Protein AF-A0A849WFB9-F1 (afdb_monomer)

Radius of gyration: 36.59 Å; Cα contacts (8 Å, |Δi|>4): 246; chains: 1; bounding box: 103×92×85 Å

Secondary structure (DSSP, 8-state):
--HHHHHHHHHTTSS-HHHHHHHHHHHHT-SS---HHHHHHHTTSS-HHHHHHHHHHHHHHHHHHHHHHHHHHHHHHHHHHHHHT-S-HHHHHHHHHHHHHHHHTT----HHHHHHHTTSS-HHHHHHHHHHTTPPPPPPTT---GGGGS--HHHHHHHHHHHHHHHHTTSS-HHHHHHHHHHHHHHTTTS-HHHHHHHTTSS-HHHHHHHHHHHHHHHHHH-TTHHHHHHHHHHHHHHHHTTSS-HHHHHHHHHHHHHHHHTT----HHHHHHHTTSS-HHHHHHHHHHHHHHHHHHHHHHS--TT------HHHHHHHHHT----------THHHH-------------------S------------------------------------------THHHHHHHHHHHHTTSGGG---------------TTSSTTS--S----------------------TTTTSSTTSSSTT---SHHHHHHHHHHHHHHHHHHTT-

Mean predicted aligned error: 18.17 Å

Solvent-accessible surface area (backbone atoms only — not comparable to full-atom values): 32140 Å² total; per-residue (Å²): 118,54,76,62,47,54,50,51,36,42,74,69,66,74,36,54,71,69,54,49,52,53,54,49,57,56,49,71,72,41,92,63,92,66,44,63,69,58,50,35,37,75,69,67,76,38,53,75,64,58,49,53,52,47,51,52,50,36,52,51,50,51,52,50,53,53,49,51,56,48,50,56,45,37,50,50,39,49,52,45,36,58,75,62,57,68,57,55,71,69,56,52,54,50,49,53,51,52,38,54,52,37,46,75,75,72,40,93,65,54,64,64,56,51,32,38,76,72,38,61,37,32,73,62,53,56,56,47,30,68,73,47,53,79,66,71,81,84,69,59,68,77,55,90,50,71,42,65,62,42,68,56,59,53,56,52,54,49,40,56,51,50,51,51,54,35,44,75,69,68,63,45,54,74,68,59,49,53,58,46,50,58,51,40,51,56,44,60,80,79,58,54,61,69,54,53,34,42,76,69,62,62,39,53,71,70,58,47,54,53,50,51,57,50,43,69,67,48,46,54,77,76,39,78,56,44,71,58,44,45,52,42,45,54,50,49,30,51,37,31,70,64,65,72,44,58,36,68,61,50,38,55,50,52,50,53,34,51,56,38,42,75,71,76,40,85,64,58,61,66,58,59,35,43,76,68,55,70,43,36,71,59,45,47,54,57,50,48,55,53,49,52,53,52,51,57,54,50,53,56,63,69,55,64,73,93,79,74,84,76,81,78,57,72,70,64,55,56,54,65,63,73,73,62,74,51,93,59,88,78,89,72,66,73,70,81,78,66,75,80,73,74,77,74,77,74,74,73,88,70,93,72,93,74,92,76,81,96,81,84,90,83,86,90,78,88,85,83,87,86,78,88,85,89,85,89,86,89,86,81,90,85,88,82,93,83,86,91,84,90,87,83,86,87,82,93,76,81,93,64,76,64,70,66,51,56,61,55,52,62,61,51,59,76,58,55,77,82,66,71,85,66,82,78,75,77,78,80,76,83,73,84,81,50,85,82,73,59,74,84,75,76,86,85,90,86,82,86,81,88,79,82,88,79,81,88,79,90,82,91,78,92,75,84,77,70,70,74,68,66,64,68,73,73,70,75,77,81,82,80,85,71,69,69,64,58,56,55,51,52,54,53,51,52,55,53,51,52,59,50,64,77,72,108

Structure (mmCIF, N/CA/C/O backbone):
data_AF-A0A849WFB9-F1
#
_entry.id   AF-A0A849WFB9-F1
#
loop_
_atom_site.group_PDB
_atom_site.id
_atom_site.type_symbol
_atom_site.label_atom_id
_atom_site.label_alt_id
_atom_site.label_comp_id
_atom_site.label_asym_id
_atom_site.label_entity_id
_atom_site.label_seq_id
_atom_site.pdbx_PDB_ins_code
_atom_site.Cartn_x
_atom_site.Cartn_y
_atom_site.Cartn_z
_atom_site.occupancy
_atom_site.B_iso_or_equiv
_atom_site.auth_seq_id
_atom_site.auth_comp_id
_atom_site.auth_asym_id
_atom_site.auth_atom_id
_atom_site.pdbx_PDB_model_num
ATOM 1 N N . MET A 1 1 ? -18.496 18.588 31.366 1.00 79.12 1 MET A N 1
ATOM 2 C CA . MET A 1 1 ? -19.365 17.388 31.201 1.00 79.12 1 MET A CA 1
ATOM 3 C C . MET A 1 1 ? -19.678 17.147 29.725 1.00 79.12 1 MET A C 1
ATOM 5 O O . MET A 1 1 ? -19.780 18.121 28.992 1.00 79.12 1 MET A O 1
ATOM 9 N N . GLY A 1 2 ? -19.766 15.891 29.264 1.00 89.50 2 GLY A N 1
ATOM 10 C CA . GLY A 1 2 ? -19.994 15.570 27.842 1.00 89.50 2 GLY A CA 1
ATOM 11 C C . GLY A 1 2 ? -21.466 15.334 27.474 1.00 89.50 2 GLY A C 1
ATOM 12 O O . GLY A 1 2 ? -22.291 15.097 28.351 1.00 89.50 2 GLY A O 1
ATOM 13 N N . LYS A 1 3 ? -21.783 15.291 26.167 1.00 94.38 3 LYS A N 1
ATOM 14 C CA . LYS A 1 3 ? -23.131 14.988 25.622 1.00 94.38 3 LYS A CA 1
ATOM 15 C C . LYS A 1 3 ? -23.761 13.699 26.190 1.00 94.38 3 LYS A C 1
ATOM 17 O O . LYS A 1 3 ? -24.977 13.574 26.252 1.00 94.38 3 LYS A O 1
ATOM 22 N N . ILE A 1 4 ? -22.942 12.731 26.613 1.00 92.94 4 ILE A N 1
ATOM 23 C CA . ILE A 1 4 ? -23.408 11.477 27.234 1.00 92.94 4 ILE A CA 1
ATOM 24 C C . ILE A 1 4 ? -24.044 11.750 28.602 1.00 92.94 4 ILE A C 1
ATOM 26 O O . ILE A 1 4 ? -25.107 11.214 28.890 1.00 92.94 4 ILE A O 1
ATOM 30 N N . PHE A 1 5 ? -23.432 12.609 29.423 1.00 95.88 5 PHE A N 1
ATOM 31 C CA . PHE A 1 5 ? -23.975 12.985 30.730 1.00 95.88 5 PHE A CA 1
ATOM 32 C C . PHE A 1 5 ? -25.336 13.677 30.597 1.00 95.88 5 PHE A C 1
ATOM 34 O O . PHE A 1 5 ? -26.265 13.392 31.342 1.00 95.88 5 PHE A O 1
ATOM 41 N N . GLU A 1 6 ? -25.472 14.546 29.600 1.00 96.44 6 GLU A N 1
ATOM 42 C CA . GLU A 1 6 ? -26.724 15.235 29.281 1.00 96.44 6 GLU A CA 1
ATOM 43 C C . GLU A 1 6 ? -27.834 14.261 28.884 1.00 96.44 6 GLU A C 1
ATOM 45 O O . GLU A 1 6 ? -28.937 14.331 29.423 1.00 96.44 6 GLU A O 1
ATOM 50 N N . LYS A 1 7 ? -27.522 13.299 28.007 1.00 95.88 7 LYS A N 1
ATOM 51 C CA . LYS A 1 7 ? -28.456 12.225 27.651 1.00 95.88 7 LYS A CA 1
ATOM 52 C C . LYS A 1 7 ? -28.870 11.406 28.872 1.00 95.88 7 LYS A C 1
ATOM 54 O O . LYS A 1 7 ? -30.043 11.081 28.988 1.00 95.88 7 LYS A O 1
ATOM 59 N N . LEU A 1 8 ? -27.946 11.125 29.796 1.00 94.94 8 LEU A N 1
ATOM 60 C CA . LEU A 1 8 ? -28.249 10.410 31.041 1.00 94.94 8 LEU A CA 1
ATOM 61 C C . LEU A 1 8 ? -29.160 11.210 31.985 1.00 94.94 8 LEU A C 1
ATOM 63 O O . LEU A 1 8 ? -29.962 10.611 32.698 1.00 94.94 8 LEU A O 1
ATOM 67 N N . LEU A 1 9 ? -29.062 12.542 32.010 1.00 96.50 9 LEU A N 1
ATOM 68 C CA . LEU A 1 9 ? -29.980 13.384 32.789 1.00 96.50 9 LEU A CA 1
ATOM 69 C C . LEU A 1 9 ? -31.409 13.317 32.235 1.00 96.50 9 LEU A C 1
ATOM 71 O O . LEU A 1 9 ? -32.360 13.197 33.009 1.00 96.50 9 LEU A O 1
ATOM 75 N N . VAL A 1 10 ? -31.543 13.357 30.907 1.00 96.94 10 VAL A N 1
ATOM 76 C CA . VAL A 1 10 ? -32.841 13.290 30.220 1.00 96.94 10 VAL A CA 1
ATOM 77 C C . VAL A 1 10 ? -33.440 11.884 30.304 1.00 96.94 10 VAL A C 1
ATOM 79 O O . VAL A 1 10 ? -34.604 11.736 30.670 1.00 96.94 10 VAL A O 1
ATOM 82 N N . SER A 1 11 ? -32.651 10.835 30.045 1.00 95.62 11 SER A N 1
ATOM 83 C CA . SER A 1 11 ? -33.134 9.446 30.051 1.00 95.62 11 SER A CA 1
ATOM 84 C C . SER A 1 11 ? -33.598 8.990 31.435 1.00 95.62 11 SER A C 1
ATOM 86 O O . SER A 1 11 ? -34.619 8.315 31.555 1.00 95.62 11 SER A O 1
ATOM 88 N N . ASN A 1 12 ? -32.918 9.429 32.499 1.00 96.31 12 ASN A N 1
ATOM 89 C CA . ASN A 1 12 ? -33.333 9.161 33.877 1.00 96.31 12 ASN A CA 1
ATOM 90 C C . ASN A 1 12 ? -34.469 10.079 34.363 1.00 96.31 12 ASN A C 1
ATOM 92 O O . ASN A 1 12 ? -34.829 10.022 35.539 1.00 96.31 12 ASN A O 1
ATOM 96 N N . LYS A 1 13 ? -35.037 10.924 33.484 1.00 97.19 13 LYS A N 1
ATOM 97 C CA . LYS A 1 13 ? -36.116 11.881 33.790 1.00 97.19 13 LYS A CA 1
ATOM 98 C C . LYS A 1 13 ? -35.768 12.831 34.942 1.00 97.19 13 LYS A C 1
ATOM 100 O O . LYS A 1 13 ? -36.646 13.250 35.692 1.00 97.19 13 LYS A O 1
ATOM 105 N N . ILE A 1 14 ? -34.482 13.143 35.100 1.00 96.56 14 ILE A N 1
ATOM 106 C CA . ILE A 1 14 ? -34.003 14.085 36.119 1.00 96.56 14 ILE A CA 1
ATOM 107 C C . ILE A 1 14 ? -34.265 15.517 35.652 1.00 96.56 14 ILE A C 1
ATOM 109 O O . ILE A 1 14 ? -34.630 16.368 36.456 1.00 96.56 14 ILE A O 1
ATOM 113 N N . LEU A 1 15 ? -34.081 15.764 34.354 1.00 97.00 15 LEU A N 1
ATOM 114 C CA . LEU A 1 15 ? -34.403 17.017 33.682 1.00 97.00 15 LEU A CA 1
ATOM 115 C C . LEU A 1 15 ? -35.126 16.714 32.372 1.00 97.00 15 LEU A C 1
ATOM 117 O O . LEU A 1 15 ? -34.806 15.740 31.691 1.00 97.00 15 LEU A O 1
ATOM 121 N N . SER A 1 16 ? -36.061 17.576 31.995 1.00 97.56 16 SER A N 1
ATOM 122 C CA . SER A 1 16 ? -36.555 17.640 30.618 1.00 97.56 16 SER A CA 1
ATOM 123 C C . SER A 1 16 ? -35.498 18.240 29.677 1.00 97.56 16 SER A C 1
ATOM 125 O O . SER A 1 16 ? -34.537 18.879 30.115 1.00 97.56 16 SER A O 1
ATOM 127 N N . THR A 1 17 ? -35.662 18.040 28.368 1.00 97.25 17 THR A N 1
ATOM 128 C CA . THR A 1 17 ? -34.796 18.644 27.339 1.00 97.25 17 THR A CA 1
ATOM 129 C C . THR A 1 17 ? -34.815 20.173 27.409 1.00 97.25 17 THR A C 1
ATOM 131 O O . THR A 1 17 ? -33.756 20.796 27.367 1.00 97.25 17 THR A O 1
ATOM 134 N N . GLU A 1 18 ? -35.993 20.766 27.623 1.00 97.62 18 GLU A N 1
ATOM 135 C CA . GLU A 1 18 ? -36.171 22.215 27.787 1.00 97.62 18 GLU A CA 1
ATOM 136 C C . GLU A 1 18 ? -35.450 22.744 29.034 1.00 97.62 18 GLU A C 1
ATOM 138 O O . GLU A 1 18 ? -34.721 23.734 28.969 1.00 97.62 18 GLU A O 1
ATOM 143 N N . GLU A 1 19 ? -35.597 22.068 30.179 1.00 97.38 19 GLU A N 1
ATOM 144 C CA . GLU A 1 19 ? -34.889 22.452 31.405 1.00 97.38 19 GLU A CA 1
ATOM 145 C C . GLU A 1 19 ? -33.374 22.327 31.233 1.00 97.38 19 GLU A C 1
ATOM 147 O O . GLU A 1 19 ? -32.629 23.197 31.684 1.00 97.38 19 GLU A O 1
ATOM 152 N N . LEU A 1 20 ? -32.895 21.272 30.568 1.00 97.00 20 LEU A N 1
ATOM 153 C CA . LEU A 1 20 ? -31.472 21.078 30.306 1.00 97.00 20 LEU A CA 1
ATOM 154 C C . LEU A 1 20 ? -30.883 22.250 29.506 1.00 97.00 20 LEU A C 1
ATOM 156 O O . LEU A 1 20 ? -29.810 22.747 29.858 1.00 97.00 20 LEU A O 1
ATOM 160 N N . GLU A 1 21 ? -31.567 22.705 28.458 1.00 96.75 21 GLU A N 1
ATOM 161 C CA . GLU A 1 21 ? -31.141 23.863 27.666 1.00 96.75 21 GLU A CA 1
ATOM 162 C C . GLU A 1 21 ? -31.140 25.150 28.490 1.00 96.75 21 GLU A C 1
ATOM 164 O O . GLU A 1 21 ? -30.145 25.876 28.484 1.00 96.75 21 GLU A O 1
ATOM 169 N N . GLN A 1 22 ? -32.187 25.384 29.286 1.00 97.19 22 GLN A N 1
ATOM 170 C CA . GLN A 1 22 ? -32.240 26.527 30.201 1.00 97.19 22 GLN A CA 1
ATOM 171 C C . GLN A 1 22 ? -31.057 26.522 31.182 1.00 97.19 22 GLN A C 1
ATOM 173 O O . GLN A 1 22 ? -30.396 27.547 31.373 1.00 97.19 22 GLN A O 1
ATOM 178 N N . TRP A 1 23 ? -30.733 25.368 31.776 1.00 96.25 23 TRP A N 1
ATOM 179 C CA . TRP A 1 23 ? -29.597 25.238 32.691 1.00 96.25 23 TRP A CA 1
ATOM 180 C C . TRP A 1 23 ? -28.249 25.424 31.988 1.00 96.25 23 TRP A C 1
ATOM 182 O O . TRP A 1 23 ? -27.346 26.017 32.582 1.00 96.25 23 TRP A O 1
ATOM 192 N N . LYS A 1 24 ? -28.109 24.999 30.727 1.00 96.00 24 LYS A N 1
ATOM 193 C CA . LYS A 1 24 ? -26.921 25.286 29.906 1.00 96.00 24 LYS A CA 1
ATOM 194 C C . LYS A 1 24 ? -26.774 26.779 29.624 1.00 96.00 24 LYS A C 1
ATOM 196 O O . LYS A 1 24 ? -25.683 27.314 29.805 1.00 96.00 24 LYS A O 1
ATOM 201 N N . SER A 1 25 ? -27.852 27.469 29.245 1.00 96.00 25 SER A N 1
ATOM 202 C CA . SER A 1 25 ? -27.831 28.921 29.028 1.00 96.00 25 SER A CA 1
ATOM 203 C C . SER A 1 25 ? -27.441 29.671 30.304 1.00 96.00 25 SER A C 1
ATOM 205 O O . SER A 1 25 ? -26.620 30.586 30.260 1.00 96.00 25 SER A O 1
ATOM 207 N N . LEU A 1 26 ? -27.965 29.245 31.459 1.00 95.81 26 LEU A N 1
ATOM 208 C CA . LEU A 1 26 ? -27.590 29.805 32.760 1.00 95.81 26 LEU A CA 1
ATOM 209 C C . LEU A 1 26 ? -26.131 29.512 33.136 1.00 95.81 26 LEU A C 1
ATOM 211 O O . LEU A 1 26 ? -25.493 30.354 33.767 1.00 95.81 26 LEU A O 1
ATOM 215 N N . LEU A 1 27 ? -25.594 28.349 32.754 1.00 95.00 27 LEU A N 1
ATOM 216 C CA . LEU A 1 27 ? -24.191 27.998 32.977 1.00 95.00 27 LEU A CA 1
ATOM 217 C C . LEU A 1 27 ? -23.248 28.888 32.153 1.00 95.00 27 LEU A C 1
ATOM 219 O O . LEU A 1 27 ? -22.245 29.354 32.684 1.00 95.00 27 LEU A O 1
ATOM 223 N N . ILE A 1 28 ? -23.592 29.178 30.891 1.00 95.31 28 ILE A N 1
ATOM 224 C CA . ILE A 1 28 ? -22.814 30.067 30.004 1.00 95.31 28 ILE A CA 1
ATOM 225 C C . ILE A 1 28 ? -22.745 31.497 30.562 1.00 95.31 28 ILE A C 1
ATOM 227 O O . ILE A 1 28 ? -21.735 32.178 30.403 1.00 95.31 28 ILE A O 1
ATOM 231 N N . GLN A 1 29 ? -23.798 31.950 31.249 1.00 96.06 29 GLN A N 1
ATOM 232 C CA . GLN A 1 29 ? -23.842 33.272 31.883 1.00 96.06 29 GLN A CA 1
ATOM 233 C C . GLN A 1 29 ? -22.981 33.371 33.155 1.00 96.06 29 GLN A C 1
ATOM 235 O O . GLN A 1 29 ? -22.766 34.477 33.657 1.00 96.06 29 GLN A O 1
ATOM 240 N N . GLN A 1 30 ? -22.489 32.253 33.705 1.00 94.06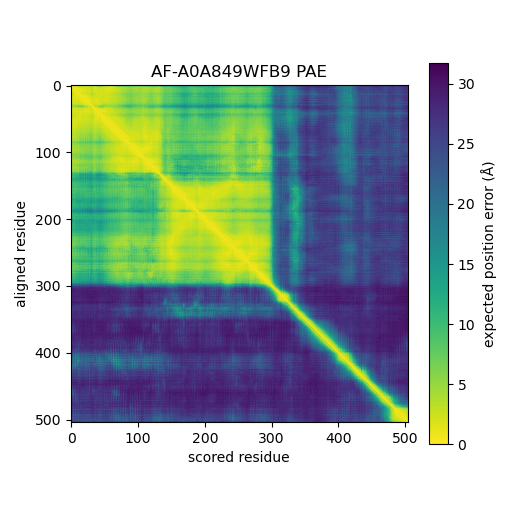 30 GLN A N 1
ATOM 241 C CA . GLN A 1 30 ? -21.617 32.287 34.877 1.00 94.06 30 GLN A CA 1
ATOM 242 C C . GLN A 1 30 ? -20.159 32.569 34.475 1.00 94.06 30 GLN A C 1
ATOM 244 O O . GLN A 1 30 ? -19.622 31.902 33.593 1.00 94.06 30 GLN A O 1
ATOM 249 N N . PRO A 1 31 ? -19.466 33.505 35.153 1.00 90.88 31 PRO A N 1
ATOM 250 C CA . PRO A 1 31 ? -18.055 33.791 34.875 1.00 90.88 31 PRO A CA 1
ATOM 251 C C . PRO A 1 31 ? -17.125 32.644 35.304 1.00 90.88 31 PRO A C 1
ATOM 253 O O . PRO A 1 31 ? -16.010 32.515 34.802 1.00 90.88 31 PRO A O 1
ATOM 256 N N . GLU A 1 32 ? -17.579 31.797 36.231 1.00 92.62 32 GLU A N 1
ATOM 257 C CA . GLU A 1 32 ? -16.871 30.594 36.654 1.00 92.62 32 GLU A CA 1
ATOM 258 C C . GLU A 1 32 ? -17.283 29.429 35.746 1.00 92.62 32 GLU A C 1
ATOM 260 O O . GLU A 1 32 ? -18.430 28.986 35.785 1.00 92.62 32 GLU A O 1
ATOM 265 N N . LYS A 1 33 ? -16.343 28.908 34.946 1.00 86.12 33 LYS A N 1
ATOM 266 C CA . LYS A 1 33 ? -16.547 27.719 34.100 1.00 86.12 33 LYS A CA 1
ATOM 267 C C . LYS A 1 33 ? -16.647 26.447 34.957 1.00 86.12 33 LYS A C 1
ATOM 269 O O . LYS A 1 33 ? -15.716 25.646 34.986 1.00 86.12 33 LYS A O 1
ATOM 274 N N . LYS A 1 34 ? -17.747 26.287 35.695 1.00 91.62 34 LYS A N 1
ATOM 275 C CA . LYS A 1 34 ? -18.053 25.068 36.459 1.00 91.62 34 LYS A CA 1
ATOM 276 C C . LYS A 1 34 ? -18.598 23.978 35.549 1.00 91.62 34 LYS A C 1
ATOM 278 O O . LYS A 1 34 ? -19.217 24.257 34.523 1.00 91.62 34 LYS A O 1
ATOM 283 N N . ASP A 1 35 ? -18.402 22.728 35.949 1.00 94.56 35 ASP A N 1
ATOM 284 C CA . ASP A 1 35 ? -19.049 21.602 35.288 1.00 94.56 35 ASP A CA 1
ATOM 285 C C . ASP A 1 35 ? -20.562 21.617 35.545 1.00 94.56 35 ASP A C 1
ATOM 287 O O . ASP A 1 35 ? -21.020 21.882 36.658 1.00 94.56 35 ASP A O 1
ATOM 291 N N . LEU A 1 36 ? -21.351 21.275 34.517 1.00 95.44 36 LEU A N 1
ATOM 292 C CA . LEU A 1 36 ? -22.818 21.246 34.593 1.00 95.44 36 LEU A CA 1
ATOM 293 C C . LEU A 1 36 ? -23.324 20.414 35.785 1.00 95.44 36 LEU A C 1
ATOM 295 O O . LEU A 1 36 ? -24.247 20.828 36.478 1.00 95.44 36 LEU A O 1
ATOM 299 N N . GLY A 1 37 ? -22.690 19.271 36.067 1.00 95.62 37 GLY A N 1
ATOM 300 C CA . GLY A 1 37 ? -23.055 18.417 37.201 1.00 95.62 37 GLY A CA 1
ATOM 301 C C . GLY A 1 37 ? -22.867 19.099 38.562 1.00 95.62 37 GLY A C 1
ATOM 302 O O . GLY A 1 37 ? -23.756 19.036 39.410 1.00 95.62 37 GLY A O 1
ATOM 303 N N . GLU A 1 38 ? -21.753 19.807 38.761 1.00 96.12 38 GLU A N 1
ATOM 304 C CA . GLU A 1 38 ? -21.486 20.553 39.999 1.00 96.12 38 GLU A CA 1
ATOM 305 C C . GLU A 1 38 ? -22.442 21.736 40.158 1.00 96.12 38 GLU A C 1
ATOM 307 O O . GLU A 1 38 ? -22.923 22.017 41.258 1.00 96.12 38 GLU A O 1
ATOM 312 N N . PHE A 1 39 ? -22.761 22.402 39.047 1.00 96.25 39 PHE A N 1
ATOM 313 C CA . PHE A 1 39 ? -23.715 23.502 39.024 1.00 96.25 39 PHE A CA 1
ATOM 314 C C . PHE A 1 39 ? -25.125 23.049 39.433 1.00 96.25 39 PHE A C 1
ATOM 316 O O . PHE A 1 39 ? -25.756 23.686 40.280 1.00 96.25 39 PHE A O 1
ATOM 323 N N . LEU A 1 40 ? -25.596 21.912 38.911 1.00 96.38 40 LEU A N 1
ATOM 324 C CA . LEU A 1 40 ? -26.892 21.330 39.281 1.00 96.38 40 LEU A CA 1
ATOM 325 C C . LEU A 1 40 ? -26.944 20.914 40.763 1.00 96.38 40 LEU A C 1
ATOM 327 O O . LEU A 1 40 ? -27.969 21.112 41.422 1.00 96.38 40 LEU A O 1
ATOM 331 N N . VAL A 1 41 ? -25.833 20.415 41.319 1.00 97.31 41 VAL A N 1
ATOM 332 C CA . VAL A 1 41 ? -25.714 20.135 42.761 1.00 97.31 41 VAL A CA 1
ATOM 333 C C . VAL A 1 41 ? -25.743 21.422 43.585 1.00 97.31 41 VAL A C 1
ATOM 335 O O . VAL A 1 41 ? -26.456 21.499 44.587 1.00 97.31 41 VAL A O 1
ATOM 338 N N . GLN A 1 42 ? -25.034 22.471 43.155 1.00 96.69 42 GLN A N 1
ATOM 339 C CA . GLN A 1 42 ? -25.044 23.773 43.832 1.00 96.69 42 GLN A CA 1
ATOM 340 C C . GLN A 1 42 ? -26.457 24.375 43.879 1.00 96.69 42 GLN A C 1
ATOM 342 O O . GLN A 1 42 ? -26.842 24.998 44.872 1.00 96.69 42 GLN A O 1
ATOM 347 N N . LYS A 1 43 ? -27.245 24.164 42.820 1.00 96.75 43 LYS A N 1
ATOM 348 C CA . LYS A 1 43 ? -28.650 24.580 42.733 1.00 96.75 43 LYS A CA 1
ATOM 349 C C . LYS A 1 43 ? -29.624 23.652 43.466 1.00 96.75 43 LYS A C 1
ATOM 351 O O . LYS A 1 43 ? -30.808 23.971 43.509 1.00 96.75 43 LYS A O 1
ATOM 356 N N . LYS A 1 44 ? -29.138 22.576 44.100 1.00 97.19 44 LYS A N 1
ATOM 357 C CA . LYS A 1 44 ? -29.934 21.557 44.813 1.00 97.19 44 LYS A CA 1
ATOM 358 C C . LYS A 1 44 ? -30.955 20.834 43.929 1.00 97.19 44 LYS A C 1
ATOM 360 O O . LYS A 1 44 ? -31.961 20.346 44.431 1.00 97.19 44 LYS A O 1
ATOM 365 N N . ILE A 1 45 ? -30.699 20.785 42.628 1.00 96.75 45 ILE A N 1
ATOM 366 C CA . ILE A 1 45 ? -31.522 20.041 41.666 1.00 96.75 45 ILE A CA 1
ATOM 367 C C . ILE A 1 45 ? -31.089 18.579 41.663 1.00 96.75 45 ILE A C 1
ATOM 369 O O . ILE A 1 45 ? -31.912 17.676 41.571 1.00 96.75 45 ILE A O 1
ATOM 373 N N . LEU A 1 46 ? -29.781 18.358 41.805 1.00 96.94 46 LEU A N 1
ATOM 374 C CA . LEU A 1 46 ? -29.166 17.044 41.830 1.00 96.94 46 LEU A CA 1
ATOM 375 C C . LEU A 1 46 ? -28.547 16.782 43.208 1.00 96.94 46 LEU A C 1
ATOM 377 O O . LEU A 1 46 ? -27.900 17.657 43.788 1.00 96.94 46 LEU A O 1
ATOM 381 N N . GLU A 1 47 ? -28.726 15.576 43.738 1.00 97.69 47 GLU A N 1
ATOM 382 C CA . GLU A 1 47 ? -28.013 15.136 44.935 1.00 97.69 47 GLU A CA 1
ATOM 383 C C . GLU A 1 47 ? -26.560 14.767 44.595 1.00 97.69 47 GLU A C 1
ATOM 385 O O . GLU A 1 47 ? -26.235 14.326 43.494 1.00 97.69 47 GLU A O 1
ATOM 390 N N . THR A 1 48 ? -25.645 14.892 45.558 1.00 97.06 48 THR A N 1
ATOM 391 C CA . THR A 1 48 ? -24.233 14.519 45.347 1.00 97.06 48 THR A CA 1
ATOM 392 C C . THR A 1 48 ? -24.052 13.029 45.048 1.00 97.06 48 THR A C 1
ATOM 394 O O . THR A 1 48 ? -23.147 12.657 44.302 1.00 97.06 48 THR A O 1
ATOM 397 N N . LYS A 1 49 ? -24.914 12.169 45.609 1.00 97.25 49 LYS A N 1
ATOM 398 C CA . LYS A 1 49 ? -24.903 10.721 45.355 1.00 97.25 49 LYS A CA 1
ATOM 399 C C . LYS A 1 49 ? -25.315 10.399 43.922 1.00 97.25 49 LYS A C 1
ATOM 401 O O . LYS A 1 49 ? -24.592 9.674 43.246 1.00 97.25 49 LYS A O 1
ATOM 406 N N . THR A 1 50 ? -26.411 10.992 43.450 1.00 95.88 50 THR A N 1
ATOM 407 C CA . THR A 1 50 ? -26.880 10.793 42.075 1.00 95.88 50 THR A CA 1
ATOM 408 C C . THR A 1 50 ? -25.892 11.368 41.066 1.00 95.88 50 THR A C 1
ATOM 410 O O . THR A 1 50 ? -25.655 10.743 40.038 1.00 95.88 50 THR A O 1
ATOM 413 N N . LEU A 1 51 ? -25.214 12.483 41.377 1.00 95.94 51 LEU A N 1
ATOM 414 C CA . LEU A 1 51 ? -24.101 12.969 40.555 1.00 95.94 51 LEU A CA 1
ATOM 415 C C . LEU A 1 51 ? -22.990 11.918 40.417 1.00 95.94 51 LEU A C 1
ATOM 417 O O . LEU A 1 51 ? -22.529 11.665 39.309 1.00 95.94 51 LEU A O 1
ATOM 421 N N . HIS A 1 52 ? -22.564 11.293 41.518 1.00 96.56 52 HIS A N 1
ATOM 422 C CA . HIS A 1 52 ? -21.510 10.277 41.472 1.00 96.56 52 HIS A CA 1
ATOM 423 C C . HIS A 1 52 ? -21.927 9.036 40.665 1.00 96.56 52 HIS A C 1
ATOM 425 O O . HIS A 1 52 ? -21.136 8.526 39.871 1.00 96.56 52 HIS A O 1
ATOM 431 N N . GLU A 1 53 ? -23.174 8.586 40.820 1.00 96.50 53 GLU A N 1
ATOM 432 C CA . GLU A 1 53 ? -23.748 7.487 40.035 1.00 96.50 53 GLU A CA 1
ATOM 433 C C . GLU A 1 53 ? -23.804 7.822 38.538 1.00 96.50 53 GLU A C 1
ATOM 435 O O . GLU A 1 53 ? -23.377 7.013 37.716 1.00 96.50 53 GLU A O 1
ATOM 440 N N . LEU A 1 54 ? -24.235 9.036 38.179 1.00 95.12 54 LEU A N 1
ATOM 441 C CA . LEU A 1 54 ? -24.264 9.501 36.790 1.00 95.12 54 LEU A CA 1
ATOM 442 C C . LEU A 1 54 ? -22.862 9.644 36.191 1.00 95.12 54 LEU A C 1
ATOM 444 O O . LEU A 1 54 ? -22.667 9.290 35.032 1.00 95.12 54 LEU A O 1
ATOM 448 N N . CYS A 1 55 ? -21.873 10.114 36.957 1.00 95.19 55 CYS A N 1
ATOM 449 C CA . CYS A 1 55 ? -20.480 10.154 36.505 1.00 95.19 55 CYS A CA 1
ATOM 450 C C . CYS A 1 55 ? -19.954 8.743 36.207 1.00 95.19 55 CYS A C 1
ATOM 452 O O . CYS A 1 55 ? -19.336 8.519 35.167 1.00 95.19 55 CYS A O 1
ATOM 454 N N . LYS A 1 56 ? -20.237 7.773 37.087 1.00 96.75 56 LYS A N 1
ATOM 455 C CA . LYS A 1 56 ? -19.859 6.371 36.872 1.00 96.75 56 LYS A CA 1
ATOM 456 C C . LYS A 1 56 ? -20.547 5.790 35.630 1.00 96.75 56 LYS A C 1
ATOM 458 O O . LYS A 1 56 ? -19.883 5.170 34.801 1.00 96.75 56 LYS A O 1
ATOM 463 N N . ALA A 1 57 ? -21.845 6.048 35.466 1.00 95.31 57 ALA A N 1
ATOM 464 C CA . ALA A 1 57 ? -22.601 5.641 34.284 1.00 95.31 57 ALA A CA 1
ATOM 465 C C . ALA A 1 57 ? -22.064 6.299 32.998 1.00 95.31 57 ALA A C 1
ATOM 467 O O . ALA A 1 57 ? -21.963 5.641 31.965 1.00 95.31 57 ALA A O 1
ATOM 468 N N . GLU A 1 58 ? -21.645 7.569 33.048 1.00 94.75 58 GLU A N 1
ATOM 469 C CA . GLU A 1 58 ? -21.024 8.258 31.911 1.00 94.75 58 GLU A CA 1
ATOM 470 C C . GLU A 1 58 ? -19.689 7.603 31.522 1.00 94.75 58 GLU A C 1
ATOM 472 O O . GLU A 1 58 ? -19.399 7.431 30.335 1.00 94.75 58 GLU A O 1
ATOM 477 N N . GLU A 1 59 ? -18.864 7.212 32.495 1.00 95.81 59 GLU A N 1
ATOM 478 C CA . GLU A 1 59 ? -17.611 6.498 32.236 1.00 95.81 59 GLU A CA 1
ATOM 479 C C . GLU A 1 59 ? -17.840 5.116 31.612 1.00 95.81 59 GLU A C 1
ATOM 481 O O . GLU A 1 59 ? -17.141 4.746 30.662 1.00 95.81 59 GLU A O 1
ATOM 486 N N . GLU A 1 60 ? -18.816 4.359 32.112 1.00 95.81 60 GLU A N 1
ATOM 487 C CA . GLU A 1 60 ? -19.210 3.058 31.560 1.00 95.81 60 GLU A CA 1
ATOM 488 C C . GLU A 1 60 ? -19.762 3.205 30.134 1.00 95.81 60 GLU A C 1
ATOM 490 O O . GLU A 1 60 ? -19.291 2.522 29.221 1.00 95.81 60 GLU A O 1
ATOM 495 N N . ALA A 1 61 ? -20.638 4.184 29.893 1.00 93.31 61 ALA A N 1
ATOM 496 C CA . ALA A 1 61 ? -21.156 4.501 28.564 1.00 93.31 61 ALA A CA 1
ATOM 497 C C . ALA A 1 61 ? -20.046 4.951 27.596 1.00 93.31 61 ALA A C 1
ATOM 499 O O . ALA A 1 61 ? -20.021 4.538 26.436 1.00 93.31 61 ALA A O 1
ATOM 500 N N . LYS A 1 62 ? -19.062 5.738 28.056 1.00 93.94 62 LYS A N 1
ATOM 501 C CA . LYS A 1 62 ? -17.875 6.101 27.256 1.00 93.94 62 LYS A CA 1
ATOM 502 C C . LYS A 1 62 ? -17.036 4.877 26.893 1.00 93.94 62 LYS A C 1
ATOM 504 O O . LYS A 1 62 ? -16.530 4.807 25.770 1.00 93.94 62 LYS A O 1
ATOM 509 N N . LYS A 1 63 ? -16.858 3.922 27.815 1.00 94.31 63 LYS A N 1
ATOM 510 C CA . LYS A 1 63 ? -16.158 2.654 27.537 1.00 94.31 63 LYS A CA 1
ATOM 511 C C . LYS A 1 63 ? -16.924 1.828 26.504 1.00 94.31 63 LYS A C 1
ATOM 513 O O . LYS A 1 63 ? -16.308 1.387 25.535 1.00 94.31 63 LYS A O 1
ATOM 518 N N . HIS A 1 64 ? -18.241 1.706 26.658 1.00 92.81 64 HIS A N 1
ATOM 519 C CA . HIS A 1 64 ? -19.110 1.002 25.716 1.00 92.81 64 HIS A CA 1
ATOM 520 C C . HIS A 1 64 ? -19.077 1.636 24.317 1.00 92.81 64 HIS A C 1
ATOM 522 O O . HIS A 1 64 ? -18.815 0.958 23.329 1.00 92.81 64 HIS A O 1
ATOM 528 N N . LEU A 1 65 ? -19.195 2.963 24.218 1.00 92.94 65 LEU A N 1
ATOM 529 C CA . LEU A 1 65 ? -19.118 3.676 22.941 1.00 92.94 65 LEU A CA 1
ATOM 530 C C . LEU A 1 65 ? -17.757 3.497 22.249 1.00 92.94 65 LEU A C 1
ATOM 532 O O . LEU A 1 65 ? -17.681 3.366 21.027 1.00 92.94 65 LEU A O 1
ATOM 536 N N . ARG A 1 66 ? -16.655 3.486 23.012 1.00 93.62 66 ARG A N 1
ATOM 537 C CA . ARG A 1 66 ? -15.319 3.190 22.464 1.00 93.62 66 ARG A CA 1
ATOM 538 C C . ARG A 1 66 ? -15.231 1.757 21.943 1.00 93.62 66 ARG A C 1
ATOM 540 O O . ARG A 1 66 ? -14.573 1.547 20.926 1.00 93.62 66 ARG A O 1
ATOM 547 N N . LEU A 1 67 ? -15.864 0.802 22.623 1.00 93.94 67 LEU A N 1
ATOM 548 C CA . LEU A 1 67 ? -15.929 -0.595 22.200 1.00 93.94 67 LEU A CA 1
ATOM 549 C C . LEU A 1 67 ? -16.720 -0.736 20.893 1.00 93.94 67 LEU A C 1
ATOM 551 O O . LEU A 1 67 ? -16.179 -1.279 19.933 1.00 93.94 67 LEU A O 1
ATOM 555 N N . LEU A 1 68 ? -17.917 -0.146 20.815 1.00 93.12 68 LEU A N 1
ATOM 556 C CA . LEU A 1 68 ? -18.745 -0.125 19.603 1.00 93.12 68 LEU A CA 1
ATOM 557 C C . LEU A 1 68 ? -17.995 0.476 18.408 1.00 93.12 68 LEU A C 1
ATOM 559 O O . LEU A 1 68 ? -17.923 -0.132 17.343 1.00 93.12 68 LEU A O 1
ATOM 563 N N . LYS A 1 69 ? -17.329 1.625 18.591 1.00 93.00 69 LYS A N 1
ATOM 564 C CA . LYS A 1 69 ? -16.507 2.237 17.530 1.00 93.00 69 LYS A CA 1
ATOM 565 C C . LYS A 1 69 ? -15.367 1.329 17.068 1.00 93.00 69 LYS A C 1
ATOM 567 O O . LYS A 1 69 ? -15.007 1.349 15.893 1.00 93.00 69 LYS A O 1
ATOM 572 N N . LYS A 1 70 ? -14.764 0.549 17.972 1.00 93.56 70 LYS A N 1
ATOM 573 C CA . LYS A 1 70 ? -13.749 -0.445 17.595 1.00 93.56 70 LYS A CA 1
ATOM 574 C C . LYS A 1 70 ? -14.368 -1.619 16.835 1.00 93.56 70 LYS A C 1
ATOM 576 O O . LYS A 1 70 ? -13.786 -2.024 15.839 1.00 93.56 70 LYS A O 1
ATOM 581 N N . GLN A 1 71 ? -15.536 -2.113 17.244 1.00 94.69 71 GLN A N 1
ATOM 582 C CA . GLN A 1 71 ? -16.256 -3.188 16.547 1.00 94.69 71 GLN A CA 1
ATOM 583 C C . GLN A 1 71 ? -16.677 -2.776 15.129 1.00 94.69 71 GLN A C 1
ATOM 585 O O . GLN A 1 71 ? -16.445 -3.529 14.189 1.00 94.69 71 GLN A O 1
ATOM 590 N N . GLN A 1 72 ? -17.206 -1.562 14.949 1.00 93.38 72 GLN A N 1
ATOM 591 C CA . GLN A 1 72 ? -17.543 -1.016 13.627 1.00 93.38 72 GLN A CA 1
ATOM 592 C C . GLN A 1 72 ? -16.314 -0.948 12.713 1.00 93.38 72 GLN A C 1
ATOM 594 O O . GLN A 1 72 ? -16.347 -1.387 11.566 1.00 93.38 72 GLN A O 1
ATOM 599 N N . ARG A 1 73 ? -15.192 -0.453 13.242 1.00 93.12 73 ARG A N 1
ATOM 600 C CA . ARG A 1 73 ? -13.915 -0.423 12.522 1.00 93.12 73 ARG A CA 1
ATOM 601 C C . ARG A 1 73 ? -13.406 -1.827 12.180 1.00 93.12 73 ARG A C 1
ATOM 603 O O . ARG A 1 73 ? -12.906 -2.039 11.081 1.00 93.12 73 ARG A O 1
ATOM 610 N N . ASP A 1 74 ? -13.530 -2.781 13.097 1.00 95.19 74 ASP A N 1
ATOM 611 C CA . ASP A 1 74 ? -13.133 -4.179 12.888 1.00 95.19 74 ASP A CA 1
ATOM 612 C C . ASP A 1 74 ? -13.972 -4.844 11.782 1.00 95.19 74 ASP A C 1
ATOM 614 O O . ASP A 1 74 ? -13.423 -5.527 10.918 1.00 95.19 74 ASP A O 1
ATOM 618 N N . LYS A 1 75 ? -15.283 -4.559 11.744 1.00 94.81 75 LYS A N 1
ATOM 619 C CA . LYS A 1 75 ? -16.189 -4.962 10.658 1.00 94.81 75 LYS A CA 1
ATOM 620 C C . LYS A 1 75 ? -15.747 -4.372 9.316 1.00 94.81 75 LYS A C 1
ATOM 622 O O . LYS A 1 75 ? -15.596 -5.113 8.352 1.00 94.81 75 LYS A O 1
ATOM 627 N N . GLN A 1 76 ? -15.432 -3.077 9.279 1.00 93.31 76 GLN A N 1
ATOM 628 C CA . GLN A 1 76 ? -14.919 -2.413 8.076 1.00 93.31 76 GLN A CA 1
ATOM 629 C C . GLN A 1 76 ? -13.615 -3.055 7.570 1.00 93.31 76 GLN A C 1
ATOM 631 O O . GLN A 1 76 ? -13.432 -3.246 6.369 1.00 93.31 76 GLN A O 1
ATOM 636 N N . VAL A 1 77 ? -12.695 -3.419 8.473 1.00 93.06 77 VAL A N 1
ATOM 637 C CA . VAL A 1 77 ? -11.467 -4.141 8.100 1.00 93.06 77 VAL A CA 1
ATOM 638 C C . VAL A 1 77 ? -11.793 -5.509 7.515 1.00 93.06 77 VAL A C 1
ATOM 640 O O . VAL A 1 77 ? -11.202 -5.872 6.501 1.00 93.06 77 VAL A O 1
ATOM 643 N N . LEU A 1 78 ? -12.719 -6.257 8.118 1.00 94.88 78 LEU A N 1
ATOM 644 C CA . LEU A 1 78 ? -13.140 -7.559 7.606 1.00 94.88 78 LEU A CA 1
ATOM 645 C C . LEU A 1 78 ? -13.724 -7.450 6.190 1.00 94.88 78 LEU A C 1
ATOM 647 O O . LEU A 1 78 ? -13.311 -8.211 5.316 1.00 94.88 78 LEU A O 1
ATOM 651 N N . GLU A 1 79 ? -14.611 -6.484 5.952 1.00 93.25 79 GLU A N 1
ATOM 652 C CA . GLU A 1 79 ? -15.206 -6.225 4.635 1.00 93.25 79 GLU A CA 1
ATOM 653 C C . GLU A 1 79 ? -14.128 -5.919 3.590 1.00 93.25 79 GLU A C 1
ATOM 655 O O . GLU A 1 79 ? -14.081 -6.549 2.534 1.00 93.25 79 GLU A O 1
ATOM 660 N N . VAL A 1 80 ? -13.192 -5.017 3.907 1.00 89.31 80 VAL A N 1
ATOM 661 C CA . VAL A 1 80 ? -12.082 -4.669 3.006 1.00 89.31 80 VAL A CA 1
ATOM 662 C C . VAL A 1 80 ? -11.193 -5.883 2.726 1.00 89.31 80 VAL A C 1
ATOM 664 O O . VAL A 1 80 ? -10.783 -6.108 1.588 1.00 89.31 80 VAL A O 1
ATOM 667 N N . VAL A 1 81 ? -10.890 -6.685 3.750 1.00 90.19 81 VAL A N 1
ATOM 668 C CA . VAL A 1 81 ? -10.065 -7.895 3.624 1.00 90.19 81 VAL A CA 1
ATOM 669 C C . VAL A 1 81 ? -10.733 -8.935 2.727 1.00 90.19 81 VAL A C 1
ATOM 671 O O . VAL A 1 81 ? -10.050 -9.526 1.887 1.00 90.19 81 VAL A O 1
ATOM 674 N N . GLN A 1 82 ? -12.046 -9.134 2.875 1.00 92.06 82 GLN A N 1
ATOM 675 C CA . GLN A 1 82 ? -12.836 -10.039 2.042 1.00 92.06 82 GLN A CA 1
ATOM 676 C C . GLN A 1 82 ? -12.908 -9.551 0.594 1.00 92.06 82 GLN A C 1
ATOM 678 O O . GLN A 1 82 ? -12.623 -10.326 -0.317 1.00 92.06 82 GLN A O 1
ATOM 683 N N . GLN A 1 83 ? -13.211 -8.268 0.379 1.00 88.31 83 GLN A N 1
ATOM 684 C CA . GLN A 1 83 ? -13.317 -7.673 -0.957 1.00 88.31 83 GLN A CA 1
ATOM 685 C C . GLN A 1 83 ? -11.988 -7.699 -1.720 1.00 88.31 83 GLN A C 1
ATOM 687 O O . GLN A 1 83 ? -11.954 -7.989 -2.913 1.00 88.31 83 GLN A O 1
ATOM 692 N N . LEU A 1 84 ? -10.874 -7.418 -1.039 1.00 83.12 84 LEU A N 1
ATOM 693 C CA . LEU A 1 84 ? -9.546 -7.440 -1.656 1.00 83.12 84 LEU A CA 1
ATOM 694 C C . LEU A 1 84 ? -8.973 -8.862 -1.795 1.00 83.12 84 LEU A C 1
ATOM 696 O O . LEU A 1 84 ? -7.991 -9.052 -2.519 1.00 83.12 84 LEU A O 1
ATOM 700 N N . GLY A 1 85 ? -9.563 -9.853 -1.117 1.00 85.81 85 GLY A N 1
ATOM 701 C CA . GLY A 1 85 ? -9.101 -11.241 -1.129 1.00 85.81 85 GLY A CA 1
ATOM 702 C C . GLY A 1 85 ? -7.689 -11.412 -0.561 1.00 85.81 85 GLY A C 1
ATOM 703 O O . GLY A 1 85 ? -6.932 -12.253 -1.037 1.00 85.81 85 GLY A O 1
ATOM 704 N N . ILE A 1 86 ? -7.311 -10.580 0.416 1.00 83.31 86 ILE A N 1
ATOM 705 C CA . ILE A 1 86 ? -5.953 -10.559 0.997 1.00 83.31 86 ILE A CA 1
ATOM 706 C C . ILE A 1 86 ? -5.688 -11.804 1.837 1.00 83.31 86 ILE A C 1
ATOM 708 O O . ILE A 1 86 ? -4.580 -12.332 1.848 1.00 83.31 86 ILE A O 1
ATOM 712 N N . VAL A 1 87 ? -6.711 -12.224 2.576 1.00 89.19 87 VAL A N 1
ATOM 713 C CA . VAL A 1 87 ? -6.679 -13.357 3.497 1.00 89.19 87 VAL A CA 1
ATOM 714 C C . VAL A 1 87 ? -7.629 -14.407 2.947 1.00 89.19 87 VAL A C 1
ATOM 716 O O . VAL A 1 87 ? -8.735 -14.077 2.510 1.00 89.19 87 VAL A O 1
ATOM 719 N N . ALA A 1 88 ? -7.213 -15.672 2.933 1.00 89.00 88 ALA A N 1
ATOM 720 C CA . ALA A 1 88 ? -8.050 -16.723 2.375 1.00 89.00 88 ALA A CA 1
ATOM 721 C C . ALA A 1 88 ? -9.306 -16.928 3.238 1.00 89.00 88 ALA A C 1
ATOM 723 O O . ALA A 1 88 ? -9.245 -16.881 4.466 1.00 89.00 88 ALA A O 1
ATOM 724 N N . GLN A 1 89 ? -10.444 -17.263 2.618 1.00 93.25 89 GLN A N 1
ATOM 725 C CA . GLN A 1 89 ? -11.714 -17.464 3.340 1.00 93.25 89 GLN A CA 1
ATOM 726 C C . GLN A 1 89 ? -11.608 -18.496 4.479 1.00 93.25 89 GLN A C 1
ATOM 728 O O . GLN A 1 89 ? -12.207 -18.331 5.540 1.00 93.25 89 GLN A O 1
ATOM 733 N N . LYS A 1 90 ? -10.774 -19.532 4.308 1.00 94.69 90 LYS A N 1
ATOM 734 C CA . LYS A 1 90 ? -10.501 -20.541 5.349 1.00 94.69 90 LYS A CA 1
ATOM 735 C C . LYS A 1 90 ? -9.804 -19.949 6.580 1.00 94.69 90 LYS A C 1
ATOM 737 O O . LYS A 1 90 ? -10.106 -20.328 7.711 1.00 94.69 90 LYS A O 1
ATOM 742 N N . GLU A 1 91 ? -8.876 -19.024 6.376 1.00 95.31 91 GLU A N 1
ATOM 743 C CA . GLU A 1 91 ? -8.132 -18.365 7.454 1.00 95.31 91 GLU A CA 1
ATOM 744 C C . GLU A 1 91 ? -8.994 -17.314 8.150 1.00 95.31 91 GLU A C 1
ATOM 746 O O . GLU A 1 91 ? -8.962 -17.228 9.377 1.00 95.31 91 GLU A O 1
ATOM 751 N N . ILE A 1 92 ? -9.830 -16.592 7.392 1.00 95.81 92 ILE A N 1
ATOM 752 C CA . ILE A 1 92 ? -10.862 -15.701 7.939 1.00 95.81 92 ILE A CA 1
ATOM 753 C C . ILE A 1 92 ? -11.800 -16.500 8.849 1.00 95.81 92 ILE A C 1
ATOM 755 O O . ILE A 1 92 ? -11.982 -16.142 10.011 1.00 95.81 92 ILE A O 1
ATOM 759 N N . ALA A 1 93 ? -12.326 -17.634 8.373 1.00 96.25 93 ALA A N 1
ATOM 760 C CA . ALA A 1 93 ? -13.184 -18.505 9.174 1.00 96.25 93 ALA A CA 1
ATOM 761 C C . ALA A 1 93 ? -12.476 -19.020 10.440 1.00 96.25 93 ALA A C 1
ATOM 763 O O . ALA A 1 93 ? -13.083 -19.093 11.507 1.00 96.25 93 ALA A O 1
ATOM 764 N N . THR A 1 94 ? -11.181 -19.332 10.347 1.00 97.25 94 THR A N 1
ATOM 765 C CA . THR A 1 94 ? -10.373 -19.759 11.499 1.00 97.25 94 THR A CA 1
ATOM 766 C C . THR A 1 94 ? -10.184 -18.624 12.511 1.00 97.25 94 THR A C 1
ATOM 768 O O . THR A 1 94 ? -10.302 -18.856 13.709 1.00 97.25 94 THR A O 1
ATOM 771 N N . ALA A 1 95 ? -9.932 -17.392 12.058 1.00 96.94 95 ALA A N 1
ATOM 772 C CA . ALA A 1 95 ? -9.823 -16.224 12.934 1.00 96.94 95 ALA A CA 1
ATOM 773 C C . ALA A 1 95 ? -11.157 -15.872 13.614 1.00 96.94 95 ALA A C 1
ATOM 775 O O . ALA A 1 95 ? -11.163 -15.534 14.792 1.00 96.94 95 ALA A O 1
ATOM 776 N N . ILE A 1 96 ? -12.289 -16.015 12.915 1.00 96.94 96 ILE A N 1
ATOM 777 C CA . ILE A 1 96 ? -13.625 -15.824 13.504 1.00 96.94 96 ILE A CA 1
ATOM 778 C C . ILE A 1 96 ? -13.899 -16.861 14.600 1.00 96.94 96 ILE A C 1
ATOM 780 O O . ILE A 1 96 ? -14.457 -16.515 15.638 1.00 96.94 96 ILE A O 1
ATOM 784 N N . ARG A 1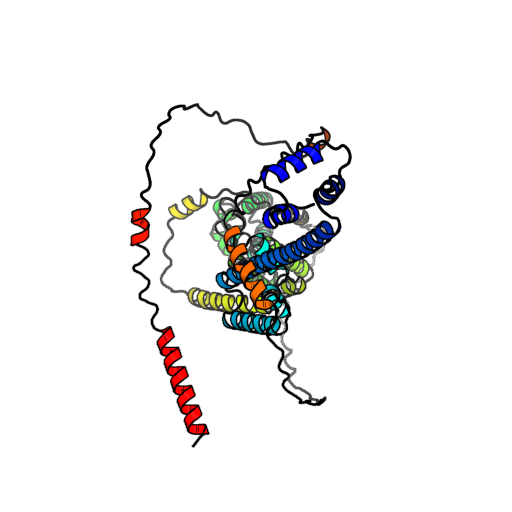 97 ? -13.493 -18.122 14.401 1.00 97.44 97 ARG A N 1
ATOM 785 C CA . ARG A 1 97 ? -13.615 -19.165 15.434 1.00 97.44 97 ARG A CA 1
ATOM 786 C C . ARG A 1 97 ? -12.777 -18.842 16.670 1.00 97.44 97 ARG A C 1
ATOM 788 O O . ARG A 1 97 ? -13.311 -18.899 17.767 1.00 97.44 97 ARG A O 1
ATOM 795 N N . GLU A 1 98 ? -11.519 -18.443 16.483 1.00 97.62 98 GLU A N 1
ATOM 796 C CA . GLU A 1 98 ? -10.627 -18.057 17.589 1.00 97.62 98 GLU A CA 1
ATOM 797 C C . GLU A 1 98 ? -11.141 -16.821 18.338 1.00 97.62 98 GLU A C 1
ATOM 799 O O . GLU A 1 98 ? -11.094 -16.784 19.562 1.00 97.62 98 GLU A O 1
ATOM 804 N N . LYS A 1 99 ? -11.713 -15.838 17.628 1.00 97.06 99 LYS A N 1
ATOM 805 C CA . LYS A 1 99 ? -12.386 -14.698 18.262 1.00 97.06 99 LYS A CA 1
ATOM 806 C C . LYS A 1 99 ? -13.549 -15.148 19.153 1.00 97.06 99 LYS A C 1
ATOM 808 O O . LYS A 1 99 ? -13.637 -14.698 20.287 1.00 97.06 99 LYS A O 1
ATOM 813 N N . ARG A 1 100 ? -14.414 -16.046 18.666 1.00 96.88 100 ARG A N 1
ATOM 814 C CA . ARG A 1 100 ? -15.550 -16.573 19.449 1.00 96.88 100 ARG A CA 1
ATOM 815 C C . ARG A 1 100 ? -15.096 -17.368 20.674 1.00 96.88 100 ARG A C 1
ATOM 817 O O . ARG A 1 100 ? -15.753 -17.320 21.708 1.00 96.88 100 ARG A O 1
ATOM 824 N N . GLU A 1 101 ? -13.997 -18.109 20.551 1.00 97.56 101 GLU A N 1
ATOM 825 C CA . GLU A 1 101 ? -13.392 -18.842 21.667 1.00 97.56 101 GLU A CA 1
ATOM 826 C C . GLU A 1 101 ? -12.883 -17.869 22.739 1.00 97.56 101 GLU A C 1
ATOM 828 O O . GLU A 1 101 ? -13.288 -17.981 23.894 1.00 97.56 101 GLU A O 1
ATOM 833 N N . ALA A 1 102 ? -12.134 -16.835 22.349 1.00 96.75 102 ALA A N 1
ATOM 834 C CA . ALA A 1 102 ? -11.676 -15.790 23.265 1.00 96.75 102 ALA A CA 1
ATOM 835 C C . ALA A 1 102 ? -12.838 -15.023 23.930 1.00 96.75 102 ALA A C 1
ATOM 837 O O . ALA A 1 102 ? -12.822 -14.789 25.137 1.00 96.75 102 ALA A O 1
ATOM 838 N N . GLU A 1 103 ? -13.896 -14.704 23.175 1.00 94.75 103 GLU A N 1
ATOM 839 C CA . GLU A 1 103 ? -15.108 -14.074 23.718 1.00 94.75 103 GLU A CA 1
ATOM 840 C C . GLU A 1 103 ? -15.801 -14.972 24.759 1.00 94.75 103 GLU A C 1
ATOM 842 O O . GLU A 1 103 ? -16.312 -14.470 25.761 1.00 94.75 103 GLU A O 1
ATOM 847 N N . SER A 1 104 ? -15.772 -16.300 24.581 1.00 96.94 104 SER A N 1
ATOM 848 C CA . SER A 1 104 ? -16.314 -17.254 25.561 1.00 96.94 104 SER A CA 1
ATOM 849 C C . SER A 1 104 ? -15.495 -17.334 26.855 1.00 96.94 104 SER A C 1
ATOM 851 O O . SER A 1 104 ? -16.039 -17.655 27.913 1.00 96.94 104 SER A O 1
ATOM 853 N N . GLU A 1 105 ? -14.210 -16.982 26.788 1.00 97.69 105 GLU A N 1
ATOM 854 C CA . GLU A 1 105 ? -13.305 -16.862 27.936 1.00 97.69 105 GLU A CA 1
ATOM 855 C C . GLU A 1 105 ? -13.396 -15.482 28.618 1.00 97.69 105 GLU A C 1
ATOM 857 O O . GLU A 1 105 ? -12.795 -15.262 29.671 1.00 97.69 105 GLU A O 1
ATOM 862 N N . GLY A 1 106 ? -14.189 -14.558 28.061 1.00 95.69 106 GLY A N 1
ATOM 863 C CA . GLY A 1 106 ? -14.344 -13.188 28.552 1.00 95.69 106 GLY A CA 1
ATOM 864 C C . GLY A 1 106 ? -13.282 -12.213 28.033 1.00 95.69 106 GLY A C 1
ATOM 865 O O . GLY A 1 106 ? -13.201 -11.082 28.520 1.00 95.69 106 GLY A O 1
ATOM 866 N N . GLU A 1 107 ? -12.474 -12.618 27.049 1.00 96.44 107 GLU A N 1
ATOM 867 C CA . GLU A 1 107 ? -11.497 -11.757 26.389 1.00 96.44 107 GLU A CA 1
ATOM 868 C C . GLU A 1 107 ? -12.114 -11.068 25.162 1.00 96.44 107 GLU A C 1
ATOM 870 O O . GLU A 1 107 ? -12.571 -11.700 24.213 1.00 96.44 107 GLU A O 1
ATOM 875 N N . ASN A 1 108 ? -12.092 -9.733 25.148 1.00 93.56 108 ASN A N 1
ATOM 876 C CA . ASN A 1 108 ? -12.542 -8.949 23.997 1.00 93.56 108 ASN A CA 1
ATOM 877 C C . ASN A 1 108 ? -11.402 -8.792 22.981 1.00 93.56 108 ASN A C 1
ATOM 879 O O . ASN A 1 108 ? -10.650 -7.816 23.048 1.00 93.56 108 ASN A O 1
ATOM 883 N N . ILE A 1 109 ? -11.282 -9.739 22.045 1.00 96.38 109 ILE A N 1
ATOM 884 C CA . ILE A 1 109 ? -10.282 -9.702 20.967 1.00 96.38 109 ILE A CA 1
ATOM 885 C C . ILE A 1 109 ? -10.920 -9.255 19.643 1.00 96.38 109 ILE A C 1
ATOM 887 O O . ILE A 1 109 ? -11.989 -9.720 19.246 1.00 96.38 109 ILE A O 1
ATOM 891 N N . PHE A 1 110 ? -10.239 -8.367 18.917 1.00 96.88 110 PHE A N 1
ATOM 892 C CA . PHE A 1 110 ? -10.668 -7.907 17.591 1.00 96.88 110 PHE A CA 1
ATOM 893 C C . PHE A 1 110 ? -10.068 -8.767 16.467 1.00 96.88 110 PHE A C 1
ATOM 895 O O . PHE A 1 110 ? -8.934 -9.243 16.566 1.00 96.88 110 PHE A O 1
ATOM 902 N N . LEU A 1 111 ? -10.792 -8.941 15.355 1.00 96.00 111 LEU A N 1
ATOM 903 C CA . LEU A 1 111 ? -10.308 -9.713 14.200 1.00 96.00 111 LEU A CA 1
ATOM 904 C C . LEU A 1 111 ? -9.049 -9.095 13.593 1.00 96.00 111 LEU A C 1
ATOM 906 O O . LEU A 1 111 ? -8.119 -9.809 13.228 1.00 96.00 111 LEU A O 1
ATOM 910 N N . SER A 1 112 ? -8.996 -7.770 13.521 1.00 95.56 112 SER A N 1
ATOM 911 C CA . SER A 1 112 ? -7.829 -7.010 13.073 1.00 95.56 112 SER A CA 1
ATOM 912 C C . SER A 1 112 ? -6.574 -7.313 13.898 1.00 95.56 112 SER A C 1
ATOM 914 O O . SER A 1 112 ? -5.492 -7.465 13.328 1.00 95.56 112 SER A O 1
ATOM 916 N N . GLU A 1 113 ? -6.703 -7.470 15.218 1.00 96.19 113 GLU A N 1
ATOM 917 C CA . GLU A 1 113 ? -5.598 -7.854 16.104 1.00 96.19 113 GLU A CA 1
ATOM 918 C C . GLU A 1 113 ? -5.168 -9.306 15.864 1.00 96.19 113 GLU A C 1
ATOM 920 O O . GLU A 1 113 ? -3.969 -9.581 15.770 1.00 96.19 113 GLU A O 1
ATOM 925 N N . LEU A 1 114 ? -6.122 -10.224 15.665 1.00 96.56 114 LEU A N 1
ATOM 926 C CA . LEU A 1 114 ? -5.828 -11.614 15.292 1.00 96.56 114 LEU A CA 1
ATOM 927 C C . LEU A 1 114 ? -5.117 -11.711 13.939 1.00 96.56 114 LEU A C 1
ATOM 929 O O . LEU A 1 114 ? -4.152 -12.463 13.804 1.00 96.56 114 LEU A O 1
ATOM 933 N N . PHE A 1 115 ? -5.539 -10.930 12.943 1.00 96.19 115 PHE A N 1
ATOM 934 C CA . PHE A 1 115 ? -4.888 -10.881 11.635 1.00 96.19 115 PHE A CA 1
ATOM 935 C C . PHE A 1 115 ? -3.447 -10.372 11.722 1.00 96.19 115 PHE A C 1
ATOM 937 O O . PHE A 1 115 ? -2.581 -10.897 11.020 1.00 96.19 115 PHE A O 1
ATOM 944 N N . ILE A 1 116 ? -3.166 -9.405 12.601 1.00 94.25 116 ILE A N 1
ATOM 945 C CA . ILE A 1 116 ? -1.797 -8.944 12.870 1.00 94.25 116 ILE A CA 1
ATOM 946 C C . ILE A 1 116 ? -0.992 -10.032 13.587 1.00 94.25 116 ILE A C 1
ATOM 948 O O . ILE A 1 116 ? 0.111 -10.359 13.153 1.00 94.25 116 ILE A O 1
ATOM 952 N N . LYS A 1 117 ? -1.546 -10.631 14.649 1.00 95.56 117 LYS A N 1
ATOM 953 C CA . LYS A 1 117 ? -0.889 -11.683 15.444 1.00 95.56 117 LYS A CA 1
ATOM 954 C C . LYS A 1 117 ? -0.511 -12.897 14.592 1.00 95.56 117 LYS A C 1
ATOM 956 O O . LYS A 1 117 ? 0.553 -13.474 14.789 1.00 95.56 117 LYS A O 1
ATOM 961 N N . LYS A 1 118 ? -1.360 -13.260 13.627 1.00 94.25 118 LYS A N 1
ATOM 962 C CA . LYS A 1 118 ? -1.116 -14.353 12.671 1.00 94.25 118 LYS A CA 1
ATOM 963 C C . LYS A 1 118 ? -0.242 -13.957 11.480 1.00 94.25 118 LYS A C 1
ATOM 965 O O . LYS A 1 118 ? 0.082 -14.810 10.661 1.00 94.25 118 LYS A O 1
ATOM 970 N N . GLY A 1 119 ? 0.131 -12.683 11.360 1.00 89.38 119 GLY A N 1
ATOM 971 C CA . GLY A 1 119 ? 0.943 -12.179 10.254 1.00 89.38 119 GLY A CA 1
ATOM 972 C C . GLY A 1 119 ? 0.203 -12.110 8.916 1.00 89.38 119 GLY A C 1
ATOM 973 O O . GLY A 1 119 ? 0.841 -11.954 7.878 1.00 89.38 119 GLY A O 1
ATOM 974 N N . TYR A 1 120 ? -1.127 -12.202 8.906 1.00 91.00 120 TYR A N 1
ATOM 975 C CA . TYR A 1 120 ? -1.927 -12.049 7.688 1.00 91.00 120 TYR A CA 1
ATOM 976 C C . TYR A 1 120 ? -1.993 -10.592 7.231 1.00 91.00 120 TYR A C 1
ATOM 978 O O . TYR A 1 120 ? -1.995 -10.309 6.033 1.00 91.00 120 TYR A O 1
ATOM 986 N N . LEU A 1 121 ? -2.023 -9.660 8.188 1.00 90.50 121 LEU A N 1
ATOM 987 C CA . LEU A 1 121 ? -1.997 -8.223 7.939 1.00 90.50 121 LEU A CA 1
ATOM 988 C C . LEU A 1 121 ? -0.867 -7.558 8.714 1.00 90.50 121 LEU A C 1
ATOM 990 O O . LEU A 1 121 ? -0.575 -7.912 9.852 1.00 90.50 121 LEU A O 1
ATOM 994 N N . THR A 1 122 ? -0.267 -6.530 8.122 1.00 89.62 122 THR A N 1
ATOM 995 C CA . THR A 1 122 ? 0.625 -5.632 8.856 1.00 89.62 122 THR A CA 1
ATOM 996 C C . THR A 1 122 ? -0.198 -4.587 9.623 1.00 89.62 122 THR A C 1
ATOM 998 O O . THR A 1 122 ? -1.272 -4.189 9.155 1.00 89.62 122 THR A O 1
ATOM 1001 N N . PRO A 1 123 ? 0.300 -4.060 10.760 1.00 89.19 123 PRO A N 1
ATOM 1002 C CA . PRO A 1 123 ? -0.367 -2.971 11.485 1.00 89.19 123 PRO A CA 1
ATOM 1003 C C . PRO A 1 123 ? -0.665 -1.755 10.597 1.00 89.19 123 PRO A C 1
ATOM 1005 O O . PRO A 1 123 ? -1.679 -1.075 10.757 1.00 89.19 123 PRO A O 1
ATOM 1008 N N . TYR A 1 124 ? 0.202 -1.511 9.612 1.00 86.62 124 TYR A N 1
ATOM 1009 C CA . TYR A 1 124 ? 0.009 -0.463 8.621 1.00 86.62 124 TYR A CA 1
ATOM 1010 C C . TYR A 1 124 ? -1.271 -0.652 7.796 1.00 86.62 124 TYR A C 1
ATOM 1012 O O . TYR A 1 124 ? -2.024 0.305 7.616 1.00 86.62 124 TYR A O 1
ATOM 1020 N N . LEU A 1 125 ? -1.519 -1.858 7.282 1.00 84.25 125 LEU A N 1
ATOM 1021 C CA . LEU A 1 125 ? -2.683 -2.124 6.439 1.00 84.25 125 LEU A CA 1
ATOM 1022 C C . LEU A 1 125 ? -3.986 -1.970 7.213 1.00 84.25 125 LEU A C 1
ATOM 1024 O O . LEU A 1 125 ? -4.910 -1.333 6.718 1.00 84.25 125 LEU A O 1
ATOM 1028 N N . VAL A 1 126 ? -4.015 -2.438 8.460 1.00 90.06 126 VAL A N 1
ATOM 1029 C CA . VAL A 1 126 ? -5.154 -2.225 9.361 1.00 90.06 126 VAL A CA 1
ATOM 1030 C C . VAL A 1 126 ? -5.427 -0.727 9.541 1.00 90.06 126 VAL A C 1
ATOM 1032 O O . VAL A 1 126 ? -6.556 -0.273 9.365 1.00 90.06 126 VAL A O 1
ATOM 1035 N N . GLN A 1 127 ? -4.389 0.080 9.786 1.00 88.19 127 GLN A N 1
ATOM 1036 C CA . GLN A 1 127 ? -4.546 1.532 9.903 1.00 88.19 127 GLN A CA 1
ATOM 1037 C C . GLN A 1 127 ? -5.008 2.193 8.593 1.00 88.19 127 GLN A C 1
ATOM 1039 O O . GLN A 1 127 ? -5.783 3.151 8.625 1.00 88.19 127 GLN A O 1
ATOM 1044 N N . LYS A 1 128 ? -4.533 1.706 7.440 1.00 85.44 128 LYS A N 1
ATOM 1045 C CA . LYS A 1 128 ? -4.962 2.180 6.118 1.00 85.44 128 LYS A CA 1
ATOM 1046 C C . LYS A 1 128 ? -6.454 1.907 5.910 1.00 85.44 128 LYS A C 1
ATOM 1048 O O . LYS A 1 128 ? -7.175 2.822 5.512 1.00 85.44 128 LYS A O 1
ATOM 1053 N N . PHE A 1 129 ? -6.909 0.698 6.229 1.00 88.44 129 PHE A N 1
ATOM 1054 C CA . PHE A 1 129 ? -8.306 0.290 6.080 1.00 88.44 129 PHE A CA 1
ATOM 1055 C C . PHE A 1 129 ? -9.235 1.070 7.014 1.00 88.44 129 PHE A C 1
ATOM 1057 O O . PHE A 1 129 ? -10.270 1.536 6.554 1.00 88.44 129 PHE A O 1
ATOM 1064 N N . TYR A 1 130 ? -8.820 1.361 8.253 1.00 86.50 130 TYR A N 1
ATOM 1065 C CA . TYR A 1 130 ? -9.593 2.234 9.151 1.00 86.50 130 TYR A CA 1
ATOM 1066 C C . TYR A 1 130 ? -9.787 3.662 8.634 1.00 86.50 130 TYR A C 1
ATOM 1068 O O . TYR A 1 130 ? -10.769 4.306 8.984 1.00 86.50 130 TYR A O 1
ATOM 1076 N N . LYS A 1 131 ? -8.826 4.202 7.873 1.00 85.56 131 LYS A N 1
ATOM 1077 C CA . LYS A 1 131 ? -8.869 5.605 7.433 1.00 85.56 131 LYS A CA 1
ATOM 1078 C C . LYS A 1 131 ? -9.575 5.805 6.100 1.00 85.56 131 LYS A C 1
ATOM 1080 O O . LYS A 1 131 ? -10.170 6.853 5.898 1.00 85.56 131 LYS A O 1
ATOM 1085 N N . ARG A 1 132 ? -9.404 4.874 5.162 1.00 77.88 132 ARG A N 1
ATOM 1086 C CA . ARG A 1 132 ? -9.814 5.063 3.759 1.00 77.88 132 ARG A CA 1
ATOM 1087 C C . ARG A 1 132 ? -10.666 3.920 3.213 1.00 77.88 132 ARG A C 1
ATOM 1089 O O . ARG A 1 132 ? -11.092 3.987 2.065 1.00 77.88 132 ARG A O 1
ATOM 1096 N N . GLY A 1 133 ? -10.881 2.857 3.992 1.00 79.94 133 GLY A N 1
ATOM 1097 C CA . GLY A 1 133 ? -11.494 1.630 3.494 1.00 79.94 133 GLY A CA 1
ATOM 1098 C C . GLY A 1 133 ? -10.778 1.130 2.236 1.00 79.94 133 GLY A C 1
ATOM 1099 O O . GLY A 1 133 ? -9.552 0.982 2.215 1.00 79.94 133 GLY A O 1
ATOM 1100 N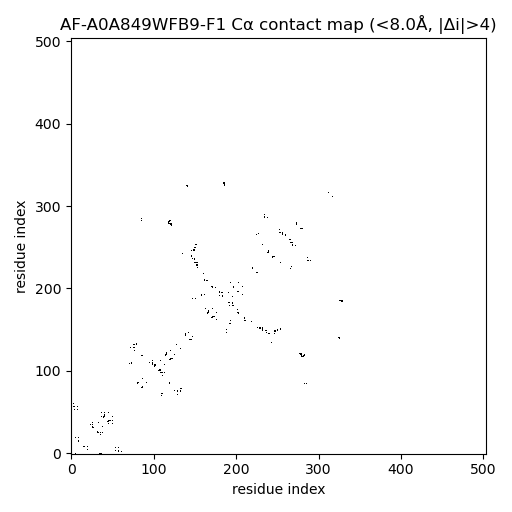 N . VAL A 1 134 ? -11.559 0.913 1.177 1.00 73.94 134 VAL A N 1
ATOM 1101 C CA . VAL A 1 134 ? -11.093 0.451 -0.142 1.00 73.94 134 VAL A CA 1
ATOM 1102 C C . VAL A 1 134 ? -10.758 1.613 -1.082 1.00 73.94 134 VAL A C 1
ATOM 1104 O O . VAL A 1 134 ? -10.088 1.407 -2.097 1.00 73.94 134 VAL A O 1
ATOM 1107 N N . GLN A 1 135 ? -11.188 2.835 -0.753 1.00 78.00 135 GLN A N 1
ATOM 1108 C CA . GLN A 1 135 ? -11.097 3.976 -1.657 1.00 78.00 135 GLN A CA 1
ATOM 1109 C C . GLN A 1 135 ? -9.640 4.266 -2.026 1.00 78.00 135 GLN A C 1
ATOM 1111 O O . GLN A 1 135 ? -8.741 4.367 -1.179 1.00 78.00 135 GLN A O 1
ATOM 1116 N N . ARG A 1 136 ? -9.401 4.376 -3.333 1.00 76.25 136 ARG A N 1
ATOM 1117 C CA . ARG A 1 136 ? -8.098 4.752 -3.874 1.00 76.25 136 ARG A CA 1
ATOM 1118 C C . ARG A 1 136 ? -7.988 6.265 -3.944 1.00 76.25 136 ARG A C 1
ATOM 1120 O O . ARG A 1 136 ? -8.985 6.966 -4.061 1.00 76.25 136 ARG A O 1
ATOM 1127 N N . ILE A 1 137 ? -6.751 6.751 -3.890 1.00 74.69 137 ILE A N 1
ATOM 1128 C CA . ILE A 1 137 ? -6.469 8.156 -4.192 1.00 74.69 137 ILE A CA 1
ATOM 1129 C C . ILE A 1 137 ? -6.879 8.379 -5.656 1.00 74.69 137 ILE A C 1
ATOM 1131 O O . ILE A 1 137 ? -6.483 7.546 -6.485 1.00 74.69 137 ILE A O 1
ATOM 1135 N N . PRO A 1 138 ? -7.668 9.421 -5.969 1.00 79.56 138 PRO A N 1
ATOM 1136 C CA . PRO A 1 138 ? -7.987 9.758 -7.349 1.00 79.56 138 PRO A CA 1
ATOM 1137 C C . PRO A 1 138 ? -6.694 9.926 -8.149 1.00 79.56 138 PRO A C 1
ATOM 1139 O O . PRO A 1 138 ? -5.678 10.390 -7.627 1.00 79.56 138 PRO A O 1
ATOM 1142 N N . LEU A 1 139 ? -6.710 9.439 -9.385 1.00 79.75 139 LEU A N 1
ATOM 1143 C CA . LEU A 1 139 ? -5.574 9.562 -10.286 1.00 79.75 139 LEU A CA 1
ATOM 1144 C C . LEU A 1 139 ? -5.577 10.961 -10.895 1.00 79.75 139 LEU A C 1
ATOM 1146 O O . LEU A 1 139 ? -6.640 11.497 -11.194 1.00 79.75 139 LEU A O 1
ATOM 1150 N N . GLU A 1 140 ? -4.387 11.525 -11.076 1.00 75.44 140 GLU A N 1
ATOM 1151 C CA . GLU A 1 140 ? -4.216 12.743 -11.863 1.00 75.44 140 GLU A CA 1
ATOM 1152 C C . GLU A 1 140 ? -4.650 12.491 -13.311 1.00 75.44 140 GLU A C 1
ATOM 1154 O O . GLU A 1 140 ? -4.597 11.355 -13.809 1.00 75.44 140 GLU A O 1
ATOM 1159 N N . GLU A 1 141 ? -5.085 13.556 -13.987 1.00 74.19 141 GLU A N 1
ATOM 1160 C CA . GLU A 1 141 ? -5.537 13.483 -15.371 1.00 74.19 141 GLU A CA 1
ATOM 1161 C C . GLU A 1 141 ? -4.498 12.784 -16.251 1.00 74.19 141 GLU A C 1
ATOM 1163 O O . GLU A 1 141 ? -3.286 12.892 -16.068 1.00 74.19 141 GLU A O 1
ATOM 1168 N N . GLY A 1 142 ? -4.986 11.971 -17.182 1.00 71.94 142 GLY A N 1
ATOM 1169 C CA . GLY A 1 142 ? -4.142 11.187 -18.064 1.00 71.94 142 GLY A CA 1
ATOM 1170 C C . GLY A 1 142 ? -3.608 9.888 -17.462 1.00 71.94 142 GLY A C 1
ATOM 1171 O O . GLY A 1 142 ? -3.269 9.016 -18.258 1.00 71.94 142 GLY A O 1
ATOM 1172 N N . ILE A 1 143 ? -3.561 9.663 -16.143 1.00 76.00 143 ILE A N 1
ATOM 1173 C CA . ILE A 1 143 ? -3.087 8.395 -15.550 1.00 76.00 143 ILE A CA 1
ATOM 1174 C C . ILE A 1 143 ? -4.223 7.364 -15.535 1.00 76.00 143 ILE A C 1
ATOM 1176 O O . ILE A 1 143 ? -5.218 7.527 -14.840 1.00 76.00 143 ILE A O 1
ATOM 1180 N N . LYS A 1 144 ? -4.081 6.275 -16.308 1.00 83.88 144 LYS A N 1
ATOM 1181 C CA . LYS A 1 144 ? -5.152 5.273 -16.468 1.00 83.88 144 LYS A CA 1
ATOM 1182 C C . LYS A 1 144 ? -5.230 4.328 -15.277 1.00 83.88 144 LYS A C 1
ATOM 1184 O O . LYS A 1 144 ? -6.312 3.896 -14.895 1.00 83.88 144 LYS A O 1
ATOM 1189 N N . THR A 1 145 ? -4.076 3.966 -14.716 1.00 87.12 145 THR A N 1
ATOM 1190 C CA . THR A 1 145 ? -3.996 3.000 -13.619 1.00 87.12 145 THR A CA 1
ATOM 1191 C C . THR A 1 145 ? -2.964 3.427 -12.582 1.00 87.12 145 THR A C 1
ATOM 1193 O O . THR A 1 145 ? -1.930 3.999 -12.918 1.00 87.12 145 THR A O 1
ATOM 1196 N N . HIS A 1 146 ? -3.186 3.092 -11.306 1.00 83.75 146 HIS A N 1
ATOM 1197 C CA . HIS A 1 146 ? -2.188 3.325 -10.249 1.00 83.75 146 HIS A CA 1
ATOM 1198 C C . HIS A 1 146 ? -0.871 2.578 -10.500 1.00 83.75 146 HIS A C 1
ATOM 1200 O O . HIS A 1 146 ? 0.158 2.968 -9.958 1.00 83.75 146 HIS A O 1
ATOM 1206 N N . GLU A 1 147 ? -0.886 1.509 -11.301 1.00 88.06 147 GLU A N 1
ATOM 1207 C CA . GLU A 1 147 ? 0.314 0.752 -11.678 1.00 88.06 147 GLU A CA 1
ATOM 1208 C C . GLU A 1 147 ? 1.295 1.601 -12.498 1.00 88.06 147 GLU A C 1
ATOM 1210 O O . GLU A 1 147 ? 2.508 1.414 -12.381 1.00 88.06 147 GLU A O 1
ATOM 1215 N N . ASP A 1 148 ? 0.782 2.568 -13.268 1.00 85.50 148 ASP A N 1
ATOM 1216 C CA . ASP A 1 148 ? 1.584 3.500 -14.067 1.00 85.50 148 ASP A CA 1
ATOM 1217 C C . ASP A 1 148 ? 2.416 4.449 -13.190 1.00 85.50 148 ASP A C 1
ATOM 1219 O O . ASP A 1 148 ? 3.418 4.990 -13.646 1.00 85.50 148 ASP A O 1
ATOM 1223 N N . LEU A 1 149 ? 2.046 4.615 -11.915 1.00 85.50 149 LEU A N 1
ATOM 1224 C CA . LEU A 1 149 ? 2.795 5.420 -10.945 1.00 85.50 149 LEU A CA 1
ATOM 1225 C C . LEU A 1 149 ? 4.053 4.704 -10.424 1.00 85.50 149 LEU A C 1
ATOM 1227 O O . LEU A 1 149 ? 4.850 5.307 -9.701 1.00 85.50 149 LEU A O 1
ATOM 1231 N N . ILE A 1 150 ? 4.236 3.416 -10.735 1.00 90.69 150 ILE A N 1
ATOM 1232 C CA . ILE A 1 150 ? 5.437 2.668 -10.355 1.00 90.69 150 ILE A CA 1
ATOM 1233 C C . ILE A 1 150 ? 6.587 2.995 -11.304 1.00 90.69 150 ILE A C 1
ATOM 1235 O O . ILE A 1 150 ? 6.487 2.818 -12.521 1.00 90.69 150 ILE A O 1
ATOM 1239 N N . ILE A 1 151 ? 7.720 3.402 -10.727 1.00 86.62 151 ILE A N 1
ATOM 1240 C CA . ILE A 1 151 ? 8.943 3.697 -11.474 1.00 86.62 151 ILE A CA 1
ATOM 1241 C C . ILE A 1 151 ? 9.396 2.437 -12.217 1.00 86.62 151 ILE A C 1
ATOM 1243 O O . ILE A 1 151 ? 9.692 1.403 -11.618 1.00 86.62 151 ILE A O 1
ATOM 1247 N N . ASN A 1 152 ? 9.496 2.541 -13.542 1.00 89.69 152 ASN A N 1
ATOM 1248 C CA . ASN A 1 152 ? 10.002 1.470 -14.391 1.00 89.69 152 ASN A CA 1
ATOM 1249 C C . ASN A 1 152 ? 11.538 1.502 -14.435 1.00 89.69 152 ASN A C 1
ATOM 1251 O O . ASN A 1 152 ? 12.137 2.000 -15.391 1.00 89.69 152 ASN A O 1
ATOM 1255 N N . ILE A 1 153 ? 12.176 0.985 -13.380 1.00 88.94 153 ILE A N 1
ATOM 1256 C CA . ILE A 1 153 ? 13.642 0.949 -13.255 1.00 88.94 153 ILE A CA 1
ATOM 1257 C C . ILE A 1 153 ? 14.323 0.302 -14.472 1.00 88.94 153 ILE A C 1
ATOM 1259 O O . ILE A 1 153 ? 15.255 0.907 -15.007 1.00 88.94 153 ILE A O 1
ATOM 1263 N N . PRO A 1 154 ? 13.885 -0.875 -14.963 1.00 90.69 154 PRO A N 1
ATOM 1264 C CA . PRO A 1 154 ? 14.498 -1.494 -16.134 1.00 90.69 154 PRO A CA 1
ATOM 1265 C C . PRO A 1 154 ? 14.459 -0.598 -17.368 1.00 90.69 154 PRO A C 1
ATOM 1267 O O . PRO A 1 154 ? 15.431 -0.537 -18.119 1.00 90.69 154 PRO A O 1
ATOM 1270 N N . GLN A 1 155 ? 13.349 0.113 -17.586 1.00 91.19 155 GLN A N 1
ATOM 1271 C CA . GLN A 1 155 ? 13.251 1.069 -18.683 1.00 91.19 155 GLN A CA 1
ATOM 1272 C C . GLN A 1 155 ? 14.220 2.236 -18.488 1.00 91.19 155 GLN A C 1
ATOM 1274 O O . GLN A 1 155 ? 14.938 2.575 -19.423 1.00 91.19 155 GLN A O 1
ATOM 1279 N N . TYR A 1 156 ? 14.318 2.781 -17.272 1.00 90.06 156 TYR A N 1
ATOM 1280 C CA . TYR A 1 156 ? 15.226 3.892 -16.972 1.00 90.06 156 TYR A CA 1
ATOM 1281 C C . TYR A 1 156 ? 16.690 3.507 -17.224 1.00 90.06 156 TYR A C 1
ATOM 1283 O O . TYR A 1 156 ? 17.427 4.243 -17.882 1.00 90.06 156 TYR A O 1
ATOM 1291 N N . LEU A 1 157 ? 17.108 2.320 -16.773 1.00 89.31 157 LEU A N 1
ATOM 1292 C CA . LEU A 1 157 ? 18.463 1.815 -17.008 1.00 89.31 157 LEU A CA 1
ATOM 1293 C C . LEU A 1 157 ? 18.733 1.566 -18.496 1.00 89.31 157 LEU A C 1
ATOM 1295 O O . LEU A 1 157 ? 19.806 1.925 -18.990 1.00 89.31 157 LEU A O 1
ATOM 1299 N N . ARG A 1 158 ? 17.755 1.004 -19.222 1.00 92.31 158 ARG A N 1
ATOM 1300 C CA . ARG A 1 158 ? 17.833 0.817 -20.678 1.00 92.31 158 ARG A CA 1
ATOM 1301 C C . ARG A 1 158 ? 18.010 2.142 -21.404 1.00 92.31 158 ARG A C 1
ATOM 1303 O O . ARG A 1 158 ? 18.942 2.257 -22.194 1.00 92.31 158 ARG A O 1
ATOM 1310 N N . ASP A 1 159 ? 17.181 3.134 -21.102 1.00 93.88 159 ASP A N 1
ATOM 1311 C CA . ASP A 1 159 ? 17.223 4.452 -21.738 1.00 93.88 159 ASP A CA 1
ATOM 1312 C C . ASP A 1 159 ? 18.527 5.195 -21.414 1.00 93.88 159 ASP A C 1
ATOM 1314 O O . ASP A 1 159 ? 19.173 5.749 -22.307 1.00 93.88 159 ASP A O 1
ATOM 1318 N N . ARG A 1 160 ? 18.994 5.127 -20.160 1.00 92.38 160 ARG A N 1
ATOM 1319 C CA . ARG A 1 160 ? 20.278 5.710 -19.745 1.00 92.38 160 ARG A CA 1
ATOM 1320 C C . ARG A 1 160 ? 21.458 5.073 -20.476 1.00 92.38 160 ARG A C 1
ATOM 1322 O O . ARG A 1 160 ? 22.371 5.778 -20.910 1.00 92.38 160 ARG A O 1
ATOM 1329 N N . PHE A 1 161 ? 21.471 3.750 -20.616 1.00 93.00 161 PHE A N 1
ATOM 1330 C CA . PHE A 1 161 ? 22.555 3.056 -21.309 1.00 93.00 161 PHE A CA 1
ATOM 1331 C C . PHE A 1 161 ? 22.494 3.262 -22.824 1.00 93.00 161 PHE A C 1
ATOM 1333 O O . PHE A 1 161 ? 23.520 3.525 -23.451 1.00 93.00 161 PHE A O 1
ATOM 1340 N N . PHE A 1 162 ? 21.290 3.253 -23.395 1.00 94.38 162 PHE A N 1
ATOM 1341 C CA . PHE A 1 162 ? 21.042 3.590 -24.791 1.00 94.38 162 PHE A CA 1
ATOM 1342 C C . PHE A 1 162 ? 21.576 4.985 -25.138 1.00 94.38 162 PHE A C 1
ATOM 1344 O O . PHE A 1 162 ? 22.335 5.128 -26.099 1.00 94.38 162 PHE A O 1
ATOM 1351 N N . ALA A 1 163 ? 21.285 5.990 -24.306 1.00 95.00 163 ALA A N 1
ATOM 1352 C CA . ALA A 1 163 ? 21.819 7.341 -24.450 1.00 95.00 163 ALA A CA 1
ATOM 1353 C C . ALA A 1 163 ? 23.358 7.368 -24.455 1.00 95.00 163 ALA A C 1
ATOM 1355 O O . ALA A 1 163 ? 23.966 7.994 -25.324 1.00 95.00 163 ALA A O 1
ATOM 1356 N N . LYS A 1 164 ? 24.000 6.642 -23.528 1.00 94.12 164 LYS A N 1
ATOM 1357 C CA . LYS A 1 164 ? 25.469 6.547 -23.455 1.00 94.12 164 LYS A CA 1
ATOM 1358 C C . LYS A 1 164 ? 26.072 5.940 -24.722 1.00 94.12 164 LYS A C 1
ATOM 1360 O O . LYS A 1 164 ? 27.060 6.465 -25.234 1.00 94.12 164 LYS A O 1
ATOM 1365 N N . ILE A 1 165 ? 25.482 4.868 -25.254 1.00 92.44 165 ILE A N 1
ATOM 1366 C CA . ILE A 1 165 ? 25.946 4.237 -26.499 1.00 92.44 165 ILE A CA 1
ATOM 1367 C C . ILE A 1 165 ? 25.749 5.188 -27.689 1.00 92.44 165 ILE A C 1
ATOM 1369 O O . ILE A 1 165 ? 26.645 5.309 -28.526 1.00 92.44 165 ILE A O 1
ATOM 1373 N N . ALA A 1 166 ? 24.610 5.879 -27.769 1.00 94.06 166 ALA A N 1
ATOM 1374 C CA . ALA A 1 166 ? 24.316 6.811 -28.856 1.00 94.06 166 ALA A CA 1
ATOM 1375 C C . ALA A 1 166 ? 25.317 7.981 -28.906 1.00 94.06 166 ALA A C 1
ATOM 1377 O O . ALA A 1 166 ? 25.831 8.301 -29.981 1.00 94.06 166 ALA A O 1
ATOM 1378 N N . VAL A 1 167 ? 25.653 8.560 -27.746 1.00 94.56 167 VAL A N 1
ATOM 1379 C CA . VAL A 1 167 ? 26.659 9.630 -27.627 1.00 94.56 167 VAL A CA 1
ATOM 1380 C C . VAL A 1 167 ? 28.063 9.106 -27.933 1.00 94.56 167 VAL A C 1
ATOM 1382 O O . VAL A 1 167 ? 28.777 9.709 -28.731 1.00 94.56 167 VAL A O 1
ATOM 1385 N N . LYS A 1 168 ? 28.449 7.943 -27.385 1.00 92.31 168 LYS A N 1
ATOM 1386 C CA . LYS A 1 168 ? 29.772 7.334 -27.628 1.00 92.31 168 LYS A CA 1
ATOM 1387 C C . LYS A 1 168 ? 30.027 7.065 -29.115 1.00 92.31 168 LYS A C 1
ATOM 1389 O O . LYS A 1 168 ? 31.142 7.250 -29.590 1.00 92.31 168 LYS A O 1
ATOM 1394 N N . ASN A 1 169 ? 28.992 6.675 -29.859 1.00 91.31 169 ASN A N 1
ATOM 1395 C CA . ASN A 1 169 ? 29.071 6.446 -31.305 1.00 91.31 169 ASN A CA 1
ATOM 1396 C C . ASN A 1 169 ? 28.851 7.717 -32.148 1.00 91.31 169 ASN A C 1
ATOM 1398 O O . ASN A 1 169 ? 28.739 7.618 -33.368 1.00 91.31 169 ASN A O 1
ATOM 1402 N N . ARG A 1 170 ? 28.770 8.903 -31.521 1.00 93.69 170 ARG A N 1
ATOM 1403 C CA . ARG A 1 170 ? 28.537 10.203 -32.180 1.00 93.69 170 ARG A CA 1
ATOM 1404 C C . ARG A 1 170 ? 27.274 10.222 -33.053 1.00 93.69 170 ARG A C 1
ATOM 1406 O O . ARG A 1 170 ? 27.225 10.901 -34.075 1.00 93.69 170 ARG A O 1
ATOM 1413 N N . LEU A 1 171 ? 26.254 9.450 -32.673 1.00 92.62 171 LEU A N 1
ATOM 1414 C CA . LEU A 1 171 ? 24.989 9.376 -33.410 1.00 92.62 171 LEU A CA 1
ATOM 1415 C C . LEU A 1 171 ? 24.011 10.476 -32.998 1.00 92.62 171 LEU A C 1
ATOM 1417 O O . LEU A 1 171 ? 23.139 10.823 -33.788 1.00 92.62 171 LEU A O 1
ATOM 1421 N N . VAL A 1 172 ? 24.154 10.987 -31.775 1.00 94.88 172 VAL A N 1
ATOM 1422 C CA . VAL A 1 172 ? 23.299 12.016 -31.176 1.00 94.88 172 VAL A CA 1
ATOM 1423 C C . VAL A 1 172 ? 24.189 13.023 -30.455 1.00 94.88 172 VAL A C 1
ATOM 1425 O O . VAL A 1 172 ? 25.150 12.631 -29.788 1.00 94.88 172 VAL A O 1
ATOM 1428 N N . SER A 1 173 ? 23.882 14.313 -30.592 1.00 95.00 173 SER A N 1
ATOM 1429 C CA . SER A 1 173 ? 24.580 15.373 -29.863 1.00 95.00 173 SER A CA 1
ATOM 1430 C C . SER A 1 173 ? 24.102 15.452 -28.406 1.00 95.00 173 SER A C 1
ATOM 1432 O O . SER A 1 173 ? 22.953 15.133 -28.089 1.00 95.00 173 SER A O 1
ATOM 1434 N N . SER A 1 174 ? 24.958 15.918 -27.493 1.00 93.81 174 SER A N 1
ATOM 1435 C CA . SER A 1 174 ? 24.578 16.080 -26.080 1.00 93.81 174 SER A CA 1
ATOM 1436 C C . SER A 1 174 ? 23.423 17.074 -25.886 1.00 93.81 174 SER A C 1
ATOM 1438 O O . SER A 1 174 ? 22.632 16.915 -24.958 1.00 93.81 174 SER A O 1
ATOM 1440 N N . SER A 1 175 ? 23.289 18.077 -26.762 1.00 95.38 175 SER A N 1
ATOM 1441 C CA . SER A 1 175 ? 22.165 19.024 -26.750 1.00 95.38 175 SER A CA 1
ATOM 1442 C C . SER A 1 175 ? 20.846 18.362 -27.145 1.00 95.38 175 SER A C 1
ATOM 1444 O O . SER A 1 175 ? 19.846 18.536 -26.449 1.00 95.38 175 SER A O 1
ATOM 1446 N N . ASP A 1 176 ? 20.844 17.543 -28.199 1.00 95.50 176 ASP A N 1
ATOM 1447 C CA . ASP A 1 176 ? 19.639 16.826 -28.637 1.00 95.50 176 ASP A CA 1
ATOM 1448 C C . ASP A 1 176 ? 19.185 15.824 -27.579 1.00 95.50 176 ASP A C 1
ATOM 1450 O O . ASP A 1 176 ? 17.989 15.676 -27.315 1.00 95.50 176 ASP A O 1
ATOM 1454 N N . LEU A 1 177 ? 20.148 15.181 -26.915 1.00 94.88 177 LEU A N 1
ATOM 1455 C CA . LEU A 1 177 ? 19.874 14.270 -25.817 1.00 94.88 177 LEU A CA 1
ATOM 1456 C C . LEU A 1 177 ? 19.195 14.992 -24.642 1.00 94.88 177 LEU A C 1
ATOM 1458 O O . LEU A 1 177 ? 18.187 14.495 -24.143 1.00 94.88 177 LEU A O 1
ATOM 1462 N N . LYS A 1 178 ? 19.676 16.177 -24.232 1.00 94.44 178 LYS A N 1
ATOM 1463 C CA . LYS A 1 178 ? 19.023 16.993 -23.185 1.00 94.44 178 LYS A CA 1
ATOM 1464 C C . LYS A 1 178 ? 17.577 17.343 -23.558 1.00 94.44 178 LYS A C 1
ATOM 1466 O O . LYS A 1 178 ? 16.680 17.195 -22.729 1.00 94.44 178 LYS A O 1
ATOM 1471 N N . ASN A 1 179 ? 17.335 17.707 -24.818 1.00 95.25 179 ASN A N 1
ATOM 1472 C CA . ASN A 1 179 ? 15.991 17.988 -25.333 1.00 95.25 179 ASN A CA 1
ATOM 1473 C C . ASN A 1 179 ? 15.088 16.744 -25.356 1.00 95.25 179 ASN A C 1
ATOM 1475 O O . ASN A 1 179 ? 13.870 16.860 -25.208 1.00 95.25 179 ASN A O 1
ATOM 1479 N N . CYS A 1 180 ? 15.649 15.552 -25.566 1.00 95.38 180 CYS A N 1
ATOM 1480 C CA . CYS A 1 180 ? 14.900 14.298 -25.472 1.00 95.38 180 CYS A CA 1
ATOM 1481 C C . CYS A 1 180 ? 14.567 13.953 -24.022 1.00 95.38 180 CYS A C 1
ATOM 1483 O O . CYS A 1 180 ? 13.430 13.590 -23.750 1.00 95.38 180 CYS A O 1
ATOM 1485 N N . TRP A 1 181 ? 15.505 14.132 -23.087 1.00 92.88 181 TRP A N 1
ATOM 1486 C CA . TRP A 1 181 ? 15.253 13.917 -21.659 1.00 92.88 181 TRP A CA 1
ATOM 1487 C C . TRP A 1 181 ? 14.190 14.863 -21.106 1.00 92.88 181 TRP A C 1
ATOM 1489 O O . TRP A 1 181 ? 13.358 14.430 -20.318 1.00 92.88 181 TRP A O 1
ATOM 1499 N N . ALA A 1 182 ? 14.172 16.127 -21.534 1.00 92.69 182 ALA A N 1
ATOM 1500 C CA . ALA A 1 182 ? 13.131 17.073 -21.136 1.00 92.69 182 ALA A CA 1
ATOM 1501 C C . ALA A 1 182 ? 11.729 16.610 -21.568 1.00 92.69 182 ALA A C 1
ATOM 1503 O O . ALA A 1 182 ? 10.783 16.713 -20.794 1.00 92.69 182 ALA A O 1
ATOM 1504 N N . VAL A 1 183 ? 11.601 16.047 -22.775 1.00 92.56 183 VAL A N 1
ATOM 1505 C CA . VAL A 1 183 ? 10.335 15.470 -23.258 1.00 92.56 183 VAL A CA 1
ATOM 1506 C C . VAL A 1 183 ? 10.019 14.154 -22.555 1.00 92.56 183 VAL A C 1
ATOM 1508 O O . VAL A 1 183 ? 8.880 13.935 -22.159 1.00 92.56 183 VAL A O 1
ATOM 1511 N N . LEU A 1 184 ? 11.021 13.302 -22.331 1.00 88.50 184 LEU A N 1
ATOM 1512 C CA . LEU A 1 184 ? 10.840 12.045 -21.612 1.00 88.50 184 LEU A CA 1
ATOM 1513 C C . LEU A 1 184 ? 10.321 12.294 -20.198 1.00 88.50 184 LEU A C 1
ATOM 1515 O O . LEU A 1 184 ? 9.413 11.593 -19.780 1.00 88.50 184 LEU A O 1
ATOM 1519 N N . LYS A 1 185 ? 10.821 13.320 -19.496 1.00 85.12 185 LYS A N 1
ATOM 1520 C CA . LYS A 1 185 ? 10.322 13.705 -18.167 1.00 85.12 185 LYS A CA 1
ATOM 1521 C C . LYS A 1 185 ? 8.817 13.976 -18.162 1.00 85.12 185 LYS A C 1
ATOM 1523 O O . LYS A 1 185 ? 8.154 13.555 -17.227 1.00 85.12 185 LYS A O 1
ATOM 1528 N N . LYS A 1 186 ? 8.290 14.612 -19.213 1.00 83.38 186 LYS A N 1
ATOM 1529 C CA . LYS A 1 186 ? 6.856 14.918 -19.352 1.00 83.38 186 LYS A CA 1
ATOM 1530 C C . LYS A 1 186 ? 5.997 13.696 -19.690 1.00 83.38 186 LYS A C 1
ATOM 1532 O O . LYS A 1 186 ? 4.808 13.690 -19.414 1.00 83.38 186 LYS A O 1
ATOM 1537 N N . HIS A 1 187 ? 6.577 12.665 -20.306 1.00 81.38 187 HIS A N 1
ATOM 1538 C CA . HIS A 1 187 ? 5.836 11.484 -20.774 1.00 81.38 187 HIS A CA 1
ATOM 1539 C C . HIS A 1 187 ? 6.245 10.180 -20.073 1.00 81.38 187 HIS A C 1
ATOM 1541 O O . HIS A 1 187 ? 5.862 9.086 -20.501 1.00 81.38 187 HIS A O 1
ATOM 1547 N N . TRP A 1 188 ? 7.035 10.263 -19.005 1.00 72.81 188 TRP A N 1
ATOM 1548 C CA . TRP A 1 188 ? 7.480 9.104 -18.240 1.00 72.81 188 TRP A CA 1
ATOM 1549 C C . TRP A 1 188 ? 6.320 8.535 -17.410 1.00 72.81 188 TRP A C 1
ATOM 1551 O O . TRP A 1 188 ? 5.582 9.318 -16.818 1.00 72.81 188 TRP A O 1
ATOM 1561 N N . PRO A 1 189 ? 6.137 7.202 -17.307 1.00 72.25 189 PRO A N 1
ATOM 1562 C CA . PRO A 1 189 ? 6.948 6.101 -17.848 1.00 72.25 189 PRO A CA 1
ATOM 1563 C C . PRO A 1 189 ? 6.426 5.508 -19.175 1.00 72.25 189 PRO A C 1
ATOM 1565 O O . PRO A 1 189 ? 6.702 4.347 -19.478 1.00 72.25 189 PRO A O 1
ATOM 1568 N N . ARG A 1 190 ? 5.614 6.250 -19.938 1.00 78.81 190 ARG A N 1
ATOM 1569 C CA . ARG A 1 190 ? 4.838 5.708 -21.069 1.00 78.81 190 ARG A CA 1
ATOM 1570 C C . ARG A 1 190 ? 5.616 5.588 -22.363 1.00 78.81 190 ARG A C 1
ATOM 1572 O O . ARG A 1 190 ? 5.344 4.675 -23.133 1.00 78.81 190 ARG A O 1
ATOM 1579 N N . ARG A 1 191 ? 6.539 6.516 -22.602 1.00 87.25 191 ARG A N 1
ATOM 1580 C CA . ARG A 1 191 ? 7.398 6.506 -23.787 1.00 87.25 191 ARG A CA 1
ATOM 1581 C C . ARG A 1 191 ? 8.807 6.091 -23.430 1.00 87.25 191 ARG A C 1
ATOM 1583 O O . ARG A 1 191 ? 9.307 6.444 -22.363 1.00 87.25 191 ARG A O 1
ATOM 1590 N N . SER A 1 192 ? 9.448 5.372 -24.343 1.00 92.75 192 SER A N 1
ATOM 1591 C CA . SER A 1 192 ? 10.883 5.106 -24.262 1.00 92.75 192 SER A CA 1
ATOM 1592 C C . SER A 1 192 ? 11.690 6.264 -24.853 1.00 92.75 192 SER A C 1
ATOM 1594 O O . SER A 1 192 ? 11.229 6.984 -25.743 1.00 92.75 192 SER A O 1
ATOM 1596 N N . LEU A 1 193 ? 12.941 6.431 -24.412 1.00 94.00 193 LEU A N 1
ATOM 1597 C CA . LEU A 1 193 ? 13.833 7.433 -25.006 1.00 94.00 193 LEU A CA 1
ATOM 1598 C C . LEU A 1 193 ? 14.058 7.168 -26.506 1.00 94.00 193 LEU A C 1
ATOM 1600 O O . LEU A 1 193 ? 14.174 8.108 -27.294 1.00 94.00 193 LEU A O 1
ATOM 1604 N N . SER A 1 194 ? 14.084 5.893 -26.905 1.00 94.31 194 SER A N 1
ATOM 1605 C CA . SER A 1 194 ? 14.193 5.474 -28.305 1.00 94.31 194 SER A CA 1
ATOM 1606 C C . SER A 1 194 ? 13.029 5.945 -29.177 1.00 94.31 194 SER A C 1
ATOM 1608 O O . SER A 1 194 ? 13.271 6.376 -30.304 1.00 94.31 194 SER A O 1
ATOM 1610 N N . GLU A 1 195 ? 11.793 5.890 -28.673 1.00 94.75 195 GLU A N 1
ATOM 1611 C CA . GLU A 1 195 ? 10.609 6.382 -29.393 1.00 94.75 195 GLU A CA 1
ATOM 1612 C C . GLU A 1 195 ? 10.691 7.892 -29.603 1.00 94.75 195 GLU A C 1
ATOM 1614 O O . GLU A 1 195 ? 10.547 8.362 -30.727 1.00 94.75 195 GLU A O 1
ATOM 1619 N N . ILE A 1 196 ? 11.036 8.647 -28.556 1.00 95.50 196 ILE A N 1
ATOM 1620 C CA . ILE A 1 196 ? 11.150 10.111 -28.629 1.00 95.50 196 ILE A CA 1
ATOM 1621 C C . ILE A 1 196 ? 12.226 10.532 -29.639 1.00 95.50 196 ILE A C 1
ATOM 1623 O O . ILE A 1 196 ? 12.034 11.477 -30.407 1.00 95.50 196 ILE A O 1
ATOM 1627 N N . MET A 1 197 ? 13.368 9.836 -29.668 1.00 96.06 197 MET A N 1
ATOM 1628 C CA . MET A 1 197 ? 14.427 10.116 -30.644 1.00 96.06 197 MET A CA 1
ATOM 1629 C C . MET A 1 197 ? 14.013 9.796 -32.084 1.00 96.06 197 MET A C 1
ATOM 1631 O O . MET A 1 197 ? 14.475 10.474 -33.006 1.00 96.06 197 MET A O 1
ATOM 1635 N N . LEU A 1 198 ? 13.170 8.777 -32.281 1.00 96.00 198 LEU A N 1
ATOM 1636 C CA . LEU A 1 198 ? 12.630 8.414 -33.589 1.00 96.00 198 LEU A CA 1
ATOM 1637 C C . LEU A 1 198 ? 11.592 9.444 -34.057 1.00 96.00 198 LEU A C 1
ATOM 1639 O O . LEU A 1 198 ? 11.693 9.935 -35.177 1.00 96.00 198 LEU A O 1
ATOM 1643 N N .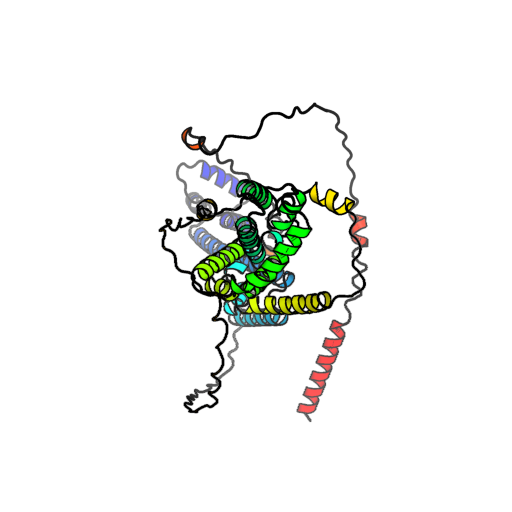 GLU A 1 199 ? 10.657 9.829 -33.186 1.00 95.94 199 GLU A N 1
ATOM 1644 C CA . GLU A 1 199 ? 9.626 10.843 -33.458 1.00 95.94 199 GLU A CA 1
ATOM 1645 C C . GLU A 1 199 ? 10.238 12.199 -33.824 1.00 95.94 199 GLU A C 1
ATOM 1647 O O . GLU A 1 199 ? 9.816 12.850 -34.779 1.00 95.94 199 GLU A O 1
ATOM 1652 N N . LYS A 1 200 ? 11.292 12.609 -33.108 1.00 96.38 200 LYS A N 1
ATOM 1653 C CA . LYS A 1 200 ? 12.031 13.847 -33.396 1.00 96.38 200 LYS A CA 1
ATOM 1654 C C . LYS A 1 200 ? 12.973 13.743 -34.602 1.00 96.38 200 LYS A C 1
ATOM 1656 O O . LYS A 1 200 ? 13.681 14.704 -34.888 1.00 96.38 200 LYS A O 1
ATOM 1661 N N . ASN A 1 201 ? 13.012 12.604 -35.300 1.00 96.62 201 ASN A N 1
ATOM 1662 C CA . ASN A 1 201 ? 13.918 12.325 -36.420 1.00 96.62 201 ASN A CA 1
ATOM 1663 C C . ASN A 1 201 ? 15.416 12.509 -36.090 1.00 96.62 201 ASN A C 1
ATOM 1665 O O . ASN A 1 201 ? 16.233 12.721 -36.985 1.00 96.62 201 ASN A O 1
ATOM 1669 N N . ILE A 1 202 ? 15.797 12.404 -34.813 1.00 96.81 202 ILE A N 1
ATOM 1670 C CA . ILE A 1 202 ? 17.196 12.513 -34.367 1.00 96.81 202 ILE A CA 1
ATOM 1671 C C . ILE A 1 202 ? 17.968 11.257 -34.784 1.00 96.81 202 ILE A C 1
ATOM 1673 O O . ILE A 1 202 ? 19.120 11.319 -35.219 1.00 96.81 202 ILE A O 1
ATOM 1677 N N . LEU A 1 203 ? 17.314 10.097 -34.689 1.00 94.75 203 LEU A N 1
ATOM 1678 C CA . LEU A 1 203 ? 17.839 8.821 -35.155 1.00 94.75 203 LEU A CA 1
ATOM 1679 C C . LEU A 1 203 ? 16.965 8.276 -36.279 1.00 94.75 203 LEU A C 1
ATOM 1681 O O . LEU A 1 203 ? 15.750 8.176 -36.148 1.00 94.75 203 LEU A O 1
ATOM 1685 N N . SER A 1 204 ? 17.599 7.846 -37.371 1.00 96.12 204 SER A N 1
ATOM 1686 C CA . SER A 1 204 ? 16.900 7.069 -38.390 1.00 96.12 204 SER A CA 1
ATOM 1687 C C . SER A 1 204 ? 16.598 5.662 -37.878 1.00 96.12 204 SER A C 1
ATOM 1689 O O . SER A 1 204 ? 17.371 5.086 -37.109 1.00 96.12 204 SER A O 1
ATOM 1691 N N . GLU A 1 205 ? 15.516 5.062 -38.368 1.00 95.81 205 GLU A N 1
ATOM 1692 C CA . GLU A 1 205 ? 15.077 3.728 -37.946 1.00 95.81 205 GLU A CA 1
ATOM 1693 C C . GLU A 1 205 ? 16.181 2.663 -38.108 1.00 95.81 205 GLU A C 1
ATOM 1695 O O . GLU A 1 205 ? 16.385 1.816 -37.240 1.00 95.81 205 GLU A O 1
ATOM 1700 N N . LYS A 1 206 ? 16.979 2.752 -39.183 1.00 95.12 206 LYS A N 1
ATOM 1701 C CA . LYS A 1 206 ? 18.131 1.862 -39.412 1.00 95.12 206 LYS A CA 1
ATOM 1702 C C . LYS A 1 206 ? 19.191 1.991 -38.311 1.00 95.12 206 LYS A C 1
ATOM 1704 O O . LYS A 1 206 ? 19.692 0.977 -37.827 1.00 95.12 206 LYS A O 1
ATOM 1709 N N . LYS A 1 207 ? 19.524 3.224 -37.905 1.00 92.94 207 LYS A N 1
ATOM 1710 C CA . LYS A 1 207 ? 20.487 3.492 -36.822 1.00 92.94 207 LYS A CA 1
ATOM 1711 C C . LYS A 1 207 ? 19.939 3.029 -35.475 1.00 92.94 207 LYS A C 1
ATOM 1713 O O . LYS A 1 207 ? 20.679 2.438 -34.693 1.00 92.94 207 LYS A O 1
ATOM 1718 N N . LEU A 1 208 ? 18.645 3.242 -35.234 1.00 93.88 208 LEU A N 1
ATOM 1719 C CA . LEU A 1 208 ? 17.969 2.781 -34.027 1.00 93.88 208 LEU A CA 1
ATOM 1720 C C . LEU A 1 208 ? 18.030 1.252 -33.902 1.00 93.88 208 LEU A C 1
ATOM 1722 O O . LEU A 1 208 ? 18.458 0.749 -32.868 1.00 93.88 208 LEU A O 1
ATOM 1726 N N . ARG A 1 209 ? 17.702 0.504 -34.966 1.00 94.12 209 ARG A N 1
ATOM 1727 C CA . ARG A 1 209 ? 17.807 -0.969 -34.966 1.00 94.12 209 ARG A CA 1
ATOM 1728 C C . ARG A 1 209 ? 19.233 -1.449 -34.679 1.00 94.12 209 ARG A C 1
ATOM 1730 O O . ARG A 1 209 ? 19.418 -2.377 -33.893 1.00 94.12 209 ARG A O 1
ATOM 1737 N N . ALA A 1 210 ? 20.241 -0.803 -35.271 1.00 92.69 210 ALA A N 1
ATOM 1738 C CA . ALA A 1 210 ? 21.643 -1.123 -35.003 1.00 92.69 210 ALA A CA 1
ATOM 1739 C C . ALA A 1 210 ? 22.005 -0.889 -33.524 1.00 92.69 210 ALA A C 1
ATOM 1741 O O . ALA A 1 210 ? 22.561 -1.781 -32.884 1.00 92.69 210 ALA A O 1
ATOM 1742 N N . LEU A 1 211 ? 21.616 0.254 -32.949 1.00 91.94 211 LEU A N 1
ATOM 1743 C CA . LEU A 1 211 ? 21.829 0.554 -31.530 1.00 91.94 211 LEU A CA 1
ATOM 1744 C C . LEU A 1 211 ? 21.122 -0.435 -30.604 1.00 91.94 211 LEU A C 1
ATOM 1746 O O . LEU A 1 211 ? 21.738 -0.919 -29.659 1.00 91.94 211 LEU A O 1
ATOM 1750 N N . LEU A 1 212 ? 19.866 -0.782 -30.888 1.00 92.06 212 LEU A N 1
ATOM 1751 C CA . LEU A 1 212 ? 19.118 -1.764 -30.104 1.00 92.06 212 LEU A CA 1
ATOM 1752 C C . LEU A 1 212 ? 19.776 -3.150 -30.149 1.00 92.06 212 LEU A C 1
ATOM 1754 O O . LEU A 1 212 ? 19.778 -3.857 -29.143 1.00 92.06 212 LEU A O 1
ATOM 1758 N N . SER A 1 213 ? 20.395 -3.525 -31.273 1.00 91.88 213 SER A N 1
ATOM 1759 C CA . SER A 1 213 ? 21.144 -4.784 -31.371 1.00 91.88 213 SER A CA 1
ATOM 1760 C C . SER A 1 213 ? 22.398 -4.798 -30.483 1.00 91.88 213 SER A C 1
ATOM 1762 O O . SER A 1 213 ? 22.676 -5.806 -29.832 1.00 91.88 213 SER A O 1
ATOM 1764 N N . VAL A 1 214 ? 23.118 -3.672 -30.398 1.00 92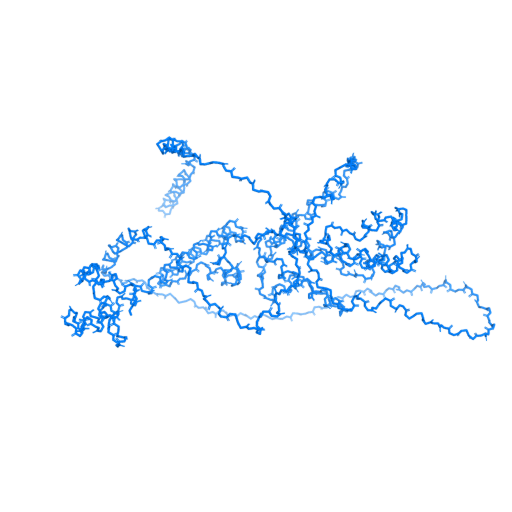.06 214 VAL A N 1
ATOM 1765 C CA . VAL A 1 214 ? 24.281 -3.508 -29.510 1.00 92.06 214 VAL A CA 1
ATOM 1766 C C . VAL A 1 214 ? 23.833 -3.470 -28.052 1.00 92.06 214 VAL A C 1
ATOM 1768 O O . VAL A 1 214 ? 24.431 -4.139 -27.210 1.00 92.06 214 VAL A O 1
ATOM 1771 N N . LEU A 1 215 ? 22.751 -2.743 -27.760 1.00 91.00 215 LEU A N 1
ATOM 1772 C CA . LEU A 1 215 ? 22.142 -2.668 -26.436 1.00 91.00 215 LEU A CA 1
ATOM 1773 C C . LEU A 1 215 ? 21.779 -4.069 -25.943 1.00 91.00 215 LEU A C 1
ATOM 1775 O O . LEU A 1 215 ? 22.210 -4.461 -24.869 1.00 91.00 215 LEU A O 1
ATOM 1779 N N . LYS A 1 216 ? 21.074 -4.868 -26.753 1.00 91.06 216 LYS A N 1
ATOM 1780 C CA . LYS A 1 216 ? 20.663 -6.230 -26.384 1.00 91.06 216 LYS A CA 1
ATOM 1781 C C . LYS A 1 216 ? 21.847 -7.127 -25.998 1.00 91.06 216 LYS A C 1
ATOM 1783 O O . LYS A 1 216 ? 21.699 -7.954 -25.108 1.00 91.06 216 LYS A O 1
ATOM 1788 N N . LYS A 1 217 ? 23.003 -6.959 -26.648 1.00 92.38 217 LYS A N 1
ATOM 1789 C CA . LYS A 1 217 ? 24.218 -7.736 -26.355 1.00 92.38 217 LYS A CA 1
ATOM 1790 C C . LYS A 1 217 ? 24.964 -7.242 -25.111 1.00 92.38 217 LYS A C 1
ATOM 1792 O O . LYS A 1 217 ? 25.436 -8.058 -24.337 1.00 92.38 217 LYS A O 1
ATOM 1797 N N . SER A 1 218 ? 25.064 -5.926 -24.924 1.00 92.75 218 SER A N 1
ATOM 1798 C CA . SER A 1 218 ? 25.918 -5.306 -23.891 1.00 92.75 218 SER A CA 1
ATOM 1799 C C . SER A 1 218 ? 25.196 -4.960 -22.584 1.00 92.75 218 SER A C 1
ATOM 1801 O O . SER A 1 218 ? 25.829 -4.741 -21.554 1.00 92.75 218 SER A O 1
ATOM 1803 N N . LEU A 1 219 ? 23.865 -4.888 -22.603 1.00 89.88 219 LEU A N 1
ATOM 1804 C CA . LEU A 1 219 ? 23.063 -4.497 -21.447 1.00 89.88 219 LEU A CA 1
ATOM 1805 C C . LEU A 1 219 ? 23.152 -5.499 -20.277 1.00 89.88 219 LEU A C 1
ATOM 1807 O O . LEU A 1 219 ? 23.337 -5.021 -19.158 1.00 89.88 219 LEU A O 1
ATOM 1811 N N . PRO A 1 220 ? 23.086 -6.835 -20.481 1.00 90.50 220 PRO A N 1
ATOM 1812 C CA . PRO A 1 220 ? 23.218 -7.797 -19.380 1.00 90.50 220 PRO A CA 1
ATOM 1813 C C . PRO A 1 220 ? 24.599 -7.756 -18.718 1.00 90.50 220 PRO A C 1
ATOM 1815 O O . PRO A 1 220 ? 24.706 -7.884 -17.504 1.00 90.50 220 PRO A O 1
ATOM 1818 N N . GLU A 1 221 ? 25.650 -7.514 -19.506 1.00 91.44 221 GLU A N 1
ATOM 1819 C CA . GLU A 1 221 ? 27.021 -7.375 -19.004 1.00 91.44 221 GLU A CA 1
ATOM 1820 C C . GLU A 1 221 ? 27.163 -6.130 -18.119 1.00 91.44 221 GLU A C 1
ATOM 1822 O O . GLU A 1 221 ? 27.774 -6.173 -17.053 1.00 91.44 221 GLU A O 1
ATOM 1827 N N . LYS A 1 222 ? 26.552 -5.008 -18.528 1.00 91.94 222 LYS A N 1
ATOM 1828 C CA . LYS A 1 222 ? 26.613 -3.764 -17.754 1.00 91.94 222 LYS A CA 1
ATOM 1829 C C . LYS A 1 222 ? 25.714 -3.780 -16.515 1.00 91.94 222 LYS A C 1
ATOM 1831 O O . LYS A 1 222 ? 26.053 -3.139 -15.520 1.00 91.94 222 LYS A O 1
ATOM 1836 N N . TYR A 1 223 ? 24.577 -4.468 -16.590 1.00 91.56 223 TYR A N 1
ATOM 1837 C CA . TYR A 1 223 ? 23.560 -4.536 -15.543 1.00 91.56 223 TYR A CA 1
ATOM 1838 C C . TYR A 1 223 ? 23.198 -6.000 -15.251 1.00 91.56 223 TYR A C 1
ATOM 1840 O O . TYR A 1 223 ? 22.147 -6.470 -15.695 1.00 91.56 223 TYR A O 1
ATOM 1848 N N . PRO A 1 224 ? 24.025 -6.718 -14.468 1.00 91.06 224 PRO A N 1
ATOM 1849 C CA . PRO A 1 224 ? 23.832 -8.149 -14.213 1.00 91.06 224 PRO A CA 1
ATOM 1850 C C . PRO A 1 224 ? 22.511 -8.469 -13.494 1.00 91.06 224 PRO A C 1
ATOM 1852 O O . PRO A 1 224 ? 21.981 -9.569 -13.620 1.00 91.06 224 PRO A O 1
ATOM 1855 N N . TYR A 1 225 ? 21.940 -7.501 -12.771 1.00 93.44 225 TYR A N 1
ATOM 1856 C CA . TYR A 1 225 ? 20.688 -7.663 -12.025 1.00 93.44 225 TYR A CA 1
ATOM 1857 C C . TYR A 1 225 ? 19.438 -7.188 -12.781 1.00 93.44 225 TYR A C 1
ATOM 1859 O O . TYR A 1 225 ? 18.358 -7.151 -12.192 1.00 93.44 225 TYR A O 1
ATOM 1867 N N . LEU A 1 226 ? 19.547 -6.829 -14.066 1.00 90.25 226 LEU A N 1
ATOM 1868 C CA . LEU A 1 226 ? 18.430 -6.255 -14.823 1.00 90.25 226 LEU A CA 1
ATOM 1869 C C . LEU A 1 226 ? 17.197 -7.167 -14.832 1.00 90.25 226 LEU A C 1
ATOM 1871 O O . LEU A 1 226 ? 16.086 -6.702 -14.585 1.00 90.25 226 LEU A O 1
ATOM 1875 N N . ASP A 1 227 ? 17.385 -8.466 -15.064 1.00 89.31 227 ASP A N 1
ATOM 1876 C CA . ASP A 1 227 ? 16.276 -9.424 -15.084 1.00 89.31 227 ASP A CA 1
ATOM 1877 C C . ASP A 1 227 ? 15.587 -9.516 -13.721 1.00 89.31 227 ASP A C 1
ATOM 1879 O O . ASP A 1 227 ? 14.364 -9.628 -13.639 1.00 89.31 227 ASP A O 1
ATOM 1883 N N . ALA A 1 228 ? 16.356 -9.421 -12.636 1.00 90.81 228 ALA A N 1
ATOM 1884 C CA . ALA A 1 228 ? 15.813 -9.404 -11.286 1.00 90.81 228 ALA A CA 1
ATOM 1885 C C . ALA A 1 228 ? 15.009 -8.120 -11.015 1.00 90.81 228 ALA A C 1
ATOM 1887 O O . ALA A 1 228 ? 13.900 -8.189 -10.488 1.00 90.81 228 ALA A O 1
ATOM 1888 N N . GLN A 1 229 ? 15.491 -6.968 -11.487 1.00 91.56 229 GLN A N 1
ATOM 1889 C CA . GLN A 1 229 ? 14.769 -5.694 -11.410 1.00 91.56 229 GLN A CA 1
ATOM 1890 C C . GLN A 1 229 ? 13.488 -5.676 -12.254 1.00 91.56 229 GLN A C 1
ATOM 1892 O O . GLN A 1 229 ? 12.506 -5.046 -11.858 1.00 91.56 229 GLN A O 1
ATOM 1897 N N . ILE A 1 230 ? 13.462 -6.363 -13.404 1.00 90.44 230 ILE A N 1
ATOM 1898 C CA . ILE A 1 230 ? 12.238 -6.538 -14.202 1.00 90.44 230 ILE A CA 1
ATOM 1899 C C . ILE A 1 230 ? 11.187 -7.279 -13.380 1.00 90.44 230 ILE A C 1
ATOM 1901 O O . ILE A 1 230 ? 10.053 -6.803 -13.279 1.00 90.44 230 ILE A O 1
ATOM 1905 N N . ARG A 1 231 ? 11.571 -8.393 -12.745 1.00 90.56 231 ARG A N 1
ATOM 1906 C CA . ARG A 1 231 ? 10.672 -9.152 -11.864 1.00 90.56 231 ARG A CA 1
ATOM 1907 C C . ARG A 1 231 ? 10.179 -8.299 -10.698 1.00 90.56 231 ARG A C 1
ATOM 1909 O O . ARG A 1 231 ? 8.975 -8.233 -10.464 1.00 90.56 231 ARG A O 1
ATOM 1916 N N . ASP A 1 232 ? 11.077 -7.578 -10.029 1.00 93.75 232 ASP A N 1
ATOM 1917 C CA . ASP A 1 232 ? 10.719 -6.716 -8.899 1.00 93.75 232 ASP A CA 1
ATOM 1918 C C . ASP A 1 232 ? 9.778 -5.573 -9.297 1.00 93.75 232 ASP A C 1
ATOM 1920 O O . ASP A 1 232 ? 8.828 -5.267 -8.577 1.00 93.75 232 ASP A O 1
ATOM 1924 N N . THR A 1 233 ? 9.979 -4.977 -10.473 1.00 92.62 233 THR A N 1
ATOM 1925 C CA . THR A 1 233 ? 9.104 -3.915 -10.990 1.00 92.62 233 THR A CA 1
ATOM 1926 C C . THR A 1 233 ? 7.710 -4.454 -11.317 1.00 92.62 233 THR A C 1
ATOM 1928 O O . THR A 1 233 ? 6.704 -3.831 -10.978 1.00 92.62 233 THR A O 1
ATOM 1931 N N . GLN A 1 234 ? 7.622 -5.629 -11.949 1.00 91.38 234 GLN A N 1
ATOM 1932 C CA . GLN A 1 234 ? 6.337 -6.280 -12.228 1.00 91.38 234 GLN A CA 1
ATOM 1933 C C . GLN A 1 234 ? 5.601 -6.638 -10.935 1.00 91.38 234 GLN A C 1
ATOM 1935 O O . GLN A 1 234 ? 4.402 -6.401 -10.807 1.00 91.38 234 GLN A O 1
ATOM 1940 N N . MET A 1 235 ? 6.333 -7.144 -9.949 1.00 91.94 235 MET A N 1
ATOM 1941 C CA . MET A 1 235 ? 5.795 -7.445 -8.634 1.00 91.94 235 MET A CA 1
ATOM 1942 C C . MET A 1 235 ? 5.285 -6.192 -7.916 1.00 91.94 235 MET A C 1
ATOM 1944 O O . MET A 1 235 ? 4.186 -6.209 -7.366 1.00 91.94 235 MET A O 1
ATOM 1948 N N . ALA A 1 236 ? 6.020 -5.079 -7.982 1.00 93.81 236 ALA A N 1
ATOM 1949 C CA . ALA A 1 236 ? 5.564 -3.793 -7.461 1.00 93.81 236 ALA A CA 1
ATOM 1950 C C . ALA A 1 236 ? 4.240 -3.346 -8.105 1.00 93.81 236 ALA A C 1
ATOM 1952 O O . ALA A 1 236 ? 3.336 -2.898 -7.401 1.00 93.81 236 ALA A O 1
ATOM 1953 N N . ARG A 1 237 ? 4.074 -3.529 -9.420 1.00 92.38 237 ARG A N 1
ATOM 1954 C CA . ARG A 1 237 ? 2.806 -3.223 -10.106 1.00 92.38 237 ARG A CA 1
ATOM 1955 C C . ARG A 1 237 ? 1.651 -4.079 -9.594 1.00 92.38 237 ARG A C 1
ATOM 1957 O O . ARG A 1 237 ? 0.599 -3.532 -9.284 1.00 92.38 237 ARG A O 1
ATOM 1964 N N . ILE A 1 238 ? 1.856 -5.383 -9.401 1.00 91.12 238 ILE A N 1
ATOM 1965 C CA . ILE A 1 238 ? 0.828 -6.273 -8.827 1.00 91.12 238 ILE A CA 1
ATOM 1966 C C . ILE A 1 238 ? 0.451 -5.830 -7.407 1.00 91.12 238 ILE A C 1
ATOM 1968 O O . ILE A 1 238 ? -0.732 -5.774 -7.066 1.00 91.12 238 ILE A O 1
ATOM 1972 N N . LEU A 1 239 ? 1.436 -5.444 -6.590 1.00 92.38 239 LEU A N 1
ATOM 1973 C CA . LEU A 1 239 ? 1.201 -4.935 -5.235 1.00 92.38 239 LEU A CA 1
ATOM 1974 C C . LEU A 1 239 ? 0.330 -3.669 -5.227 1.00 92.38 239 LEU A C 1
ATOM 1976 O O . LEU A 1 239 ? -0.541 -3.527 -4.364 1.00 92.38 239 LEU A O 1
ATOM 1980 N N . VAL A 1 240 ? 0.524 -2.768 -6.194 1.00 91.06 240 VAL A N 1
ATOM 1981 C CA . VAL A 1 240 ? -0.346 -1.595 -6.377 1.00 91.06 240 VAL A CA 1
ATOM 1982 C C . VAL A 1 240 ? -1.720 -1.994 -6.897 1.00 91.06 240 VAL A C 1
ATOM 1984 O O . VAL A 1 240 ? -2.733 -1.519 -6.379 1.00 91.06 240 VAL A O 1
ATOM 1987 N N . LYS A 1 241 ? -1.776 -2.891 -7.886 1.00 89.50 241 LYS A N 1
ATOM 1988 C CA . LYS A 1 241 ? -3.024 -3.394 -8.467 1.00 89.50 241 LYS A CA 1
ATOM 1989 C C . LYS A 1 241 ? -3.946 -3.978 -7.407 1.00 89.50 241 LYS A C 1
ATOM 1991 O O . LYS A 1 241 ? -5.146 -3.731 -7.448 1.00 89.50 241 LYS A O 1
ATOM 1996 N N . ARG A 1 242 ? -3.385 -4.689 -6.430 1.00 85.81 242 ARG A N 1
ATOM 1997 C CA . ARG A 1 242 ? -4.100 -5.278 -5.287 1.00 85.81 242 ARG A CA 1
ATOM 1998 C C . ARG A 1 242 ? -4.340 -4.312 -4.128 1.00 85.81 242 ARG A C 1
ATOM 2000 O O . ARG A 1 242 ? -4.910 -4.696 -3.116 1.00 85.81 242 ARG A O 1
ATOM 2007 N N . ASN A 1 243 ? -3.929 -3.052 -4.265 1.00 85.81 243 ASN A N 1
ATOM 2008 C CA . ASN A 1 243 ? -4.030 -2.026 -3.229 1.00 85.81 243 ASN A CA 1
ATOM 2009 C C . ASN A 1 243 ? -3.300 -2.395 -1.918 1.00 85.81 243 ASN A C 1
ATOM 2011 O O . ASN A 1 243 ? -3.615 -1.849 -0.856 1.00 85.81 243 ASN A O 1
ATOM 2015 N N . PHE A 1 244 ? -2.291 -3.273 -1.977 1.00 86.62 244 PHE A N 1
ATOM 2016 C CA . PHE A 1 244 ? -1.479 -3.619 -0.810 1.00 86.62 244 PHE A CA 1
ATOM 2017 C C . PHE A 1 244 ? -0.604 -2.445 -0.388 1.00 86.62 244 PHE A C 1
ATOM 2019 O O . PHE A 1 244 ? -0.599 -2.031 0.769 1.00 86.62 244 PHE A O 1
ATOM 2026 N N . LEU A 1 245 ? 0.099 -1.839 -1.340 1.00 89.56 245 LEU A N 1
ATOM 2027 C CA . LEU A 1 245 ? 0.994 -0.722 -1.067 1.00 89.56 245 LEU A CA 1
ATOM 2028 C C . LEU A 1 245 ? 0.708 0.443 -1.998 1.00 89.56 245 LEU A C 1
ATOM 2030 O O . LEU A 1 245 ? 0.289 0.266 -3.139 1.00 89.56 245 LEU A O 1
ATOM 2034 N N . SER A 1 246 ? 0.923 1.656 -1.488 1.00 88.50 246 SER A N 1
ATOM 2035 C CA . SER A 1 246 ? 0.875 2.839 -2.336 1.00 88.50 246 SER A CA 1
ATOM 2036 C C . SER A 1 246 ? 2.093 2.871 -3.268 1.00 88.50 246 SER A C 1
ATOM 2038 O O . SER A 1 246 ? 3.187 2.470 -2.846 1.00 88.50 246 SER A O 1
ATOM 2040 N N . PRO A 1 247 ? 1.943 3.407 -4.494 1.00 89.56 247 PRO A N 1
ATOM 2041 C CA . PRO A 1 247 ? 3.047 3.531 -5.443 1.00 89.56 247 PRO A CA 1
ATOM 2042 C C . PRO A 1 247 ? 4.274 4.223 -4.849 1.00 89.56 247 PRO A C 1
ATOM 2044 O O . PRO A 1 247 ? 5.391 3.740 -4.989 1.00 89.56 247 PRO A O 1
ATOM 2047 N N . TRP A 1 248 ? 4.063 5.288 -4.069 1.00 87.81 248 TRP A N 1
ATOM 2048 C CA . TRP A 1 248 ? 5.135 6.040 -3.412 1.00 87.81 248 TRP A CA 1
ATOM 2049 C C . TRP A 1 248 ? 6.050 5.174 -2.529 1.00 87.81 248 TRP A C 1
ATOM 2051 O O . TRP A 1 248 ? 7.271 5.309 -2.571 1.00 87.81 248 TRP A O 1
ATOM 2061 N N . ARG A 1 249 ? 5.489 4.242 -1.747 1.00 90.06 249 ARG A N 1
ATOM 2062 C CA . ARG A 1 249 ? 6.297 3.382 -0.862 1.00 90.06 249 ARG A CA 1
ATOM 2063 C C . ARG A 1 249 ? 7.108 2.362 -1.638 1.00 90.06 249 ARG A C 1
ATOM 2065 O O . ARG A 1 249 ? 8.256 2.102 -1.287 1.00 90.06 249 ARG A O 1
ATOM 2072 N N . LEU A 1 250 ? 6.505 1.796 -2.679 1.00 93.88 250 LEU A N 1
ATOM 2073 C CA . LEU A 1 250 ? 7.188 0.873 -3.574 1.00 93.88 250 LEU A CA 1
ATOM 2074 C C . LEU A 1 250 ? 8.315 1.586 -4.309 1.00 93.88 250 LEU A C 1
ATOM 2076 O O . LEU A 1 250 ? 9.437 1.097 -4.284 1.00 93.88 250 LEU A O 1
ATOM 2080 N N . ASN A 1 251 ? 8.059 2.786 -4.829 1.00 91.38 251 ASN A N 1
ATOM 2081 C CA . ASN A 1 251 ? 9.068 3.635 -5.455 1.00 91.38 251 ASN A CA 1
ATOM 2082 C C . ASN A 1 251 ? 10.222 3.948 -4.495 1.00 91.38 251 ASN A C 1
ATOM 2084 O O . ASN A 1 251 ? 11.376 3.810 -4.879 1.00 91.38 251 ASN A O 1
ATOM 2088 N N . LYS A 1 252 ? 9.946 4.251 -3.220 1.00 92.44 252 LYS A N 1
ATOM 2089 C CA . LYS A 1 252 ? 10.997 4.439 -2.204 1.00 92.44 252 LYS A CA 1
ATOM 2090 C C . LYS A 1 252 ? 11.864 3.188 -2.001 1.00 92.44 252 LYS A C 1
ATOM 2092 O O . LYS A 1 252 ? 13.061 3.301 -1.755 1.00 92.44 252 LYS A O 1
ATOM 2097 N N . CYS A 1 253 ? 11.286 1.988 -2.057 1.00 95.75 253 CYS A N 1
ATOM 2098 C CA . CYS A 1 253 ? 12.057 0.745 -1.957 1.00 95.75 253 CYS A CA 1
ATOM 2099 C C . CYS A 1 253 ? 12.834 0.433 -3.236 1.00 95.75 253 CYS A C 1
ATOM 2101 O O . CYS A 1 253 ? 13.994 0.059 -3.147 1.00 95.75 253 CYS A O 1
ATOM 2103 N N . LEU A 1 254 ? 12.217 0.633 -4.397 1.00 93.81 254 LEU A N 1
ATOM 2104 C CA . LEU A 1 254 ? 12.821 0.463 -5.715 1.00 93.81 254 LEU A CA 1
ATOM 2105 C C . LEU A 1 254 ? 14.018 1.414 -5.919 1.00 93.81 254 LEU A C 1
ATOM 2107 O O . LEU A 1 254 ? 15.075 0.990 -6.378 1.00 93.81 254 LEU A O 1
ATOM 2111 N N . LEU A 1 255 ? 13.902 2.678 -5.505 1.00 92.12 255 LEU A N 1
ATOM 2112 C CA . LEU A 1 255 ? 15.016 3.633 -5.518 1.00 92.12 255 LEU A CA 1
ATOM 2113 C C . LEU A 1 255 ? 16.128 3.222 -4.543 1.00 92.12 255 LEU A C 1
ATOM 2115 O O . LEU A 1 255 ? 17.289 3.165 -4.934 1.00 92.12 255 LEU A O 1
ATOM 2119 N N . GLY A 1 256 ? 15.780 2.810 -3.320 1.00 93.75 256 GLY A N 1
ATOM 2120 C CA . GLY A 1 256 ? 16.773 2.271 -2.384 1.00 93.75 256 GLY A CA 1
ATOM 2121 C C . GLY A 1 256 ? 17.455 0.991 -2.893 1.00 93.75 256 GLY A C 1
ATOM 2122 O O . GLY A 1 256 ? 18.619 0.746 -2.594 1.00 93.75 256 GLY A O 1
ATOM 2123 N N . GLN A 1 257 ? 16.761 0.172 -3.688 1.00 94.12 257 GLN A N 1
ATOM 2124 C CA . GLN A 1 257 ? 17.365 -0.974 -4.365 1.00 94.12 257 GLN A CA 1
ATOM 2125 C C . GLN A 1 257 ? 18.385 -0.510 -5.412 1.00 94.12 257 GLN A C 1
ATOM 2127 O O . GLN A 1 257 ? 19.470 -1.080 -5.494 1.00 94.12 257 GLN A O 1
ATOM 2132 N N . LEU A 1 258 ? 18.068 0.531 -6.189 1.00 91.38 258 LEU A N 1
ATOM 2133 C CA . LEU A 1 258 ? 19.013 1.122 -7.138 1.00 91.38 258 LEU A CA 1
ATOM 2134 C C . LEU A 1 258 ? 20.269 1.657 -6.450 1.00 91.38 258 LEU A C 1
ATOM 2136 O O . LEU A 1 258 ? 21.365 1.403 -6.943 1.00 91.38 258 LEU A O 1
ATOM 2140 N N . GLU A 1 259 ? 20.126 2.345 -5.318 1.00 93.38 259 GLU A N 1
ATOM 2141 C CA . GLU A 1 259 ? 21.258 2.823 -4.515 1.00 93.38 259 GLU A CA 1
ATOM 2142 C C . GLU A 1 259 ? 22.167 1.669 -4.076 1.00 93.38 259 GLU A C 1
ATOM 2144 O O . GLU A 1 259 ? 23.377 1.726 -4.278 1.00 93.38 259 GLU A O 1
ATOM 2149 N N . LYS A 1 260 ? 21.604 0.568 -3.563 1.00 94.00 260 LYS A N 1
ATOM 2150 C CA . LYS A 1 260 ? 22.398 -0.612 -3.171 1.00 94.00 260 LYS A CA 1
ATOM 2151 C C . LYS A 1 260 ? 23.107 -1.269 -4.356 1.00 94.00 260 LYS A C 1
ATOM 2153 O O . LYS A 1 260 ? 24.273 -1.646 -4.246 1.00 94.00 260 LYS A O 1
ATOM 2158 N N . ILE A 1 261 ? 22.460 -1.304 -5.522 1.00 91.88 261 ILE A N 1
ATOM 2159 C CA . ILE A 1 261 ? 23.073 -1.819 -6.753 1.00 91.88 261 ILE A CA 1
ATOM 2160 C C . ILE A 1 261 ? 24.251 -0.944 -7.202 1.00 91.88 261 ILE A C 1
ATOM 2162 O O . ILE A 1 261 ? 25.220 -1.488 -7.737 1.00 91.88 261 ILE A O 1
ATOM 2166 N N . LYS A 1 262 ? 24.230 0.380 -6.952 1.00 89.44 262 LYS A N 1
ATOM 2167 C CA . LYS A 1 262 ? 25.408 1.248 -7.178 1.00 89.44 262 LYS A CA 1
ATOM 2168 C C . LYS A 1 262 ? 26.620 0.760 -6.361 1.00 89.44 262 LYS A C 1
ATOM 2170 O O . LYS A 1 262 ? 27.748 0.906 -6.818 1.00 89.44 262 LYS A O 1
ATOM 2175 N N . HIS A 1 263 ? 26.389 0.116 -5.215 1.00 92.44 263 HIS A N 1
ATOM 2176 C CA . HIS A 1 263 ? 27.405 -0.514 -4.362 1.00 92.44 263 HIS A CA 1
ATOM 2177 C C . HIS A 1 263 ? 27.622 -2.013 -4.649 1.00 92.44 263 HIS A C 1
ATOM 2179 O O . HIS A 1 263 ? 28.177 -2.724 -3.817 1.00 92.44 263 HIS A O 1
ATOM 2185 N N . HIS A 1 264 ? 27.208 -2.499 -5.825 1.00 90.81 264 HIS A N 1
ATOM 2186 C CA . HIS A 1 264 ? 27.317 -3.898 -6.262 1.00 90.81 264 HIS A CA 1
ATOM 2187 C C . HIS A 1 264 ? 26.528 -4.924 -5.431 1.00 90.81 264 HIS A C 1
ATOM 2189 O O . HIS A 1 264 ? 26.672 -6.128 -5.650 1.00 90.81 264 HIS A O 1
ATOM 2195 N N . GLU A 1 265 ? 25.638 -4.473 -4.550 1.00 94.75 265 GLU A N 1
ATOM 2196 C CA . GLU A 1 265 ? 24.780 -5.337 -3.746 1.00 94.75 265 GLU A CA 1
ATOM 2197 C C . GLU A 1 265 ? 23.350 -5.318 -4.297 1.00 94.75 265 GLU A C 1
ATOM 2199 O O . GLU A 1 265 ? 22.724 -4.266 -4.427 1.00 94.75 265 GLU A O 1
ATOM 2204 N N . TYR A 1 266 ? 22.806 -6.492 -4.615 1.00 94.06 266 TYR A N 1
ATOM 2205 C CA . TYR A 1 266 ? 21.404 -6.617 -4.999 1.00 94.06 266 TYR A CA 1
ATOM 2206 C C . TYR A 1 266 ? 20.593 -7.191 -3.844 1.00 94.06 266 TYR A C 1
ATOM 2208 O O . TYR A 1 266 ? 20.781 -8.339 -3.448 1.00 94.06 266 TYR A O 1
ATOM 2216 N N . ILE A 1 267 ? 19.648 -6.392 -3.347 1.00 94.81 267 ILE A N 1
ATOM 2217 C CA . ILE A 1 267 ? 18.655 -6.840 -2.374 1.00 94.81 267 ILE A CA 1
ATOM 2218 C C . ILE A 1 267 ? 17.303 -6.947 -3.078 1.00 94.81 267 ILE A C 1
ATOM 2220 O O . ILE A 1 267 ? 16.832 -5.939 -3.615 1.00 94.81 267 ILE A O 1
ATOM 2224 N N . PRO A 1 268 ? 16.653 -8.124 -3.076 1.00 94.69 268 PRO A N 1
ATOM 2225 C CA . PRO A 1 268 ? 15.337 -8.296 -3.677 1.00 94.69 268 PRO A CA 1
ATOM 2226 C C . PRO A 1 268 ? 14.300 -7.353 -3.068 1.00 94.69 268 PRO A C 1
ATOM 2228 O O . PRO A 1 268 ? 14.282 -7.134 -1.851 1.00 94.69 268 PRO A O 1
ATOM 2231 N N . LEU A 1 269 ? 13.365 -6.864 -3.890 1.00 94.25 269 LEU A N 1
ATOM 2232 C CA . LEU A 1 269 ? 12.307 -5.965 -3.418 1.00 94.25 269 LEU A CA 1
ATOM 2233 C C . LEU A 1 269 ? 11.517 -6.579 -2.250 1.00 94.25 269 LEU A C 1
ATOM 2235 O O . LEU A 1 269 ? 11.177 -5.871 -1.303 1.00 94.25 269 LEU A O 1
ATOM 2239 N N . ARG A 1 270 ? 11.286 -7.901 -2.281 1.00 93.00 270 ARG A N 1
ATOM 2240 C CA . ARG A 1 270 ? 10.673 -8.663 -1.180 1.00 93.00 270 ARG A CA 1
ATOM 2241 C C . ARG A 1 270 ? 11.315 -8.341 0.162 1.00 93.00 270 ARG A C 1
ATOM 2243 O O . ARG A 1 270 ? 10.630 -7.933 1.094 1.00 93.00 270 ARG A O 1
ATOM 2250 N N . GLN A 1 271 ? 12.624 -8.557 0.242 1.00 93.94 271 GLN A N 1
ATOM 2251 C CA . GLN A 1 271 ? 13.374 -8.463 1.482 1.00 93.94 271 GLN A CA 1
ATOM 2252 C C . GLN A 1 271 ? 13.291 -7.038 2.029 1.00 93.94 271 GLN A C 1
ATOM 2254 O O . GLN A 1 271 ? 12.972 -6.851 3.197 1.00 93.94 271 GLN A O 1
ATOM 2259 N N . MET A 1 272 ? 13.426 -6.031 1.161 1.00 95.31 272 MET A N 1
ATOM 2260 C CA . MET A 1 272 ? 13.287 -4.629 1.561 1.00 95.31 272 MET A CA 1
ATOM 2261 C C . MET A 1 272 ? 11.889 -4.283 2.095 1.00 95.31 272 MET A C 1
ATOM 2263 O O . MET A 1 272 ? 11.761 -3.434 2.977 1.00 95.31 272 MET A O 1
ATOM 2267 N N . LEU A 1 273 ? 10.829 -4.886 1.546 1.00 93.44 273 LEU A N 1
ATOM 2268 C CA . LEU A 1 273 ? 9.451 -4.646 1.988 1.00 93.44 273 LEU A CA 1
ATOM 2269 C C . LEU A 1 273 ? 9.147 -5.320 3.330 1.00 93.44 273 LEU A C 1
ATOM 2271 O O . LEU A 1 273 ? 8.457 -4.715 4.155 1.00 93.44 273 LEU A O 1
ATOM 2275 N N . VAL A 1 274 ? 9.684 -6.521 3.553 1.00 91.44 274 VAL A N 1
ATOM 2276 C CA . VAL A 1 274 ? 9.559 -7.259 4.819 1.00 91.44 274 VAL A CA 1
ATOM 2277 C C . VAL A 1 274 ? 10.378 -6.586 5.921 1.00 91.44 274 VAL A C 1
ATOM 2279 O O . VAL A 1 274 ? 9.836 -6.300 6.985 1.00 91.44 274 VAL A O 1
ATOM 2282 N N . GLU A 1 275 ? 11.637 -6.224 5.654 1.00 93.88 275 GLU A N 1
ATOM 2283 C CA . GLU A 1 275 ? 12.507 -5.517 6.610 1.00 93.88 275 GLU A CA 1
ATOM 2284 C C . GLU A 1 275 ? 11.900 -4.186 7.076 1.00 93.88 275 GLU A C 1
ATOM 2286 O O . GLU A 1 275 ? 12.023 -3.808 8.239 1.00 93.88 275 GLU A O 1
ATOM 2291 N N . LYS A 1 276 ? 11.197 -3.477 6.183 1.00 92.62 276 LYS A N 1
ATOM 2292 C CA . LYS A 1 276 ? 10.496 -2.224 6.513 1.00 92.62 276 LYS A CA 1
ATOM 2293 C C . LYS A 1 276 ? 9.113 -2.432 7.144 1.00 92.62 276 LYS A C 1
ATOM 2295 O O . LYS A 1 276 ? 8.447 -1.446 7.461 1.00 92.62 276 LYS A O 1
ATOM 2300 N N . GLY A 1 277 ? 8.652 -3.675 7.292 1.00 90.25 277 GLY A N 1
ATOM 2301 C CA . GLY A 1 277 ? 7.337 -4.010 7.846 1.00 90.25 277 GLY A CA 1
ATOM 2302 C C . GLY A 1 277 ? 6.158 -3.549 6.982 1.00 90.25 277 GLY A C 1
ATOM 2303 O O . GLY A 1 277 ? 5.055 -3.342 7.488 1.00 90.25 277 GLY A O 1
ATOM 2304 N N . TYR A 1 278 ? 6.380 -3.328 5.683 1.00 89.88 278 TYR A N 1
ATOM 2305 C CA . TYR A 1 278 ? 5.327 -2.898 4.760 1.00 89.88 278 TYR A CA 1
ATOM 2306 C C . TYR A 1 278 ? 4.425 -4.060 4.345 1.00 89.88 278 TYR A C 1
ATOM 2308 O O . TYR A 1 278 ? 3.220 -3.862 4.192 1.00 89.88 278 TYR A O 1
ATOM 2316 N N . LEU A 1 279 ? 5.001 -5.254 4.212 1.00 90.25 279 LEU A N 1
ATOM 2317 C CA . LEU A 1 279 ? 4.309 -6.501 3.898 1.00 90.25 279 LEU A CA 1
ATOM 2318 C C . LEU A 1 279 ? 4.777 -7.606 4.838 1.00 90.25 279 LEU A C 1
ATOM 2320 O O . LEU A 1 279 ? 5.930 -7.603 5.269 1.00 90.25 279 LEU A O 1
ATOM 2324 N N . SER A 1 280 ? 3.892 -8.559 5.113 1.00 89.56 280 SER A N 1
ATOM 2325 C CA . SER A 1 280 ? 4.276 -9.837 5.707 1.00 89.56 280 SER A CA 1
ATOM 2326 C C . SER A 1 280 ? 4.645 -10.860 4.630 1.00 89.56 280 SER A C 1
ATOM 2328 O O . SER A 1 280 ? 4.260 -10.723 3.464 1.00 89.56 280 SER A O 1
ATOM 2330 N N . ASP A 1 281 ? 5.357 -11.918 5.023 1.00 87.12 281 ASP A N 1
ATOM 2331 C CA . ASP A 1 281 ? 5.685 -13.028 4.120 1.00 87.12 281 ASP A CA 1
ATOM 2332 C C . ASP A 1 281 ? 4.434 -13.688 3.535 1.00 87.12 281 ASP A C 1
ATOM 2334 O O . ASP A 1 281 ? 4.391 -13.976 2.342 1.00 87.12 281 ASP A O 1
ATOM 2338 N N . TYR A 1 282 ? 3.379 -13.824 4.342 1.00 86.88 282 TYR A N 1
ATOM 2339 C CA . TYR A 1 282 ? 2.100 -14.368 3.894 1.00 86.88 282 TYR A CA 1
ATOM 2340 C C . TYR A 1 282 ? 1.520 -13.574 2.712 1.00 86.88 282 TYR A C 1
ATOM 2342 O O . TYR A 1 282 ? 1.149 -14.135 1.683 1.00 86.88 282 TYR A O 1
ATOM 2350 N N . GLN A 1 283 ? 1.479 -12.245 2.835 1.00 83.31 283 GLN A N 1
ATOM 2351 C CA . GLN A 1 283 ? 0.947 -11.366 1.789 1.00 83.31 283 GLN A CA 1
ATOM 2352 C C . GLN A 1 283 ? 1.780 -11.437 0.516 1.00 83.31 283 GLN A C 1
ATOM 2354 O O . GLN A 1 283 ? 1.258 -11.347 -0.595 1.00 83.31 283 GLN A O 1
ATOM 2359 N N . PHE A 1 284 ? 3.084 -11.617 0.681 1.00 84.38 284 PHE A N 1
ATOM 2360 C CA . PHE A 1 284 ? 3.990 -11.784 -0.432 1.00 84.38 284 PHE A CA 1
ATOM 2361 C C . PHE A 1 284 ? 3.759 -13.109 -1.171 1.00 84.38 284 PHE A C 1
ATOM 2363 O O . PHE A 1 284 ? 3.750 -13.123 -2.400 1.00 84.38 284 PHE A O 1
ATOM 2370 N N . ASP A 1 285 ? 3.492 -14.202 -0.458 1.00 84.94 285 ASP A N 1
ATOM 2371 C CA . ASP A 1 285 ? 3.186 -15.500 -1.069 1.00 84.94 285 ASP A CA 1
ATOM 2372 C C . ASP A 1 285 ? 1.896 -15.461 -1.904 1.00 84.94 285 ASP A C 1
ATOM 2374 O O . ASP A 1 285 ? 1.819 -16.081 -2.969 1.00 84.94 285 ASP A O 1
ATOM 2378 N N . VAL A 1 286 ? 0.891 -14.692 -1.469 1.00 81.94 286 VAL A N 1
ATOM 2379 C CA . VAL A 1 286 ? -0.328 -14.438 -2.259 1.00 81.94 286 VAL A CA 1
ATOM 2380 C C . VAL A 1 286 ? 0.021 -13.741 -3.579 1.00 81.94 286 VAL A C 1
ATOM 2382 O O . VAL A 1 286 ? -0.408 -14.172 -4.649 1.00 81.94 286 VAL A O 1
ATOM 2385 N N . VAL A 1 287 ? 0.876 -12.718 -3.523 1.00 83.19 287 VAL A N 1
ATOM 2386 C CA . VAL A 1 287 ? 1.332 -11.959 -4.700 1.00 83.19 287 VAL A CA 1
ATOM 2387 C C . VAL A 1 287 ? 2.174 -12.827 -5.635 1.00 83.19 287 VAL A C 1
ATOM 2389 O O . VAL A 1 287 ? 2.031 -12.738 -6.855 1.00 83.19 287 VAL A O 1
ATOM 2392 N N . LEU A 1 288 ? 3.020 -13.703 -5.090 1.00 81.94 288 LEU A N 1
ATOM 2393 C CA . LEU A 1 288 ? 3.835 -14.633 -5.871 1.00 81.94 288 LEU A CA 1
ATOM 2394 C C . LEU A 1 288 ? 2.989 -15.630 -6.662 1.00 81.94 288 LEU A C 1
ATOM 2396 O O . LEU A 1 288 ? 3.321 -15.922 -7.811 1.00 81.94 288 LEU A O 1
ATOM 2400 N N . LYS A 1 289 ? 1.894 -16.137 -6.084 1.00 85.00 289 LYS A N 1
ATOM 2401 C CA . LYS A 1 289 ? 0.974 -17.033 -6.803 1.00 85.00 289 LYS A CA 1
ATOM 2402 C C . LYS A 1 289 ? 0.399 -16.346 -8.040 1.00 85.00 289 LYS A C 1
ATOM 2404 O O . LYS A 1 289 ? 0.384 -16.935 -9.118 1.00 85.00 289 LYS A O 1
ATOM 2409 N N . GLU A 1 290 ? -0.006 -15.086 -7.916 1.00 81.38 290 GLU A N 1
ATOM 2410 C CA . GLU A 1 290 ? -0.505 -14.298 -9.048 1.00 81.38 290 GLU A CA 1
ATOM 2411 C C . GLU A 1 290 ? 0.575 -13.973 -10.069 1.00 81.38 290 GLU A C 1
ATOM 2413 O O . GLU A 1 290 ? 0.333 -14.055 -11.274 1.00 81.38 290 GLU A O 1
ATOM 2418 N N . TYR A 1 291 ? 1.775 -13.638 -9.597 1.00 82.56 291 TYR A N 1
ATOM 2419 C CA . TYR A 1 291 ? 2.918 -13.433 -10.470 1.00 82.56 291 TYR A CA 1
ATOM 2420 C C . TYR A 1 291 ? 3.213 -14.692 -11.294 1.00 82.56 291 TYR A C 1
ATOM 2422 O O . TYR A 1 291 ? 3.372 -14.602 -12.508 1.00 82.56 291 TYR A O 1
ATOM 2430 N N . GLY A 1 292 ? 3.187 -15.876 -10.673 1.00 79.12 292 GLY A N 1
ATOM 2431 C CA . GLY A 1 292 ? 3.339 -17.157 -11.367 1.00 79.12 292 GLY A CA 1
ATOM 2432 C C . GLY A 1 292 ? 2.282 -17.378 -12.455 1.00 79.12 292 GLY A C 1
ATOM 2433 O O . GLY A 1 292 ? 2.614 -17.825 -13.554 1.00 79.12 292 GLY A O 1
ATOM 2434 N N . VAL A 1 293 ? 1.026 -16.997 -12.198 1.00 80.44 293 VAL A N 1
ATOM 2435 C CA . VAL A 1 293 ? -0.053 -17.045 -13.201 1.00 80.44 293 VAL A CA 1
ATOM 2436 C C . VAL A 1 293 ? 0.209 -16.069 -14.352 1.00 80.44 293 VAL A C 1
ATOM 2438 O O . VAL A 1 293 ? 0.046 -16.442 -15.511 1.00 80.44 293 VAL A O 1
ATOM 2441 N N . LEU A 1 294 ? 0.642 -14.838 -14.062 1.00 76.56 294 LEU A N 1
ATOM 2442 C CA . LEU A 1 294 ? 0.969 -13.834 -15.082 1.00 76.56 294 LEU A CA 1
ATOM 2443 C C . LEU A 1 294 ? 2.145 -14.263 -15.958 1.00 76.56 294 LEU A C 1
ATOM 2445 O O . LEU A 1 294 ? 2.069 -14.159 -17.179 1.00 76.56 294 LEU A O 1
ATOM 2449 N N . VAL A 1 295 ? 3.208 -14.789 -15.350 1.00 76.06 295 VAL A N 1
ATOM 2450 C CA . VAL A 1 295 ? 4.362 -15.324 -16.080 1.00 76.06 295 VAL A CA 1
ATOM 2451 C C . VAL A 1 295 ? 3.935 -16.498 -16.958 1.00 76.06 295 VAL A C 1
ATOM 2453 O O . VAL A 1 295 ? 4.320 -16.544 -18.120 1.00 76.06 295 VAL A O 1
ATOM 2456 N N . SER A 1 296 ? 3.083 -17.397 -16.458 1.00 73.12 296 SER A N 1
ATOM 2457 C CA . SER A 1 296 ? 2.580 -18.537 -17.239 1.00 73.12 296 SER A CA 1
ATOM 2458 C C . SER A 1 296 ? 1.737 -18.104 -18.444 1.00 73.12 296 SER A C 1
ATOM 2460 O O . SER A 1 296 ? 1.879 -18.679 -19.520 1.00 73.12 296 SER A O 1
ATOM 2462 N N . LYS A 1 297 ? 0.901 -17.066 -18.294 1.00 74.31 297 LYS A N 1
ATOM 2463 C CA . LYS A 1 297 ? 0.111 -16.489 -19.397 1.00 74.31 297 LYS A CA 1
ATOM 2464 C C . LYS A 1 297 ? 0.995 -15.786 -20.430 1.00 74.31 297 LYS A C 1
ATOM 2466 O O . LYS A 1 297 ? 0.873 -16.050 -21.620 1.00 74.31 297 LYS A O 1
ATOM 2471 N N . ASN A 1 298 ? 1.941 -14.964 -19.980 1.00 62.03 298 ASN A N 1
ATOM 2472 C CA . ASN A 1 298 ? 2.840 -14.240 -20.880 1.00 62.03 298 ASN A CA 1
ATOM 2473 C C . ASN A 1 298 ? 3.839 -15.172 -21.583 1.00 62.03 298 ASN A C 1
ATOM 2475 O O . ASN A 1 298 ? 4.236 -14.895 -22.708 1.00 62.03 298 ASN A O 1
ATOM 2479 N N . LEU A 1 299 ? 4.234 -16.294 -20.973 1.00 55.53 299 LEU A N 1
ATOM 2480 C CA . LEU A 1 299 ? 5.041 -17.316 -21.651 1.00 55.53 299 LEU A CA 1
ATOM 2481 C C . LEU A 1 299 ? 4.291 -17.957 -22.829 1.00 55.53 299 LEU A C 1
ATOM 2483 O O . LEU A 1 299 ? 4.929 -18.310 -23.818 1.00 55.53 299 LEU A O 1
ATOM 2487 N N . GLN A 1 300 ? 2.959 -18.065 -22.758 1.00 47.56 300 GLN A N 1
ATOM 2488 C CA . GLN A 1 300 ? 2.141 -18.524 -23.885 1.00 47.56 300 GLN A CA 1
ATOM 2489 C C . GLN A 1 300 ? 2.022 -17.462 -24.991 1.00 47.56 300 GLN A C 1
ATOM 2491 O O . GLN A 1 300 ? 2.008 -17.831 -26.158 1.00 47.56 300 GLN A O 1
ATOM 2496 N N . GLU A 1 301 ? 2.025 -16.166 -24.662 1.00 42.75 301 GLU A N 1
ATOM 2497 C CA . GLU A 1 301 ? 2.070 -15.078 -25.662 1.00 42.75 301 GLU A CA 1
ATOM 2498 C C . GLU A 1 301 ? 3.465 -14.868 -26.281 1.00 42.75 301 GLU A C 1
ATOM 2500 O O . GLU A 1 301 ? 3.580 -14.456 -27.434 1.00 42.75 301 GLU A O 1
ATOM 2505 N N . ILE A 1 302 ? 4.542 -15.170 -25.548 1.00 36.12 302 ILE A N 1
ATOM 2506 C CA . ILE A 1 302 ? 5.927 -15.094 -26.051 1.00 36.12 302 ILE A CA 1
ATOM 2507 C C . ILE A 1 302 ? 6.278 -16.318 -26.923 1.00 36.12 302 ILE A C 1
ATOM 2509 O O . ILE A 1 302 ? 7.196 -16.250 -27.745 1.00 36.12 302 ILE A O 1
ATOM 2513 N N . LEU A 1 303 ? 5.506 -17.409 -26.835 1.00 30.28 303 LEU A N 1
ATOM 2514 C CA . LEU A 1 303 ? 5.432 -18.439 -27.876 1.00 30.28 303 LEU A CA 1
ATOM 2515 C C . LEU A 1 303 ? 4.615 -17.896 -29.058 1.00 30.28 303 LEU A C 1
ATOM 2517 O O . LEU A 1 303 ? 3.452 -18.226 -29.244 1.00 30.28 303 LEU A O 1
ATOM 2521 N N . VAL A 1 304 ? 5.263 -17.021 -29.827 1.00 30.53 304 VAL A N 1
ATOM 2522 C CA . VAL A 1 304 ? 4.802 -16.378 -31.065 1.00 30.53 304 VAL A CA 1
ATOM 2523 C C . VAL A 1 304 ? 3.721 -17.190 -31.808 1.00 30.53 304 VAL A C 1
ATOM 2525 O O . VAL A 1 304 ? 4.056 -18.176 -32.475 1.00 30.53 304 VAL A O 1
ATOM 2528 N N . PRO A 1 305 ? 2.448 -16.746 -31.827 1.00 37.69 305 PRO A N 1
ATOM 2529 C CA . PRO A 1 305 ? 1.564 -17.057 -32.938 1.00 37.69 305 PRO A CA 1
ATOM 2530 C C . PRO A 1 305 ? 2.196 -16.414 -34.173 1.00 37.69 305 PRO A C 1
ATOM 2532 O O . PRO A 1 305 ? 2.302 -15.193 -34.276 1.00 37.69 305 PRO A O 1
ATOM 2535 N N . SER A 1 306 ? 2.688 -17.237 -35.094 1.00 40.22 306 SER A N 1
ATOM 2536 C CA . SER A 1 306 ? 3.488 -16.799 -36.249 1.00 40.22 306 SER A CA 1
ATOM 2537 C C . SER A 1 306 ? 2.696 -15.987 -37.285 1.00 40.22 306 SER A C 1
ATOM 2539 O O . SER A 1 306 ? 3.241 -15.639 -38.328 1.00 40.22 306 SER A O 1
ATOM 2541 N N . GLU A 1 307 ? 1.423 -15.682 -37.025 1.00 40.19 307 GLU A N 1
ATOM 2542 C CA . GLU A 1 307 ? 0.466 -15.292 -38.063 1.00 40.19 307 GLU A CA 1
ATOM 2543 C C . GLU A 1 307 ? -0.264 -13.957 -37.818 1.00 40.19 307 GLU A C 1
ATOM 2545 O O . GLU A 1 307 ? -0.898 -13.457 -38.743 1.00 40.19 307 GLU A O 1
ATOM 2550 N N . GLU A 1 308 ? -0.137 -13.296 -36.657 1.00 39.00 308 GLU A N 1
ATOM 2551 C CA . GLU A 1 308 ? -0.933 -12.085 -36.364 1.00 39.00 308 GLU A CA 1
ATOM 2552 C C . GLU A 1 308 ? -0.109 -10.864 -35.925 1.00 39.00 308 GLU A C 1
ATOM 2554 O O . GLU A 1 308 ? -0.228 -10.352 -34.816 1.00 39.00 308 GLU A O 1
ATOM 2559 N N . ILE A 1 309 ? 0.674 -10.305 -36.851 1.00 39.97 309 ILE A N 1
ATOM 2560 C CA . ILE A 1 309 ? 0.987 -8.869 -36.815 1.00 39.97 309 ILE A CA 1
ATOM 2561 C C . ILE A 1 309 ? -0.152 -8.153 -37.551 1.00 39.97 309 ILE A C 1
ATOM 2563 O O . ILE A 1 309 ? -0.092 -7.938 -38.763 1.00 39.97 309 ILE A O 1
ATOM 2567 N N . LYS A 1 310 ? -1.218 -7.786 -36.830 1.00 45.44 310 LYS A N 1
ATOM 2568 C CA . LYS A 1 310 ? -2.189 -6.811 -37.345 1.00 45.44 310 LYS A CA 1
ATOM 2569 C C . LYS A 1 310 ? -1.533 -5.433 -37.352 1.00 45.44 310 LYS A C 1
ATOM 2571 O O . LYS A 1 310 ? -1.136 -4.904 -36.320 1.00 45.44 310 LYS A O 1
ATOM 2576 N N . ILE A 1 311 ? -1.412 -4.878 -38.552 1.00 41.88 311 ILE A N 1
ATOM 2577 C CA . ILE A 1 311 ? -0.887 -3.544 -38.841 1.00 41.88 311 ILE A CA 1
ATOM 2578 C C . ILE A 1 311 ? -1.776 -2.513 -38.130 1.00 41.88 311 ILE A C 1
ATOM 2580 O O . ILE A 1 311 ? -2.900 -2.260 -38.562 1.00 41.88 311 ILE A O 1
ATOM 2584 N N . ILE A 1 312 ? -1.282 -1.931 -37.037 1.00 42.25 312 ILE A N 1
ATOM 2585 C CA . ILE A 1 312 ? -1.908 -0.767 -36.401 1.00 42.25 312 ILE A CA 1
ATOM 2586 C C . ILE A 1 312 ? -1.768 0.402 -37.379 1.00 42.25 312 ILE A C 1
ATOM 2588 O O . ILE A 1 312 ? -0.664 0.704 -37.845 1.00 42.25 312 ILE A O 1
ATOM 2592 N N . LYS A 1 313 ? -2.891 1.026 -37.744 1.00 55.28 313 LYS A N 1
ATOM 2593 C CA . LYS A 1 313 ? -2.893 2.162 -38.667 1.00 55.28 313 LYS A CA 1
ATOM 2594 C C . LYS A 1 313 ? -2.288 3.376 -37.973 1.00 55.28 313 LYS A C 1
ATOM 2596 O O . LYS A 1 313 ? -2.534 3.635 -36.798 1.00 55.28 313 LYS A O 1
ATOM 2601 N N . LYS A 1 314 ? -1.508 4.139 -38.736 1.00 51.00 314 LYS A N 1
ATOM 2602 C CA . LYS A 1 314 ? -0.814 5.354 -38.288 1.00 51.00 314 LYS A CA 1
ATOM 2603 C C . LYS A 1 314 ? -1.760 6.366 -37.610 1.00 51.00 314 LYS A C 1
ATOM 2605 O O . LYS A 1 314 ? -1.355 7.047 -36.675 1.00 51.00 314 LYS A O 1
ATOM 2610 N N . GLU A 1 315 ? -3.024 6.383 -38.028 1.00 63.56 315 GLU A N 1
ATOM 2611 C CA . GLU A 1 315 ? -4.086 7.260 -37.518 1.00 63.56 315 GLU A CA 1
ATOM 2612 C C . GLU A 1 315 ? -4.445 7.021 -36.034 1.00 63.56 315 GLU A C 1
ATOM 2614 O O . GLU A 1 315 ? -4.792 7.970 -35.331 1.00 63.56 315 GLU A O 1
ATOM 2619 N N . ASP A 1 316 ? -4.328 5.786 -35.529 1.00 59.69 316 ASP A N 1
ATOM 2620 C CA . ASP A 1 316 ? -4.682 5.452 -34.136 1.00 59.69 316 ASP A CA 1
ATOM 2621 C C . ASP A 1 316 ? -3.571 5.847 -33.150 1.00 59.69 316 ASP A C 1
ATOM 2623 O O . ASP A 1 316 ? -3.831 6.193 -31.995 1.00 59.69 316 ASP A O 1
ATOM 2627 N N . ILE A 1 317 ? -2.323 5.853 -33.628 1.00 47.91 317 ILE A N 1
ATOM 2628 C CA . ILE A 1 317 ? -1.150 6.291 -32.864 1.00 47.91 317 ILE A CA 1
ATOM 2629 C C . ILE A 1 317 ? -1.173 7.816 -32.717 1.00 47.91 317 ILE A C 1
ATOM 2631 O O . ILE A 1 317 ? -0.969 8.328 -31.620 1.00 47.91 317 ILE A O 1
ATOM 2635 N N . GLU A 1 318 ? -1.486 8.546 -33.792 1.00 44.91 318 GLU A N 1
ATOM 2636 C CA . GLU A 1 318 ? -1.533 10.014 -33.782 1.00 44.91 318 GLU A CA 1
ATOM 2637 C C . GLU A 1 318 ? -2.648 10.560 -32.870 1.00 44.91 318 GLU A C 1
ATOM 2639 O O . GLU A 1 318 ? -2.433 11.556 -32.180 1.00 44.91 318 GLU A O 1
ATOM 2644 N N . ARG A 1 319 ? -3.795 9.869 -32.765 1.00 45.28 319 ARG A N 1
ATOM 2645 C CA . ARG A 1 319 ? -4.885 10.248 -31.845 1.00 45.28 319 ARG A CA 1
ATOM 2646 C C . ARG A 1 319 ? -4.503 10.056 -30.373 1.00 45.28 319 ARG A C 1
ATOM 2648 O O . ARG A 1 319 ? -4.697 10.956 -29.564 1.00 45.28 319 ARG A O 1
ATOM 2655 N N . ALA A 1 320 ? -3.871 8.928 -30.041 1.00 48.47 320 ALA A N 1
ATOM 2656 C CA . ALA A 1 320 ? -3.407 8.634 -28.681 1.00 48.47 320 ALA A CA 1
ATOM 2657 C C . ALA A 1 320 ? -2.223 9.516 -28.233 1.00 48.47 320 ALA A C 1
ATOM 2659 O O . ALA A 1 320 ? -2.001 9.708 -27.037 1.00 48.47 320 ALA A O 1
ATOM 2660 N N . VAL A 1 321 ? -1.451 10.048 -29.188 1.00 41.28 321 VAL A N 1
ATOM 2661 C CA . VAL A 1 321 ? -0.365 11.009 -28.944 1.00 41.28 321 VAL A CA 1
ATOM 2662 C C . VAL A 1 321 ? -0.911 12.397 -28.591 1.00 41.28 321 VAL A C 1
ATOM 2664 O O . VAL A 1 321 ? -0.272 13.099 -27.809 1.00 41.28 321 VAL A O 1
ATOM 2667 N N . HIS A 1 322 ? -2.069 12.786 -29.134 1.00 37.97 322 HIS A N 1
ATOM 2668 C CA . HIS A 1 322 ? -2.599 14.144 -28.994 1.00 37.97 322 HIS A CA 1
ATOM 2669 C C . HIS A 1 322 ? -3.396 14.388 -27.698 1.00 37.97 322 HIS A C 1
ATOM 2671 O O . HIS A 1 322 ? -3.518 15.535 -27.282 1.00 37.97 322 HIS A O 1
ATOM 2677 N N . GLU A 1 323 ? -3.893 13.332 -27.043 1.00 42.78 323 GLU A N 1
ATOM 2678 C CA . GLU A 1 323 ? -4.807 13.408 -25.884 1.00 42.78 323 GLU A CA 1
ATOM 2679 C C . GLU A 1 323 ? -4.135 13.300 -24.498 1.00 42.78 323 GLU A C 1
ATOM 2681 O O . GLU A 1 323 ? -4.823 13.200 -23.486 1.00 42.78 323 GLU A O 1
ATOM 2686 N N . ALA A 1 324 ? -2.802 13.307 -24.394 1.00 32.16 324 ALA A N 1
ATOM 2687 C CA . ALA A 1 324 ? -2.125 13.123 -23.106 1.00 32.16 324 ALA A CA 1
ATOM 2688 C C . ALA A 1 324 ? -1.231 14.313 -22.730 1.00 32.16 324 ALA A C 1
ATOM 2690 O O . ALA A 1 324 ? -0.075 14.396 -23.160 1.00 32.16 324 ALA A O 1
ATOM 2691 N N . HIS A 1 325 ? -1.736 15.197 -21.868 1.00 30.72 325 HIS A N 1
ATOM 2692 C CA . HIS A 1 325 ? -0.944 16.175 -21.116 1.00 30.72 325 HIS A CA 1
ATOM 2693 C C . HIS A 1 325 ? -1.202 15.964 -19.620 1.00 30.72 325 HIS A C 1
ATOM 2695 O O . HIS A 1 325 ? -2.350 15.905 -19.201 1.00 30.72 325 HIS A O 1
ATOM 2701 N N . SER A 1 326 ? -0.140 15.766 -18.839 1.00 34.50 326 SER A N 1
ATOM 2702 C CA . SER A 1 326 ? -0.181 15.682 -17.376 1.00 34.50 326 SER A CA 1
ATOM 2703 C C . SER A 1 326 ? 1.233 15.865 -16.831 1.00 34.50 326 SER A C 1
ATOM 2705 O O . SER A 1 326 ? 2.183 15.275 -17.357 1.00 34.50 326 SER A O 1
ATOM 2707 N N . ASP A 1 327 ? 1.356 16.728 -15.825 1.00 37.47 327 ASP A N 1
ATOM 2708 C CA . ASP A 1 327 ? 2.604 17.122 -15.182 1.00 37.47 327 ASP A CA 1
ATOM 2709 C C . ASP A 1 327 ? 2.894 16.235 -13.966 1.00 37.47 327 ASP A C 1
ATOM 2711 O O . ASP A 1 327 ? 2.240 16.327 -12.933 1.00 37.47 327 ASP A O 1
ATOM 2715 N N . VAL A 1 328 ? 3.942 15.413 -14.069 1.00 40.66 328 VAL A N 1
ATOM 2716 C CA . VAL A 1 328 ? 4.538 14.696 -12.934 1.00 40.66 328 VAL A CA 1
ATOM 2717 C C . VAL A 1 328 ? 6.027 15.026 -12.874 1.00 40.66 328 VAL A C 1
ATOM 2719 O O . VAL A 1 328 ? 6.799 14.732 -13.790 1.00 40.66 328 VAL A O 1
ATOM 2722 N N . HIS A 1 329 ? 6.458 15.632 -11.769 1.00 35.12 329 HIS A N 1
ATOM 2723 C CA . HIS A 1 329 ? 7.850 16.017 -11.553 1.00 35.12 329 HIS A CA 1
ATOM 2724 C C . HIS A 1 329 ? 8.719 14.819 -11.132 1.00 35.12 329 HIS A C 1
ATOM 2726 O O . HIS A 1 329 ? 8.551 14.238 -10.060 1.00 35.12 329 HIS A O 1
ATOM 2732 N N . LEU A 1 330 ? 9.713 14.479 -11.959 1.00 39.12 330 LEU A N 1
ATOM 2733 C CA . LEU A 1 330 ? 10.841 13.628 -11.569 1.00 39.12 330 LEU A CA 1
ATOM 2734 C C . LEU A 1 330 ? 11.854 14.443 -10.754 1.00 39.12 330 LEU A C 1
ATOM 2736 O O . LEU A 1 330 ? 12.456 15.383 -11.278 1.00 39.12 330 LEU A O 1
ATOM 2740 N N . VAL A 1 331 ? 12.111 14.026 -9.514 1.00 37.56 331 VAL A N 1
ATOM 2741 C CA . VAL A 1 331 ? 13.313 14.425 -8.769 1.00 37.56 331 VAL A CA 1
ATOM 2742 C C . VAL A 1 331 ? 14.487 13.635 -9.351 1.00 37.56 331 VAL A C 1
ATOM 2744 O O . VAL A 1 331 ? 14.590 12.428 -9.143 1.00 37.56 331 VAL A O 1
ATOM 2747 N N . LEU A 1 332 ? 15.333 14.297 -10.142 1.00 40.62 332 LEU A N 1
ATOM 2748 C CA . LEU A 1 332 ? 16.646 13.769 -10.515 1.00 40.62 332 LEU A CA 1
ATOM 2749 C C . LEU A 1 332 ? 17.677 14.288 -9.513 1.00 40.62 332 LEU A C 1
ATOM 2751 O O . LEU A 1 332 ? 17.678 15.476 -9.201 1.00 40.62 332 LEU A O 1
ATOM 2755 N N . GLU A 1 333 ? 18.560 13.407 -9.051 1.00 42.31 333 GLU A N 1
ATOM 2756 C CA . GLU A 1 333 ? 19.780 13.792 -8.339 1.00 42.31 333 GLU A CA 1
ATOM 2757 C C . GLU A 1 333 ? 20.654 14.645 -9.282 1.00 42.31 333 GLU A C 1
ATOM 2759 O O . GLU A 1 333 ? 20.804 14.320 -10.464 1.00 42.31 333 GLU A O 1
ATOM 2764 N N . GLU A 1 334 ? 21.232 15.740 -8.778 1.00 44.31 334 GLU A N 1
ATOM 2765 C CA . GLU A 1 334 ? 22.052 16.691 -9.555 1.00 44.31 334 GLU A CA 1
ATOM 2766 C C . GLU A 1 334 ? 23.252 16.023 -10.263 1.00 44.31 334 GLU A C 1
ATOM 2768 O O . GLU A 1 334 ? 23.726 16.515 -11.288 1.00 44.31 334 GLU A O 1
ATOM 2773 N N . GLU A 1 335 ? 23.682 14.845 -9.802 1.00 51.38 335 GLU A N 1
ATOM 2774 C CA . GLU A 1 335 ? 24.742 14.032 -10.416 1.00 51.38 335 GLU A CA 1
ATOM 2775 C C . GLU A 1 335 ? 24.422 13.568 -11.854 1.00 51.38 335 GLU A C 1
ATOM 2777 O O . GLU A 1 335 ? 25.336 13.354 -12.652 1.00 51.38 335 GLU A O 1
ATOM 2782 N N . ASP A 1 336 ? 23.145 13.470 -12.247 1.00 47.81 336 ASP A N 1
ATOM 2783 C CA . ASP A 1 336 ? 22.755 13.069 -13.609 1.00 47.81 336 ASP A CA 1
ATOM 2784 C C . ASP A 1 336 ? 22.906 14.207 -14.647 1.00 47.81 336 ASP A C 1
ATOM 2786 O O . ASP A 1 336 ? 22.849 13.956 -15.858 1.00 47.81 336 ASP A O 1
ATOM 2790 N N . ALA A 1 337 ? 23.133 15.451 -14.202 1.00 45.41 337 ALA A N 1
ATOM 2791 C CA . ALA A 1 337 ? 23.420 16.594 -15.072 1.00 45.41 337 ALA A CA 1
ATOM 2792 C C . ALA A 1 337 ? 24.925 16.869 -15.249 1.00 45.41 337 ALA A C 1
ATOM 2794 O O . ALA A 1 337 ? 25.300 17.526 -16.226 1.00 45.41 337 ALA A O 1
ATOM 2795 N N . VAL A 1 338 ? 25.774 16.387 -14.333 1.00 44.56 338 VAL A N 1
ATOM 2796 C CA . VAL A 1 338 ? 27.136 16.924 -14.172 1.00 44.56 338 VAL A CA 1
ATOM 2797 C C . VAL A 1 338 ? 28.235 16.077 -14.822 1.00 44.56 338 VAL A C 1
ATOM 2799 O O . VAL A 1 338 ? 29.239 16.659 -15.211 1.00 44.56 338 VAL A O 1
ATOM 2802 N N . ASP A 1 339 ? 28.056 14.780 -15.098 1.00 46.75 339 ASP A N 1
ATOM 2803 C CA . ASP A 1 339 ? 29.198 13.941 -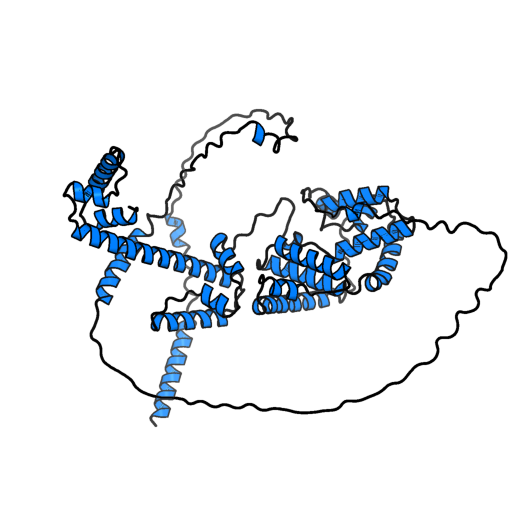15.525 1.00 46.75 339 ASP A CA 1
ATOM 2804 C C . ASP A 1 339 ? 29.063 13.302 -16.925 1.00 46.75 339 ASP A C 1
ATOM 2806 O O . ASP A 1 339 ? 29.171 12.090 -17.130 1.00 46.75 339 ASP A O 1
ATOM 2810 N N . PHE A 1 340 ? 28.814 14.148 -17.933 1.00 41.75 340 PHE A N 1
ATOM 2811 C CA . PHE A 1 340 ? 29.038 13.811 -19.352 1.00 41.75 340 PHE A CA 1
ATOM 2812 C C . PHE A 1 340 ? 30.332 14.418 -19.915 1.00 41.75 340 PHE A C 1
ATOM 2814 O O . PHE A 1 340 ? 30.584 14.309 -21.119 1.00 41.75 340 PHE A O 1
ATOM 2821 N N . SER A 1 341 ? 31.173 15.032 -19.079 1.00 38.81 341 SER A N 1
ATOM 2822 C CA . SER A 1 341 ? 32.563 15.281 -19.445 1.00 38.81 341 SER A CA 1
ATOM 2823 C C . SER A 1 341 ? 33.300 13.949 -19.444 1.00 38.81 341 SER A C 1
ATOM 2825 O O . SER A 1 341 ? 33.837 13.506 -18.436 1.00 38.81 341 SER A O 1
ATOM 2827 N N . PHE A 1 342 ? 33.343 13.292 -20.602 1.00 40.94 342 PHE A N 1
ATOM 2828 C CA . PHE A 1 342 ? 34.492 12.450 -20.888 1.00 40.94 342 PHE A CA 1
ATOM 2829 C C . PHE A 1 342 ? 35.705 13.377 -20.800 1.00 40.94 342 PHE A C 1
ATOM 2831 O O . PHE A 1 342 ? 35.918 14.191 -21.697 1.00 40.94 342 PHE A O 1
ATOM 2838 N N . GLU A 1 343 ? 36.484 13.282 -19.722 1.00 39.16 343 GLU A N 1
ATOM 2839 C CA . GLU A 1 343 ? 37.896 13.617 -19.814 1.00 39.16 343 GLU A CA 1
ATOM 2840 C C . GLU A 1 343 ? 38.457 12.701 -20.906 1.00 39.16 343 GLU A C 1
ATOM 2842 O O . GLU A 1 343 ? 38.828 11.548 -20.670 1.00 39.16 343 GLU A O 1
ATOM 2847 N N . GLU A 1 344 ? 38.458 13.194 -22.148 1.00 41.56 344 GLU A N 1
ATOM 2848 C CA . GLU A 1 344 ? 39.449 12.788 -23.123 1.00 41.56 344 GLU A CA 1
ATOM 2849 C C . GLU A 1 344 ? 40.777 13.010 -22.412 1.00 41.56 344 GLU A C 1
ATOM 2851 O O . GLU A 1 344 ? 41.287 14.126 -22.321 1.00 41.56 344 GLU A O 1
ATOM 2856 N N . LYS A 1 345 ? 41.328 11.936 -21.837 1.00 40.19 345 LYS A N 1
ATOM 2857 C CA . LYS A 1 345 ? 42.756 11.861 -21.589 1.00 40.19 345 LYS A CA 1
ATOM 2858 C C . LYS A 1 345 ? 43.382 12.023 -22.962 1.00 40.19 345 LYS A C 1
ATOM 2860 O O . LYS A 1 345 ? 43.595 11.044 -23.673 1.00 40.19 345 LYS A O 1
ATOM 2865 N N . GLU A 1 346 ? 43.635 13.271 -23.340 1.00 39.50 346 GLU A N 1
ATOM 2866 C CA . GLU A 1 346 ? 44.592 13.632 -24.360 1.00 39.50 346 GLU A CA 1
ATOM 2867 C C . GLU A 1 346 ? 45.915 13.031 -23.893 1.00 39.50 346 GLU A C 1
ATOM 2869 O O . GLU A 1 346 ? 46.694 13.620 -23.139 1.00 39.50 346 GLU A O 1
ATOM 2874 N N . SER A 1 347 ? 46.148 11.785 -24.297 1.00 40.69 347 SER A N 1
ATOM 2875 C CA . SER A 1 347 ? 47.455 11.170 -24.270 1.00 40.69 347 SER A CA 1
ATOM 2876 C C . SER A 1 347 ? 48.330 12.048 -25.148 1.00 40.69 347 SER A C 1
ATOM 2878 O O . SER A 1 347 ? 48.301 11.963 -26.378 1.00 40.69 347 SER A O 1
ATOM 2880 N N . LYS A 1 348 ? 49.046 12.966 -24.493 1.00 41.50 348 LYS A N 1
ATOM 2881 C CA . LYS A 1 348 ? 50.055 13.828 -25.092 1.00 41.50 348 LYS A CA 1
ATOM 2882 C C . LYS A 1 348 ? 50.904 12.991 -26.039 1.00 41.50 348 LYS A C 1
ATOM 2884 O O . LYS A 1 348 ? 51.616 12.086 -25.608 1.00 41.50 348 LYS A O 1
ATOM 2889 N N . LYS A 1 349 ? 50.836 13.349 -27.323 1.00 46.97 349 LYS A N 1
ATOM 2890 C CA . LYS A 1 349 ? 51.795 12.960 -28.354 1.00 46.97 349 LYS A CA 1
ATOM 2891 C C . LYS A 1 349 ? 53.212 13.094 -27.793 1.00 46.97 349 LYS A C 1
ATOM 2893 O O . LYS A 1 349 ? 53.705 14.205 -27.602 1.00 46.97 349 LYS A O 1
ATOM 2898 N N . LYS A 1 350 ? 53.879 11.964 -27.578 1.00 41.47 350 LYS A N 1
ATOM 2899 C CA . LYS A 1 350 ? 55.331 11.879 -27.692 1.00 41.47 350 LYS A CA 1
ATOM 2900 C C . LYS A 1 350 ? 55.632 11.023 -28.908 1.00 41.47 350 LYS A C 1
ATOM 2902 O O . LYS A 1 350 ? 55.272 9.855 -28.965 1.00 41.47 350 LYS A O 1
ATOM 2907 N N . ASN A 1 351 ? 56.261 11.669 -29.879 1.00 44.88 351 ASN A N 1
ATOM 2908 C CA . ASN A 1 351 ? 56.922 11.031 -30.999 1.00 44.88 351 ASN A CA 1
ATOM 2909 C C . ASN A 1 351 ? 57.937 10.013 -30.469 1.00 44.88 351 ASN A C 1
ATOM 2911 O O . ASN A 1 351 ? 58.881 10.407 -29.787 1.00 44.88 351 ASN A O 1
ATOM 2915 N N . ALA A 1 352 ? 57.762 8.747 -30.820 1.00 38.00 352 ALA A N 1
ATOM 2916 C CA . ALA A 1 352 ? 58.847 7.806 -31.045 1.00 38.00 352 ALA A CA 1
ATOM 2917 C C . ALA A 1 352 ? 58.285 6.655 -31.880 1.00 38.00 352 ALA A C 1
ATOM 2919 O O . ALA A 1 352 ? 57.263 6.065 -31.544 1.00 38.00 352 ALA A O 1
ATOM 2920 N N . SER A 1 353 ? 58.937 6.423 -33.009 1.00 46.50 353 SER A N 1
ATOM 2921 C CA . SER A 1 353 ? 58.799 5.246 -33.847 1.00 46.50 353 SER A CA 1
ATOM 2922 C C . SER A 1 353 ? 58.974 3.973 -33.024 1.00 46.50 353 SER A C 1
ATOM 2924 O O . SER A 1 353 ? 60.038 3.794 -32.439 1.00 46.50 353 SER A O 1
ATOM 2926 N N . ASP A 1 354 ? 57.991 3.084 -33.051 1.00 38.56 354 ASP A N 1
ATOM 2927 C CA . ASP A 1 354 ? 58.283 1.664 -33.211 1.00 38.56 354 ASP A CA 1
ATOM 2928 C C . ASP A 1 354 ? 57.042 0.945 -33.734 1.00 38.56 354 ASP A C 1
ATOM 2930 O O . ASP A 1 354 ? 55.944 1.061 -33.188 1.00 38.56 354 ASP A O 1
ATOM 2934 N N . SER A 1 355 ? 57.216 0.280 -34.868 1.00 48.78 355 SER A N 1
ATOM 2935 C CA . SER A 1 355 ? 56.255 -0.652 -35.433 1.00 48.78 355 SER A CA 1
ATOM 2936 C C . SER A 1 355 ? 56.235 -1.894 -34.555 1.00 48.78 355 SER A C 1
ATOM 2938 O O . SER A 1 355 ? 57.259 -2.566 -34.455 1.00 48.78 355 SER A O 1
ATOM 2940 N N . MET A 1 356 ? 55.092 -2.221 -33.959 1.00 36.75 356 MET A N 1
ATOM 2941 C CA . MET A 1 356 ? 54.913 -3.521 -33.328 1.00 36.75 356 MET A CA 1
ATOM 2942 C C . MET A 1 356 ? 53.619 -4.154 -33.827 1.00 36.75 356 MET A C 1
ATOM 2944 O O . MET A 1 356 ? 52.567 -3.514 -33.895 1.00 36.75 356 MET A O 1
ATOM 2948 N N . GLU A 1 357 ? 53.814 -5.374 -34.305 1.00 37.06 357 GLU A N 1
ATOM 2949 C CA . GLU A 1 357 ? 52.927 -6.232 -35.071 1.00 37.06 357 GLU A CA 1
ATOM 2950 C C . GLU A 1 357 ? 51.656 -6.609 -34.304 1.00 37.06 357 GLU A C 1
ATOM 2952 O O . GLU A 1 357 ? 51.620 -6.655 -33.078 1.00 37.06 357 GLU A O 1
ATOM 2957 N N . TRP A 1 358 ? 50.601 -6.876 -35.071 1.00 38.78 358 TRP A N 1
ATOM 2958 C CA . TRP A 1 358 ? 49.271 -7.286 -34.616 1.00 38.78 358 TRP A CA 1
ATOM 2959 C C . TRP A 1 358 ? 49.117 -8.817 -34.539 1.00 38.78 358 TRP A C 1
ATOM 2961 O O . TRP A 1 358 ? 48.021 -9.327 -34.747 1.00 38.78 358 TRP A O 1
ATOM 2971 N N . ASP A 1 359 ? 50.185 -9.542 -34.208 1.00 39.59 359 ASP A N 1
ATOM 2972 C CA . ASP A 1 359 ? 50.181 -11.007 -34.126 1.00 39.59 359 ASP A CA 1
ATOM 2973 C C . ASP A 1 359 ? 50.486 -11.468 -32.694 1.00 39.59 359 ASP A C 1
ATOM 2975 O O . ASP A 1 359 ? 51.619 -11.791 -32.367 1.00 39.59 359 ASP A O 1
ATOM 2979 N N . GLU A 1 360 ? 49.470 -11.484 -31.828 1.00 38.25 360 GLU A N 1
ATOM 2980 C CA . GLU A 1 360 ? 49.443 -12.330 -30.620 1.00 38.25 360 GLU A CA 1
ATOM 2981 C C . GLU A 1 360 ? 47.994 -12.440 -30.110 1.00 38.25 360 GLU A C 1
ATOM 2983 O O . GLU A 1 360 ? 47.587 -11.919 -29.072 1.00 38.25 360 GLU A O 1
ATOM 2988 N N . LEU A 1 361 ? 47.164 -13.087 -30.930 1.00 37.44 361 LEU A N 1
ATOM 2989 C CA . LEU A 1 361 ? 45.798 -13.494 -30.603 1.00 37.44 361 LEU A CA 1
ATOM 2990 C C . LEU A 1 361 ? 45.684 -15.009 -30.811 1.00 37.44 361 LEU A C 1
ATOM 2992 O O . LEU A 1 361 ? 44.888 -15.465 -31.616 1.00 37.44 361 LEU A O 1
ATOM 2996 N N . GLU A 1 362 ? 46.512 -15.787 -30.113 1.00 34.41 362 GLU A N 1
ATOM 2997 C CA . GLU A 1 362 ? 46.430 -17.254 -30.081 1.00 34.41 362 GLU A CA 1
ATOM 2998 C C . GLU A 1 362 ? 47.215 -17.792 -28.870 1.00 34.41 362 GLU A C 1
ATOM 3000 O O . GLU A 1 362 ? 48.420 -17.980 -28.960 1.00 34.41 362 GLU A O 1
ATOM 3005 N N . SER A 1 363 ? 46.542 -17.988 -27.725 1.00 38.09 363 SER A N 1
ATOM 3006 C CA . SER A 1 363 ? 46.842 -19.051 -26.736 1.00 38.09 363 SER A CA 1
ATOM 3007 C C . SER A 1 363 ? 46.024 -18.868 -25.445 1.00 38.09 363 SER A C 1
ATOM 3009 O O . SER A 1 363 ? 46.497 -18.272 -24.477 1.00 38.09 363 SER A O 1
ATOM 3011 N N . ILE A 1 364 ? 44.801 -19.400 -25.409 1.00 30.47 364 ILE A N 1
ATOM 3012 C CA . ILE A 1 364 ? 44.190 -19.895 -24.163 1.00 30.47 364 ILE A CA 1
ATOM 3013 C C . ILE A 1 364 ? 43.592 -21.260 -24.510 1.00 30.47 364 ILE A C 1
ATOM 3015 O O . ILE A 1 364 ? 42.411 -21.388 -24.820 1.00 30.47 364 ILE A O 1
ATOM 3019 N N . GLU A 1 365 ? 44.473 -22.255 -24.539 1.00 36.41 365 GLU A N 1
ATOM 3020 C CA . GLU A 1 365 ? 44.147 -23.656 -24.287 1.00 36.41 365 GLU A CA 1
ATOM 3021 C C . GLU A 1 365 ? 44.599 -23.976 -22.853 1.00 36.41 365 GLU A C 1
ATOM 3023 O O . GLU A 1 365 ? 45.574 -23.407 -22.359 1.00 36.41 365 GLU A O 1
ATOM 3028 N N . ASP A 1 366 ? 43.856 -24.888 -22.229 1.00 35.72 366 ASP A N 1
ATOM 3029 C CA . ASP A 1 366 ? 44.157 -25.628 -21.001 1.00 35.72 366 ASP A CA 1
ATOM 3030 C C . ASP A 1 366 ? 43.923 -24.932 -19.650 1.00 35.72 366 ASP A C 1
ATOM 3032 O O . ASP A 1 366 ? 44.773 -24.220 -19.117 1.00 35.72 366 ASP A O 1
ATOM 3036 N N . LEU A 1 367 ? 42.779 -25.260 -19.032 1.00 32.97 367 LEU A N 1
ATOM 3037 C CA . LEU A 1 367 ? 42.742 -25.855 -17.687 1.00 32.97 367 LEU A CA 1
ATOM 3038 C C . LEU A 1 367 ? 41.338 -26.407 -17.384 1.00 32.97 367 LEU A C 1
ATOM 3040 O O . LEU A 1 367 ? 40.460 -25.707 -16.876 1.00 32.97 367 LEU A O 1
ATOM 3044 N N . ASP A 1 368 ? 41.170 -27.684 -17.721 1.00 33.06 368 ASP A N 1
ATOM 3045 C CA . ASP A 1 368 ? 40.181 -28.583 -17.131 1.00 33.06 368 ASP A CA 1
ATOM 3046 C C . ASP A 1 368 ? 40.637 -29.058 -15.732 1.00 33.06 368 ASP A C 1
ATOM 3048 O O . ASP A 1 368 ? 41.806 -28.943 -15.357 1.00 33.06 368 ASP A O 1
ATOM 3052 N N . ASP A 1 369 ? 39.676 -29.649 -15.019 1.00 35.62 369 ASP A N 1
ATOM 3053 C CA . ASP A 1 369 ? 39.778 -30.499 -13.825 1.00 35.62 369 ASP A CA 1
ATOM 3054 C C . ASP A 1 369 ? 39.858 -29.821 -12.447 1.00 35.62 369 ASP A C 1
ATOM 3056 O O . ASP A 1 369 ? 40.894 -29.330 -12.013 1.00 35.62 369 ASP A O 1
ATOM 3060 N N . ILE A 1 370 ? 38.752 -29.922 -11.693 1.00 35.66 370 ILE A N 1
ATOM 3061 C CA . ILE A 1 370 ? 38.717 -30.587 -10.374 1.00 35.66 370 ILE A CA 1
ATOM 3062 C C . ILE A 1 370 ? 37.278 -31.074 -10.110 1.00 35.66 370 ILE A C 1
ATOM 3064 O O . ILE A 1 370 ? 36.349 -30.310 -9.842 1.00 35.66 370 ILE A O 1
ATOM 3068 N N . GLU A 1 371 ? 37.121 -32.393 -10.201 1.00 33.75 371 GLU A N 1
ATOM 3069 C CA . GLU A 1 371 ? 35.994 -33.187 -9.716 1.00 33.75 371 GLU A CA 1
ATOM 3070 C C . GLU A 1 371 ? 36.010 -33.341 -8.182 1.00 33.75 371 GLU A C 1
ATOM 3072 O O . GLU A 1 371 ? 37.061 -33.605 -7.605 1.00 33.75 371 GLU A O 1
ATOM 3077 N N . SER A 1 372 ? 34.803 -33.413 -7.590 1.00 33.47 372 SER A N 1
ATOM 3078 C CA . SER A 1 372 ? 34.409 -34.324 -6.481 1.00 33.47 372 SER A CA 1
ATOM 3079 C C . SER A 1 372 ? 35.053 -34.100 -5.085 1.00 33.47 372 SER A C 1
ATOM 3081 O O . SER A 1 372 ? 36.200 -33.714 -4.959 1.00 33.47 372 SER A O 1
ATOM 3083 N N . ASN A 1 373 ? 34.450 -34.349 -3.918 1.00 32.62 373 ASN A N 1
ATOM 3084 C CA . ASN A 1 373 ? 33.162 -34.880 -3.469 1.00 32.62 373 ASN A CA 1
ATOM 3085 C C . ASN A 1 373 ? 33.063 -34.653 -1.919 1.00 32.62 373 ASN A C 1
ATOM 3087 O O . ASN A 1 373 ? 33.976 -34.062 -1.338 1.00 32.62 373 ASN A O 1
ATOM 3091 N N . PRO A 1 374 ? 31.983 -35.085 -1.225 1.00 52.59 374 PRO A N 1
ATOM 3092 C CA . PRO A 1 374 ? 31.510 -34.540 0.056 1.00 52.59 374 PRO A CA 1
ATOM 3093 C C . PRO A 1 374 ? 32.015 -35.290 1.298 1.00 52.59 374 PRO A C 1
ATOM 3095 O O . PRO A 1 374 ? 32.406 -36.451 1.206 1.00 52.59 374 PRO A O 1
ATOM 3098 N N . ILE A 1 375 ? 31.881 -34.681 2.489 1.00 32.62 375 ILE A N 1
ATOM 3099 C CA . ILE A 1 375 ? 31.979 -35.389 3.779 1.00 32.62 375 ILE A CA 1
ATOM 3100 C C . ILE A 1 375 ? 30.925 -34.892 4.792 1.00 32.62 375 ILE A C 1
ATOM 3102 O O . ILE A 1 375 ? 30.785 -33.703 5.065 1.00 32.62 375 ILE A O 1
ATOM 3106 N N . PHE A 1 376 ? 30.212 -35.882 5.335 1.00 33.78 376 PHE A N 1
ATOM 3107 C CA . PHE A 1 376 ? 29.294 -35.927 6.480 1.00 33.78 376 PHE A CA 1
ATOM 3108 C C . PHE A 1 376 ? 29.814 -35.273 7.781 1.00 33.78 376 PHE A C 1
ATOM 3110 O O . PHE A 1 376 ? 30.996 -35.375 8.098 1.00 33.78 376 PHE A O 1
ATOM 3117 N N . SER A 1 377 ? 28.912 -34.808 8.657 1.00 35.03 377 SER A N 1
ATOM 3118 C CA . SER A 1 377 ? 28.615 -35.528 9.919 1.00 35.03 377 SER A CA 1
ATOM 3119 C C . SER A 1 377 ? 27.592 -34.839 10.838 1.00 35.03 377 SER A C 1
ATOM 3121 O O . SER A 1 377 ? 27.418 -33.625 10.862 1.00 35.03 377 SER A O 1
ATOM 3123 N N . ASP A 1 378 ? 26.914 -35.721 11.569 1.00 33.59 378 ASP A N 1
ATOM 3124 C CA . ASP A 1 378 ? 25.795 -35.593 12.495 1.00 33.59 378 ASP A CA 1
ATOM 3125 C C . ASP A 1 378 ? 25.988 -34.712 13.738 1.00 33.59 378 ASP A C 1
ATOM 3127 O O . ASP A 1 378 ? 27.095 -34.577 14.260 1.00 33.59 378 ASP A O 1
ATOM 3131 N N . ASN A 1 379 ? 24.839 -34.296 14.300 1.00 31.64 379 ASN A N 1
ATOM 3132 C CA . ASN A 1 379 ? 24.424 -34.281 15.725 1.00 31.64 379 ASN A CA 1
ATOM 3133 C C . ASN A 1 379 ? 23.565 -33.024 15.994 1.00 31.64 379 ASN A C 1
ATOM 3135 O O . ASN A 1 379 ? 23.896 -31.948 15.529 1.00 31.64 379 ASN A O 1
ATOM 3139 N N . LYS A 1 380 ? 22.467 -33.017 16.757 1.00 37.69 380 LYS A N 1
ATOM 3140 C CA . LYS A 1 380 ? 22.114 -33.811 17.936 1.00 37.69 380 LYS A CA 1
ATOM 3141 C C . LYS A 1 380 ? 20.620 -33.627 18.244 1.00 37.69 380 LYS A C 1
ATOM 3143 O O . LYS A 1 380 ? 20.067 -32.542 18.097 1.00 37.69 380 LYS A O 1
ATOM 3148 N N . ARG A 1 381 ? 20.013 -34.705 18.740 1.00 38.50 381 ARG A N 1
ATOM 3149 C CA . ARG A 1 381 ? 18.688 -34.779 19.371 1.00 38.50 381 ARG A CA 1
ATOM 3150 C C . ARG A 1 381 ? 18.607 -33.913 20.634 1.00 38.50 381 ARG A C 1
ATOM 3152 O O . ARG A 1 381 ? 19.565 -33.868 21.402 1.00 38.50 381 ARG A O 1
ATOM 3159 N N . GLY A 1 382 ? 17.422 -33.366 20.903 1.00 33.91 382 GLY A N 1
ATOM 3160 C CA . GLY A 1 382 ? 17.051 -32.759 22.182 1.00 33.91 382 GLY A CA 1
ATOM 3161 C C . GLY A 1 382 ? 15.547 -32.879 22.428 1.00 33.91 382 GLY A C 1
ATOM 3162 O O . GLY A 1 382 ? 14.780 -32.000 22.065 1.00 33.91 382 GLY A O 1
ATOM 3163 N N . SER A 1 383 ? 15.145 -34.009 23.002 1.00 38.06 383 SER A N 1
ATOM 3164 C CA . SER A 1 383 ? 13.818 -34.313 23.547 1.00 38.06 383 SER A CA 1
ATOM 3165 C C . SER A 1 383 ? 13.586 -33.627 24.898 1.00 38.06 383 SER A C 1
ATOM 3167 O O . SER A 1 383 ? 14.512 -33.634 25.699 1.00 38.06 383 SER A O 1
ATOM 3169 N N . ASN A 1 384 ? 12.364 -33.151 25.169 1.00 35.19 384 ASN A N 1
ATOM 3170 C CA . ASN A 1 384 ? 11.696 -33.027 26.488 1.00 35.19 384 ASN A CA 1
ATOM 3171 C C . ASN A 1 384 ? 10.234 -32.623 26.181 1.00 35.19 384 ASN A C 1
ATOM 3173 O O . ASN A 1 384 ? 10.032 -31.608 25.531 1.00 35.19 384 ASN A O 1
ATOM 3177 N N . LEU A 1 385 ? 9.163 -33.396 26.398 1.00 36.22 385 LEU A N 1
ATOM 3178 C CA . LEU A 1 385 ? 8.674 -34.186 27.540 1.00 36.22 385 LEU A CA 1
ATOM 3179 C C . LEU A 1 385 ? 8.323 -33.345 28.784 1.00 36.22 385 LEU A C 1
ATOM 3181 O O . LEU A 1 385 ? 9.117 -33.297 29.707 1.00 36.22 385 LEU A O 1
ATOM 3185 N N . PHE A 1 386 ? 7.115 -32.766 28.824 1.00 35.22 386 PHE A N 1
ATOM 3186 C CA . PHE A 1 386 ? 6.335 -32.471 30.047 1.00 35.22 386 PHE A CA 1
ATOM 3187 C C . PHE A 1 386 ? 4.837 -32.492 29.674 1.00 35.22 386 PHE A C 1
ATOM 3189 O O . PHE A 1 386 ? 4.396 -31.749 28.807 1.00 35.22 386 PHE A O 1
ATOM 3196 N N . GLN A 1 387 ? 4.132 -33.572 30.019 1.00 34.06 387 GLN A N 1
ATOM 3197 C CA . GLN A 1 387 ? 3.231 -33.721 31.176 1.00 34.06 387 GLN A CA 1
ATOM 3198 C C . GLN A 1 387 ? 1.901 -32.963 31.065 1.00 34.06 387 GLN A C 1
ATOM 3200 O O . GLN A 1 387 ? 1.757 -31.798 31.413 1.00 34.06 387 GLN A O 1
ATOM 3205 N N . THR A 1 388 ? 0.900 -33.734 30.647 1.00 32.78 388 THR A N 1
ATOM 3206 C CA . THR A 1 388 ? -0.535 -33.484 30.751 1.00 32.78 388 THR A CA 1
ATOM 3207 C C . THR A 1 388 ? -1.019 -33.629 32.198 1.00 32.78 388 THR A C 1
ATOM 3209 O O . THR A 1 388 ? -0.846 -34.693 32.797 1.00 32.78 388 THR A O 1
ATOM 3212 N N . GLY A 1 389 ? -1.699 -32.609 32.725 1.00 33.41 389 GLY A N 1
ATOM 3213 C CA . GLY A 1 389 ? -2.462 -32.668 33.974 1.00 33.41 389 GLY A CA 1
ATOM 3214 C C . GLY A 1 389 ? -3.955 -32.455 33.717 1.00 33.41 389 GLY A C 1
ATOM 3215 O O . GLY A 1 389 ? -4.367 -31.383 33.294 1.00 33.41 389 GLY A O 1
ATOM 3216 N N . ARG A 1 390 ? -4.755 -33.497 33.968 1.00 36.47 390 ARG A N 1
ATOM 3217 C CA . ARG A 1 390 ? -6.230 -33.525 33.967 1.00 36.47 390 ARG A CA 1
ATOM 3218 C C . ARG A 1 390 ? -6.782 -33.161 35.351 1.00 36.47 390 ARG A C 1
ATOM 3220 O O . ARG A 1 390 ? -6.277 -33.688 36.339 1.00 36.47 390 ARG A O 1
ATOM 3227 N N . SER A 1 391 ? -7.888 -32.413 35.399 1.00 32.91 391 SER A N 1
ATOM 3228 C CA . SER A 1 391 ? -9.033 -32.452 36.357 1.00 32.91 391 SER A CA 1
ATOM 3229 C C . SER A 1 391 ? -9.702 -31.064 36.364 1.00 32.91 391 SER A C 1
ATOM 3231 O O . SER A 1 391 ? -8.992 -30.085 36.216 1.00 32.91 391 SER A O 1
ATOM 3233 N N . LYS A 1 392 ? -11.010 -30.817 36.509 1.00 33.28 392 LYS A N 1
ATOM 3234 C CA . LYS A 1 392 ? -12.270 -31.547 36.759 1.00 33.28 392 LYS A CA 1
ATOM 3235 C C . LYS A 1 392 ? -13.403 -30.541 36.416 1.00 33.28 392 LYS A C 1
ATOM 3237 O O . LYS A 1 392 ? -13.215 -29.347 36.615 1.00 33.28 392 LYS A O 1
ATOM 3242 N N . ALA A 1 393 ? -14.567 -31.012 35.974 1.00 33.41 393 ALA A N 1
ATOM 3243 C CA . ALA A 1 393 ? -15.827 -30.245 35.896 1.00 33.41 393 ALA A CA 1
ATOM 3244 C C . ALA A 1 393 ? -16.698 -30.493 37.161 1.00 33.41 393 ALA A C 1
ATOM 3246 O O . ALA A 1 393 ? -16.313 -31.340 37.973 1.00 33.41 393 ALA A O 1
ATOM 3247 N N . PRO A 1 394 ? -17.935 -29.960 37.273 1.00 46.69 394 PRO A N 1
ATOM 3248 C CA . PRO A 1 394 ? -18.360 -28.556 37.211 1.00 46.69 394 PRO A CA 1
ATOM 3249 C C . PRO A 1 394 ? -19.149 -28.140 38.480 1.00 46.69 394 PRO A C 1
ATOM 3251 O O . PRO A 1 394 ? -19.699 -28.979 39.194 1.00 46.69 394 PRO A O 1
ATOM 3254 N N . GLY A 1 395 ? -19.243 -26.835 38.743 1.00 29.92 395 GLY A N 1
ATOM 3255 C CA . GLY A 1 395 ? -20.107 -26.258 39.779 1.00 29.92 395 GLY A CA 1
ATOM 3256 C C . GLY A 1 395 ? -21.223 -25.418 39.159 1.00 29.92 395 GLY A C 1
ATOM 3257 O O . GLY A 1 395 ? -20.955 -24.498 38.396 1.00 29.92 395 GLY A O 1
ATOM 3258 N N . THR A 1 396 ? -22.468 -25.754 39.486 1.00 42.09 396 THR A N 1
ATOM 3259 C CA . THR A 1 396 ? -23.700 -24.999 39.211 1.00 42.09 396 THR A CA 1
ATOM 3260 C C . THR A 1 396 ? -23.672 -23.606 39.848 1.00 42.09 396 THR A C 1
ATOM 3262 O O . THR A 1 396 ? -23.507 -23.501 41.063 1.00 42.09 396 THR A O 1
ATOM 3265 N N . ILE A 1 397 ? -23.902 -22.561 39.047 1.00 36.28 397 ILE A N 1
ATOM 3266 C CA . ILE A 1 397 ? -24.097 -21.167 39.485 1.00 36.28 397 ILE A CA 1
ATOM 3267 C C . ILE A 1 397 ? -25.486 -20.710 38.994 1.00 36.28 397 ILE A C 1
ATOM 3269 O O . ILE A 1 397 ? -25.846 -21.025 37.857 1.00 36.28 397 ILE A O 1
ATOM 3273 N N . PRO A 1 398 ? -26.295 -20.039 39.836 1.00 42.38 398 PRO A N 1
ATOM 3274 C CA . PRO A 1 398 ? -27.642 -19.597 39.485 1.00 42.38 398 PRO A CA 1
ATOM 3275 C C . PRO A 1 398 ? -27.628 -18.400 38.522 1.00 42.38 398 PRO A C 1
ATOM 3277 O O . PRO A 1 398 ? -26.664 -17.640 38.468 1.00 42.38 398 PRO A O 1
ATOM 3280 N N . LEU A 1 399 ? -28.734 -18.257 37.788 1.00 40.09 399 LEU A N 1
ATOM 3281 C CA . LEU A 1 399 ? -29.054 -17.185 36.840 1.00 40.09 399 LEU A CA 1
ATOM 3282 C C . LEU A 1 399 ? -28.702 -15.786 37.383 1.00 40.09 399 LEU A C 1
ATOM 3284 O O . LEU A 1 399 ? -29.129 -15.413 38.476 1.00 40.09 399 LEU A O 1
ATOM 3288 N N . THR A 1 400 ? -27.934 -15.023 36.603 1.00 49.47 400 THR A N 1
ATOM 3289 C CA . THR A 1 400 ? -27.457 -13.669 36.922 1.00 49.47 400 THR A CA 1
ATOM 3290 C C . THR A 1 400 ? -28.157 -12.600 36.082 1.00 49.47 400 THR A C 1
ATOM 3292 O O . THR A 1 400 ? -28.707 -12.885 35.019 1.00 49.47 400 THR A O 1
ATOM 3295 N N . GLU A 1 401 ? -28.051 -11.354 36.561 1.00 49.16 401 GLU A N 1
ATOM 3296 C CA . GLU A 1 401 ? -28.487 -10.034 36.049 1.00 49.16 401 GLU A CA 1
ATOM 3297 C C . GLU A 1 401 ? -28.308 -9.742 34.537 1.00 49.16 401 GLU A C 1
ATOM 3299 O O . GLU A 1 401 ? -28.681 -8.670 34.067 1.00 49.16 401 GLU A O 1
ATOM 3304 N N . SER A 1 402 ? -27.804 -10.697 33.760 1.00 46.41 402 SER A N 1
ATOM 3305 C CA . SER A 1 402 ? -27.652 -10.681 32.301 1.00 46.41 402 SER A CA 1
ATOM 3306 C C . SER A 1 402 ? -28.946 -10.420 31.512 1.00 46.41 402 SER A C 1
ATOM 3308 O O . SER A 1 402 ? -28.894 -9.806 30.449 1.00 46.41 402 SER A O 1
ATOM 3310 N N . GLU A 1 403 ? -30.121 -10.784 32.037 1.00 47.28 403 GLU A N 1
ATOM 3311 C CA . GLU A 1 403 ? -31.406 -10.486 31.379 1.00 47.28 403 GLU A CA 1
ATOM 3312 C C . GLU A 1 403 ? -31.815 -9.008 31.486 1.00 47.28 403 GLU A C 1
ATOM 3314 O O . GLU A 1 403 ? -32.530 -8.516 30.617 1.00 47.28 403 GLU A O 1
ATOM 3319 N N . LYS A 1 404 ? -31.307 -8.261 32.477 1.00 46.91 404 LYS A N 1
ATOM 3320 C CA . LYS A 1 404 ? -31.543 -6.808 32.574 1.00 46.91 404 LYS A CA 1
ATOM 3321 C C . LYS A 1 404 ? -30.665 -5.999 31.616 1.00 46.91 404 LYS A C 1
ATOM 3323 O O . LYS A 1 404 ? -31.017 -4.875 31.283 1.00 46.91 404 LYS A O 1
ATOM 3328 N N . ILE A 1 405 ? -29.555 -6.572 31.146 1.00 49.16 405 ILE A N 1
ATOM 3329 C CA . ILE A 1 405 ? -28.650 -5.926 30.183 1.00 49.16 405 ILE A CA 1
ATOM 3330 C C . ILE A 1 405 ? -29.219 -6.022 28.756 1.00 49.16 405 ILE A C 1
ATOM 3332 O O . ILE A 1 405 ? -29.123 -5.060 27.999 1.00 49.16 405 ILE A O 1
ATOM 3336 N N . ARG A 1 406 ? -29.930 -7.109 28.421 1.00 48.34 406 ARG A N 1
ATOM 3337 C CA . ARG A 1 406 ? -30.596 -7.277 27.113 1.00 48.34 406 ARG A CA 1
ATOM 3338 C C . ARG A 1 406 ? -31.735 -6.291 26.843 1.00 48.34 406 ARG A C 1
ATOM 3340 O O . ARG A 1 406 ? -32.008 -5.988 25.688 1.00 48.34 406 ARG A O 1
ATOM 3347 N N . GLN A 1 407 ? -32.396 -5.776 27.881 1.00 43.59 407 GLN A N 1
ATOM 3348 C CA . GLN A 1 407 ? -33.420 -4.736 27.709 1.00 43.59 407 GLN A CA 1
ATOM 3349 C C . GLN A 1 407 ? -32.822 -3.358 27.389 1.00 43.59 407 GLN A C 1
ATOM 3351 O O . GLN A 1 407 ? -33.477 -2.566 26.728 1.00 43.59 407 GLN A O 1
ATOM 3356 N N . ILE A 1 408 ? -31.569 -3.098 27.780 1.00 49.12 408 ILE A N 1
ATOM 3357 C CA . ILE A 1 408 ? -30.859 -1.852 27.449 1.00 49.12 408 ILE A CA 1
ATOM 3358 C C . ILE A 1 408 ? -30.269 -1.914 26.024 1.00 49.12 408 ILE A C 1
ATOM 3360 O O . ILE A 1 408 ? -30.163 -0.886 25.365 1.00 49.12 408 ILE A O 1
ATOM 3364 N N . GLU A 1 409 ? -29.925 -3.108 25.523 1.00 46.12 409 GLU A N 1
ATOM 3365 C CA . GLU A 1 409 ? -29.486 -3.320 24.129 1.00 46.12 409 GLU A CA 1
ATOM 3366 C C . GLU A 1 409 ? -30.578 -2.974 23.106 1.00 46.12 409 GLU A C 1
ATOM 3368 O O . GLU A 1 409 ? -30.290 -2.281 22.134 1.00 46.12 409 GLU A O 1
ATOM 3373 N N . LEU A 1 410 ? -31.829 -3.380 23.351 1.00 48.88 410 LEU A N 1
ATOM 3374 C CA . LEU A 1 410 ? -32.949 -3.119 22.434 1.00 48.88 410 LEU A CA 1
ATOM 3375 C C . LEU A 1 410 ? -33.349 -1.633 22.375 1.00 48.88 410 LEU A C 1
ATOM 3377 O O . LEU A 1 410 ? -33.730 -1.152 21.316 1.00 48.88 410 LEU A O 1
ATOM 3381 N N . GLU A 1 411 ? -33.208 -0.881 23.473 1.00 50.03 411 GLU A N 1
ATOM 3382 C CA . GLU A 1 411 ? -33.467 0.572 23.483 1.00 50.03 411 GLU A CA 1
ATOM 3383 C C . GLU A 1 411 ? -32.298 1.392 22.897 1.00 50.03 411 GLU A C 1
ATOM 3385 O O . GLU A 1 411 ? -32.479 2.542 22.501 1.00 50.03 411 GLU A O 1
ATOM 3390 N N . ALA A 1 412 ? -31.088 0.826 22.817 1.00 50.41 412 ALA A N 1
ATOM 3391 C CA . ALA A 1 412 ? -29.933 1.491 22.214 1.00 50.41 412 ALA A CA 1
ATOM 3392 C C . ALA A 1 412 ? -29.904 1.382 20.677 1.00 50.41 412 ALA A C 1
ATOM 3394 O O . ALA A 1 412 ? -29.307 2.246 20.031 1.00 50.41 412 ALA A O 1
ATOM 3395 N N . GLU A 1 413 ? -30.546 0.361 20.098 1.00 47.25 413 GLU A N 1
ATOM 3396 C CA . GLU A 1 413 ? -30.661 0.190 18.643 1.00 47.25 413 GLU A CA 1
ATOM 3397 C C . GLU A 1 413 ? -31.630 1.206 18.009 1.00 47.25 413 GLU A C 1
ATOM 3399 O O . GLU A 1 413 ? -31.322 1.728 16.944 1.00 47.25 413 GLU A O 1
ATOM 3404 N N . GLU A 1 414 ? -32.706 1.620 18.691 1.00 47.09 414 GLU A N 1
ATOM 3405 C CA . GLU A 1 414 ? -33.616 2.674 18.186 1.00 47.09 414 GLU A CA 1
ATOM 3406 C C . GLU A 1 414 ? -33.021 4.099 18.248 1.00 47.09 414 GLU A C 1
ATOM 3408 O O . GLU A 1 414 ? -33.514 5.005 17.586 1.00 47.09 414 GLU A O 1
ATOM 3413 N N . ILE A 1 415 ? -31.931 4.325 18.996 1.00 48.00 415 ILE A N 1
ATOM 3414 C CA . ILE A 1 415 ? -31.256 5.642 19.108 1.00 48.00 415 ILE A CA 1
ATOM 3415 C C . ILE A 1 415 ? -30.121 5.792 18.069 1.00 48.00 415 ILE A C 1
ATOM 3417 O O . ILE A 1 415 ? -29.514 6.859 17.940 1.00 48.00 415 ILE A O 1
ATOM 3421 N N . SER A 1 416 ? -29.794 4.716 17.350 1.00 48.00 416 SER A N 1
ATOM 3422 C CA . SER A 1 416 ? -28.666 4.638 16.415 1.00 48.00 416 SER A CA 1
ATOM 3423 C C . SER A 1 416 ? -28.897 5.421 15.122 1.00 48.00 416 SER A C 1
ATOM 3425 O O . SER A 1 416 ? -27.955 6.046 14.635 1.00 48.00 416 SER A O 1
ATOM 3427 N N . ASP A 1 417 ? -30.117 5.416 14.588 1.00 45.47 417 ASP A N 1
ATOM 3428 C CA . ASP A 1 417 ? -30.350 5.865 13.210 1.00 45.47 417 ASP A CA 1
ATOM 3429 C C . ASP A 1 417 ? -30.524 7.390 13.080 1.00 45.47 417 ASP A C 1
ATOM 3431 O O . ASP A 1 417 ? -30.063 7.963 12.099 1.00 45.47 417 ASP A O 1
ATOM 3435 N N . ASP A 1 418 ? -31.002 8.082 14.120 1.00 47.31 418 ASP A N 1
ATOM 3436 C CA . ASP A 1 418 ? -31.190 9.548 14.104 1.00 47.31 418 ASP A CA 1
ATOM 3437 C C . ASP A 1 418 ? -29.953 10.356 14.559 1.00 47.31 418 ASP A C 1
ATOM 3439 O O . ASP A 1 418 ? -29.993 11.583 14.651 1.00 47.31 418 ASP A O 1
ATOM 3443 N N . LEU A 1 419 ? -28.830 9.704 14.902 1.00 49.38 419 LEU A N 1
ATOM 3444 C CA . LEU A 1 419 ? -27.663 10.389 15.489 1.00 49.38 419 LEU A CA 1
ATOM 3445 C C . LEU A 1 419 ? -26.499 10.661 14.525 1.00 49.38 419 LEU A C 1
ATOM 3447 O O . LEU A 1 419 ? -25.446 11.132 14.977 1.00 49.38 419 LEU A O 1
ATOM 3451 N N . PHE A 1 420 ? -26.660 10.348 13.237 1.00 49.19 420 PHE A N 1
ATOM 3452 C CA . PHE A 1 420 ? -25.599 10.479 12.232 1.00 49.19 420 PHE A CA 1
ATOM 3453 C C . PHE A 1 420 ? -25.755 11.650 11.254 1.00 49.19 420 PHE A C 1
ATOM 3455 O O . PHE A 1 420 ? -24.813 11.899 10.501 1.00 49.19 420 PHE A O 1
ATOM 3462 N N . ASP A 1 421 ? -26.806 12.463 11.382 1.00 42.47 421 ASP A N 1
ATOM 3463 C CA . ASP A 1 421 ? -26.854 13.809 10.798 1.00 42.47 421 ASP A CA 1
ATOM 3464 C C . ASP A 1 421 ? -26.091 14.789 11.704 1.00 42.47 421 ASP A C 1
ATOM 3466 O O . ASP A 1 421 ? -26.647 15.563 12.483 1.00 42.47 421 ASP A O 1
ATOM 3470 N N . ILE A 1 422 ? -24.760 14.698 11.674 1.00 40.22 422 ILE A N 1
ATOM 3471 C CA . ILE A 1 422 ? -23.891 15.739 12.226 1.00 40.22 422 ILE A CA 1
ATOM 3472 C C . ILE A 1 422 ? -23.566 16.693 11.084 1.00 40.22 422 ILE A C 1
ATOM 3474 O O . ILE A 1 422 ? -22.678 16.411 10.277 1.00 40.22 422 ILE A O 1
ATOM 3478 N N . ASP A 1 423 ? -24.245 17.839 11.073 1.00 41.28 423 ASP A N 1
ATOM 3479 C CA . ASP A 1 423 ? -23.773 19.032 10.380 1.00 41.28 423 ASP A CA 1
ATOM 3480 C C . ASP A 1 423 ? -22.353 19.344 10.864 1.00 41.28 423 ASP A C 1
ATOM 3482 O O . ASP A 1 423 ? -22.106 19.720 12.015 1.00 41.28 423 ASP A O 1
ATOM 3486 N N . VAL A 1 424 ? -21.380 19.120 9.982 1.00 41.66 424 VAL A N 1
ATOM 3487 C CA . VAL A 1 424 ? -20.010 19.585 10.170 1.00 41.66 424 VAL A CA 1
ATOM 3488 C C . VAL A 1 424 ? -20.032 21.085 9.906 1.00 41.66 424 VAL A C 1
ATOM 3490 O O . VAL A 1 424 ? -19.794 21.529 8.783 1.00 41.66 424 VAL A O 1
ATOM 3493 N N . GLU A 1 425 ? -20.336 21.871 10.939 1.00 39.28 425 GLU A N 1
ATOM 3494 C CA . GLU A 1 425 ? -20.045 23.302 10.935 1.00 39.28 425 GLU A CA 1
ATOM 3495 C C . GLU A 1 425 ? -18.547 23.463 10.644 1.00 39.28 425 GLU A C 1
ATOM 3497 O O . GLU A 1 425 ? -17.680 23.050 11.422 1.00 39.28 425 GLU A O 1
ATOM 3502 N N . LYS A 1 426 ? -18.240 23.991 9.456 1.00 42.31 426 LYS A N 1
ATOM 3503 C CA . LYS A 1 426 ? -16.892 24.410 9.087 1.00 42.31 426 LYS A CA 1
ATOM 3504 C C . LYS A 1 426 ? -16.507 25.535 10.038 1.00 42.31 426 LYS A C 1
ATOM 3506 O O . LYS A 1 426 ? -16.969 26.659 9.890 1.00 42.31 426 LYS A O 1
ATOM 3511 N N . GLU A 1 427 ? -15.670 25.217 11.014 1.00 38.09 427 GLU A N 1
ATOM 3512 C CA . GLU A 1 427 ? -14.960 26.215 11.800 1.00 38.09 427 GLU A CA 1
ATOM 3513 C C . GLU A 1 427 ? -14.032 26.960 10.824 1.00 38.09 427 GLU A C 1
ATOM 3515 O O . GLU A 1 427 ? -13.003 26.433 10.389 1.00 38.09 427 GLU A O 1
ATOM 3520 N N . GLU A 1 428 ? -14.460 28.143 10.381 1.00 40.34 428 GLU A N 1
ATOM 3521 C CA . GLU A 1 428 ? -13.627 29.081 9.636 1.00 40.34 428 GLU A CA 1
ATOM 3522 C C . GLU A 1 428 ? -12.469 29.486 10.551 1.00 40.34 428 GLU A C 1
ATOM 3524 O O . GLU A 1 428 ? -12.612 30.262 11.493 1.00 40.34 428 GLU A O 1
ATOM 3529 N N . VAL A 1 429 ? -11.307 28.875 10.323 1.00 40.34 429 VAL A N 1
ATOM 3530 C CA . VAL A 1 429 ? -10.062 29.302 10.952 1.00 40.34 429 VAL A CA 1
ATOM 3531 C C . VAL A 1 429 ? -9.623 30.567 10.227 1.00 40.34 429 VAL A C 1
ATOM 3533 O O . VAL A 1 429 ? -9.044 30.490 9.143 1.00 40.34 429 VAL A O 1
ATOM 3536 N N . ASP A 1 430 ? -9.892 31.722 10.831 1.00 38.00 430 ASP A N 1
ATOM 3537 C CA . ASP A 1 430 ? -9.284 32.992 10.441 1.00 38.00 430 ASP A CA 1
ATOM 3538 C C . ASP A 1 430 ? -7.770 32.903 10.672 1.00 38.00 430 ASP A C 1
ATOM 3540 O O . ASP A 1 430 ? -7.249 33.086 11.776 1.00 38.00 430 ASP A O 1
ATOM 3544 N N . ILE A 1 431 ? -7.041 32.560 9.612 1.00 47.12 431 ILE A N 1
ATOM 3545 C CA . ILE A 1 431 ? -5.587 32.661 9.578 1.00 47.12 431 ILE A CA 1
ATOM 3546 C C . ILE A 1 431 ? -5.269 34.122 9.257 1.00 47.12 431 ILE A C 1
ATOM 3548 O O . ILE A 1 431 ? -5.381 34.547 8.108 1.00 47.12 431 ILE A O 1
ATOM 3552 N N . GLU A 1 432 ? -4.860 34.894 10.266 1.00 47.53 432 GLU A N 1
ATOM 3553 C CA . GLU A 1 432 ? -4.271 36.217 10.050 1.00 47.53 432 GLU A CA 1
ATOM 3554 C C . GLU A 1 432 ? -3.013 36.069 9.178 1.00 47.53 432 GLU A C 1
ATOM 3556 O O . GLU A 1 432 ? -1.957 35.603 9.618 1.00 47.53 432 GLU A O 1
ATOM 3561 N N . LEU A 1 433 ? -3.146 36.437 7.904 1.00 45.00 433 LEU A N 1
ATOM 3562 C CA . LEU A 1 433 ? -2.050 36.500 6.946 1.00 45.00 433 LEU A CA 1
ATOM 3563 C C . LEU A 1 433 ? -1.109 37.641 7.345 1.00 45.00 433 LEU A C 1
ATOM 3565 O O . LEU A 1 433 ? -1.377 38.811 7.079 1.00 45.00 433 LEU A O 1
ATOM 3569 N N . THR A 1 434 ? 0.009 37.309 7.984 1.00 60.91 434 THR A N 1
ATOM 3570 C CA . THR A 1 434 ? 1.122 38.243 8.172 1.00 60.91 434 THR A CA 1
ATOM 3571 C C . THR A 1 434 ? 1.932 38.363 6.876 1.00 60.91 434 THR A C 1
ATOM 3573 O O . THR A 1 434 ? 2.097 37.388 6.140 1.00 60.91 434 THR A O 1
ATOM 3576 N N . GLU A 1 435 ? 2.466 39.557 6.591 1.00 53.47 435 GLU A N 1
ATOM 3577 C CA . GLU A 1 435 ? 3.237 39.867 5.366 1.00 53.47 435 GLU A CA 1
ATOM 3578 C C . GLU A 1 435 ? 4.468 38.962 5.148 1.00 53.47 435 GLU A C 1
ATOM 3580 O O . GLU A 1 435 ? 4.982 38.870 4.031 1.00 53.47 435 GLU A O 1
ATOM 3585 N N . ASP A 1 436 ? 4.912 38.249 6.185 1.00 51.31 436 ASP A N 1
ATOM 3586 C CA . ASP A 1 436 ? 6.026 37.303 6.109 1.00 51.31 436 ASP A CA 1
ATOM 3587 C C . ASP A 1 436 ? 5.625 35.931 5.532 1.00 51.31 436 ASP A C 1
ATOM 3589 O O . ASP A 1 436 ? 6.477 35.249 4.968 1.00 51.31 436 ASP A O 1
ATOM 3593 N N . ASN A 1 437 ? 4.341 35.548 5.573 1.00 49.06 437 ASN A N 1
ATOM 3594 C CA . ASN A 1 437 ? 3.867 34.250 5.061 1.00 49.06 437 ASN A CA 1
ATOM 3595 C C . ASN A 1 437 ? 3.388 34.285 3.596 1.00 49.06 437 ASN A C 1
ATOM 3597 O O . ASN A 1 437 ? 3.105 33.239 3.017 1.00 49.06 437 ASN A O 1
ATOM 3601 N N . VAL A 1 438 ? 3.307 35.465 2.974 1.00 49.06 438 VAL A N 1
ATOM 3602 C CA . VAL A 1 438 ? 2.785 35.636 1.599 1.00 49.06 438 VAL A CA 1
ATOM 3603 C C . VAL A 1 438 ? 3.891 35.555 0.531 1.00 49.06 438 VAL A C 1
ATOM 3605 O O . VAL A 1 438 ? 3.603 35.455 -0.659 1.00 49.06 438 VAL A O 1
ATOM 3608 N N . LYS A 1 439 ? 5.173 35.537 0.922 1.00 45.97 439 LYS A N 1
ATOM 3609 C CA . LYS A 1 439 ? 6.299 35.548 -0.035 1.00 45.97 439 LYS A CA 1
ATOM 3610 C C . LYS A 1 439 ? 6.678 34.190 -0.629 1.00 45.97 439 LYS A C 1
ATOM 3612 O O . LYS A 1 439 ? 7.373 34.180 -1.639 1.00 45.97 439 LYS A O 1
ATOM 3617 N N . ASP A 1 440 ? 6.180 33.087 -0.077 1.00 45.56 440 ASP A N 1
ATOM 3618 C CA . ASP A 1 440 ? 6.514 31.737 -0.557 1.00 45.56 440 ASP A CA 1
ATOM 3619 C C . ASP A 1 440 ? 5.425 31.100 -1.441 1.00 45.56 440 ASP A C 1
ATOM 3621 O O . ASP A 1 440 ? 5.599 29.965 -1.882 1.00 45.56 440 ASP A O 1
ATOM 3625 N N . PHE A 1 441 ? 4.309 31.792 -1.725 1.00 39.12 441 PHE A N 1
ATOM 3626 C CA . PHE A 1 441 ? 3.143 31.140 -2.347 1.00 39.12 441 PHE A CA 1
ATOM 3627 C C . PHE A 1 441 ? 2.508 31.812 -3.570 1.00 39.12 441 PHE A C 1
ATOM 3629 O O . PHE A 1 441 ? 1.471 31.338 -4.031 1.00 39.12 441 PHE A O 1
ATOM 3636 N N . ILE A 1 442 ? 3.095 32.865 -4.148 1.00 37.41 442 ILE A N 1
ATOM 3637 C CA . ILE A 1 442 ? 2.549 33.467 -5.376 1.00 37.41 442 ILE A CA 1
ATOM 3638 C C . ILE A 1 442 ? 3.670 33.840 -6.342 1.00 37.41 442 ILE A C 1
ATOM 3640 O O . ILE A 1 442 ? 4.560 34.595 -5.966 1.00 37.41 442 ILE A O 1
ATOM 3644 N N . VAL A 1 443 ? 3.547 33.306 -7.566 1.00 38.56 443 VAL A N 1
ATOM 3645 C CA . VAL A 1 443 ? 4.031 33.726 -8.904 1.00 38.56 443 VAL A CA 1
ATOM 3646 C C . VAL A 1 443 ? 4.323 32.395 -9.624 1.00 38.56 443 VAL A C 1
ATOM 3648 O O . VAL A 1 443 ? 5.224 31.671 -9.225 1.00 38.56 443 VAL A O 1
ATOM 3651 N N . GLU A 1 444 ? 3.555 31.917 -10.597 1.00 37.22 444 GLU A N 1
ATOM 3652 C CA . GLU A 1 444 ? 2.971 32.597 -11.752 1.00 37.22 444 GLU A CA 1
ATOM 3653 C C . GLU A 1 444 ? 2.011 31.594 -12.416 1.00 37.22 444 GLU A C 1
ATOM 3655 O O . GLU A 1 44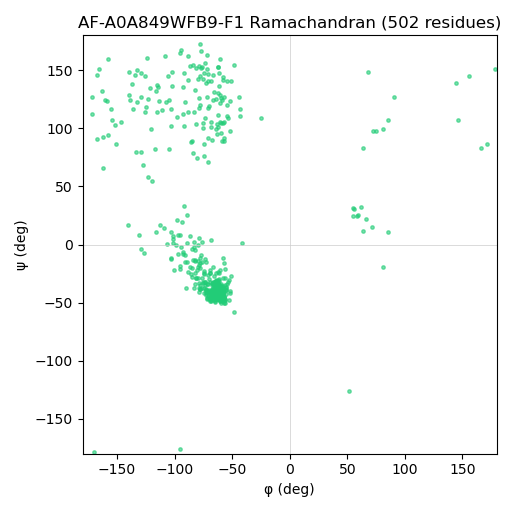4 ? 2.421 30.463 -12.648 1.00 37.22 444 GLU A O 1
ATOM 3660 N N . ASP A 1 445 ? 0.753 31.975 -12.647 1.00 36.22 445 ASP A N 1
ATOM 3661 C CA . ASP A 1 445 ? -0.030 31.617 -13.845 1.00 36.22 445 ASP A CA 1
ATOM 3662 C C . ASP A 1 445 ? -1.503 31.925 -13.595 1.00 36.22 445 ASP A C 1
ATOM 3664 O O . ASP A 1 445 ? -2.279 31.053 -13.231 1.00 36.22 445 ASP A O 1
ATOM 3668 N N . LEU A 1 446 ? -1.897 33.182 -13.798 1.00 35.53 446 LEU A N 1
ATOM 3669 C CA . LEU A 1 446 ? -3.265 33.534 -14.181 1.00 35.53 446 LEU A CA 1
ATOM 3670 C C . LEU A 1 446 ? -3.230 34.909 -14.854 1.00 35.53 446 LEU A C 1
ATOM 3672 O O . LEU A 1 446 ? -3.288 35.951 -14.205 1.00 35.53 446 LEU A O 1
ATOM 3676 N N . ALA A 1 447 ? -3.138 34.902 -16.181 1.00 37.78 447 ALA A N 1
ATOM 3677 C CA . ALA A 1 447 ? -3.590 36.021 -16.989 1.00 37.78 447 ALA A CA 1
ATOM 3678 C C . ALA A 1 447 ? -4.372 35.497 -18.198 1.00 37.78 447 ALA A C 1
ATOM 3680 O O . ALA A 1 447 ? -3.821 34.851 -19.086 1.00 37.78 447 ALA A O 1
ATOM 3681 N N . ASN A 1 448 ? -5.647 35.884 -18.198 1.00 39.44 448 ASN A N 1
ATOM 3682 C CA . ASN A 1 448 ? -6.550 36.055 -19.331 1.00 39.44 448 ASN A CA 1
ATOM 3683 C C . ASN A 1 448 ? -7.120 34.800 -19.994 1.00 39.44 448 ASN A C 1
ATOM 3685 O O . ASN A 1 448 ? -6.562 34.293 -20.961 1.00 39.44 448 ASN A O 1
ATOM 3689 N N . TYR A 1 449 ? -8.347 34.457 -19.596 1.00 35.25 449 TYR A N 1
ATOM 3690 C CA . TYR A 1 449 ? -9.407 34.238 -20.579 1.00 35.25 449 TYR A CA 1
ATOM 3691 C C . TYR A 1 449 ? -10.682 34.971 -20.157 1.00 35.25 449 TYR A C 1
ATOM 3693 O O . TYR A 1 449 ? -11.194 34.780 -19.055 1.00 35.25 449 TYR A O 1
ATOM 3701 N N . ASP A 1 450 ? -11.136 35.837 -21.061 1.00 38.56 450 ASP A N 1
ATOM 3702 C CA . ASP A 1 450 ? -12.421 36.523 -21.046 1.00 38.56 450 ASP A CA 1
ATOM 3703 C C . ASP A 1 450 ? -13.564 35.498 -21.048 1.00 38.56 450 ASP A C 1
ATOM 3705 O O . ASP A 1 450 ? -13.651 34.651 -21.940 1.00 38.56 450 ASP A O 1
ATOM 3709 N N . LEU A 1 451 ? -14.448 35.586 -20.053 1.00 37.59 451 LEU A N 1
ATOM 3710 C CA . LEU A 1 451 ? -15.727 34.884 -20.033 1.00 37.59 451 LEU A CA 1
ATOM 3711 C C . LEU A 1 451 ? -16.815 35.855 -20.495 1.00 37.59 451 LEU A C 1
ATOM 3713 O O . LEU A 1 451 ? -17.158 36.803 -19.790 1.00 37.59 451 LEU A O 1
ATOM 3717 N N . GLU A 1 452 ? -17.342 35.602 -21.692 1.00 38.72 452 GLU A N 1
ATOM 3718 C CA . GLU A 1 452 ? -18.603 36.174 -22.153 1.00 38.72 452 GLU A CA 1
ATOM 3719 C C . GLU A 1 452 ? -19.750 35.668 -21.265 1.00 38.72 452 GLU A C 1
ATOM 3721 O O . GLU A 1 452 ? -19.956 34.464 -21.097 1.00 38.72 452 GLU A O 1
ATOM 3726 N N . GLU A 1 453 ? -20.500 36.618 -20.707 1.00 43.00 453 GLU A N 1
ATOM 3727 C CA . GLU A 1 453 ? -21.774 36.396 -20.032 1.00 43.00 453 GLU A CA 1
ATOM 3728 C C . GLU A 1 453 ? -22.780 35.710 -20.968 1.00 43.00 453 GLU A C 1
ATOM 3730 O O . GLU A 1 453 ? -23.132 36.238 -22.026 1.00 43.00 453 GLU A O 1
ATOM 3735 N N . LYS A 1 454 ? -23.354 34.596 -20.508 1.00 34.97 454 LYS A N 1
ATOM 3736 C CA . LYS A 1 454 ? -24.737 34.241 -20.833 1.00 34.97 454 LYS A CA 1
ATOM 3737 C C . LYS A 1 454 ? -25.513 33.998 -19.546 1.00 34.97 454 LYS A C 1
ATOM 3739 O O . LYS A 1 454 ? -25.209 33.083 -18.788 1.00 34.97 454 LYS A O 1
ATOM 3744 N N . LYS A 1 455 ? -26.480 34.886 -19.329 1.00 39.12 455 LYS A N 1
ATOM 3745 C CA . LYS A 1 455 ? -27.633 34.724 -18.443 1.00 39.12 455 LYS A CA 1
ATOM 3746 C C . LYS A 1 455 ? -28.694 33.837 -19.108 1.00 39.12 455 LYS A C 1
ATOM 3748 O O . LYS A 1 455 ? -28.606 33.622 -20.318 1.00 39.12 455 LYS A O 1
ATOM 3753 N N . GLU A 1 456 ? -29.703 33.515 -18.292 1.00 35.59 456 GLU A N 1
ATOM 3754 C CA . GLU A 1 456 ? -31.057 33.023 -18.619 1.00 35.59 456 GLU A CA 1
ATOM 3755 C C . GLU A 1 456 ? -31.142 31.482 -18.677 1.00 35.59 456 GLU A C 1
ATOM 3757 O O . GLU A 1 456 ? -30.322 30.849 -19.336 1.00 35.59 456 GLU A O 1
ATOM 3762 N N . ASP A 1 457 ? -32.043 30.782 -17.979 1.00 34.09 457 ASP A N 1
ATOM 3763 C CA . ASP A 1 457 ? -33.219 31.162 -17.179 1.00 34.09 457 ASP A CA 1
ATOM 3764 C C . ASP A 1 457 ? -33.559 30.048 -16.166 1.00 34.09 457 ASP A C 1
ATOM 3766 O O . ASP A 1 457 ? -33.145 28.897 -16.331 1.00 34.09 457 ASP A O 1
ATOM 3770 N N . ASP A 1 458 ? -34.305 30.439 -15.130 1.00 43.81 458 ASP A N 1
ATOM 3771 C CA . ASP A 1 458 ? -35.072 29.585 -14.221 1.00 43.81 458 ASP A CA 1
ATOM 3772 C C . ASP A 1 458 ? -36.104 28.742 -14.992 1.00 43.81 458 ASP A C 1
ATOM 3774 O O . ASP A 1 458 ? -36.752 29.270 -15.890 1.00 43.81 458 ASP A O 1
ATOM 3778 N N . ASP A 1 459 ? -36.306 27.485 -14.590 1.00 36.97 459 ASP A N 1
ATOM 3779 C CA . ASP A 1 459 ? -37.616 26.825 -14.639 1.00 36.97 459 ASP A CA 1
ATOM 3780 C C . ASP A 1 459 ? -37.646 25.693 -13.594 1.00 36.97 459 ASP A C 1
ATOM 3782 O O . ASP A 1 459 ? -36.855 24.745 -13.630 1.00 36.97 459 ASP A O 1
ATOM 3786 N N . ASP A 1 460 ? -38.550 25.869 -12.630 1.00 44.03 460 ASP A N 1
ATOM 3787 C CA . ASP A 1 460 ? -39.017 24.880 -11.665 1.00 44.03 460 ASP A CA 1
ATOM 3788 C C . ASP A 1 460 ? -39.782 23.766 -12.397 1.00 44.03 460 ASP A C 1
ATOM 3790 O O . ASP A 1 460 ? -40.709 24.067 -13.142 1.00 44.03 460 ASP A O 1
ATOM 3794 N N . ASP A 1 461 ? -39.471 22.498 -12.120 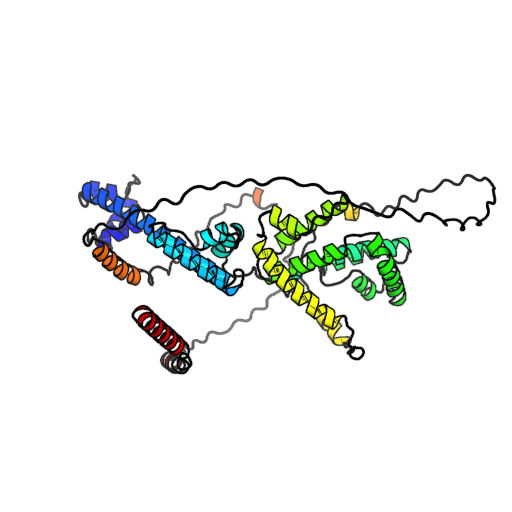1.00 40.75 461 ASP A N 1
ATOM 3795 C CA . ASP A 1 461 ? -40.415 21.392 -12.315 1.00 40.75 461 ASP A CA 1
ATOM 3796 C C . ASP A 1 461 ? -40.181 20.321 -11.234 1.00 40.75 461 ASP A C 1
ATOM 3798 O O . ASP A 1 461 ? -39.201 19.570 -11.239 1.00 40.75 461 ASP A O 1
ATOM 3802 N N . ASP A 1 462 ? -41.109 20.294 -10.277 1.00 43.34 462 ASP A N 1
ATOM 3803 C CA . ASP A 1 462 ? -41.299 19.239 -9.287 1.00 43.34 462 ASP A CA 1
ATOM 3804 C C . ASP A 1 462 ? -41.801 17.960 -9.986 1.00 43.34 462 ASP A C 1
ATOM 3806 O O . ASP A 1 462 ? -42.977 17.855 -10.344 1.00 43.34 462 ASP A O 1
ATOM 3810 N N . GLU A 1 463 ? -40.939 16.952 -10.150 1.00 42.25 463 GLU A N 1
ATOM 3811 C CA . GLU A 1 463 ? -41.370 15.584 -10.466 1.00 42.25 463 GLU A CA 1
ATOM 3812 C C . GLU A 1 463 ? -41.299 14.699 -9.211 1.00 42.25 463 GLU A C 1
ATOM 3814 O O . GLU A 1 463 ? -40.241 14.222 -8.794 1.00 42.25 463 GLU A O 1
ATOM 3819 N N . ASP A 1 464 ? -42.472 14.468 -8.616 1.00 39.91 464 ASP A N 1
ATOM 3820 C CA . ASP A 1 464 ? -42.721 13.469 -7.577 1.00 39.91 464 ASP A CA 1
ATOM 3821 C C . ASP A 1 464 ? -42.330 12.061 -8.068 1.00 39.91 464 ASP A C 1
ATOM 3823 O O . ASP A 1 464 ? -43.044 11.415 -8.843 1.00 39.91 464 ASP A O 1
ATOM 3827 N N . ILE A 1 465 ? -41.205 11.539 -7.574 1.00 40.44 465 ILE A N 1
ATOM 3828 C CA . ILE A 1 465 ? -40.791 10.151 -7.807 1.00 40.44 465 ILE A CA 1
ATOM 3829 C C . ILE A 1 465 ? -41.680 9.223 -6.967 1.00 40.44 465 ILE A C 1
ATOM 3831 O O . ILE A 1 465 ? -41.573 9.136 -5.742 1.00 40.44 465 ILE A O 1
ATOM 3835 N N . ASN A 1 466 ? -42.558 8.491 -7.650 1.00 43.41 466 ASN A N 1
ATOM 3836 C CA . ASN A 1 466 ? -43.448 7.485 -7.080 1.00 43.41 466 ASN A CA 1
ATOM 3837 C C . ASN A 1 466 ? -42.655 6.268 -6.549 1.00 43.41 466 ASN A C 1
ATOM 3839 O O . ASN A 1 466 ? -42.427 5.289 -7.257 1.00 43.41 466 ASN A O 1
ATOM 3843 N N . MET A 1 467 ? -42.251 6.313 -5.273 1.00 43.19 467 MET A N 1
ATOM 3844 C CA . MET A 1 467 ? -41.514 5.241 -4.574 1.00 43.19 467 MET A CA 1
ATOM 3845 C C . MET A 1 467 ? -42.221 3.873 -4.543 1.00 43.19 467 MET A C 1
ATOM 3847 O O . MET A 1 467 ? -41.599 2.880 -4.165 1.00 43.19 467 MET A O 1
ATOM 3851 N N . HIS A 1 468 ? -43.501 3.783 -4.918 1.00 45.22 468 HIS A N 1
ATOM 3852 C CA . HIS A 1 468 ? -44.234 2.522 -4.832 1.00 45.22 468 HIS A CA 1
ATOM 3853 C C . HIS A 1 468 ? -43.920 1.533 -5.966 1.00 45.22 468 HIS A C 1
ATOM 3855 O O . HIS A 1 468 ? -44.188 0.346 -5.799 1.00 45.22 468 HIS A O 1
ATOM 3861 N N . GLU A 1 469 ? -43.303 1.984 -7.063 1.00 45.44 469 GLU A N 1
ATOM 3862 C CA . GLU A 1 469 ? -42.996 1.146 -8.236 1.00 45.44 469 GLU A CA 1
ATOM 3863 C C . GLU A 1 469 ? -41.619 0.450 -8.146 1.00 45.44 469 GLU A C 1
ATOM 3865 O O . GLU A 1 469 ? -41.379 -0.544 -8.820 1.00 45.44 469 GLU A O 1
ATOM 3870 N N . ILE A 1 470 ? -40.735 0.884 -7.235 1.00 47.38 470 ILE A N 1
ATOM 3871 C CA . ILE A 1 470 ? -39.396 0.283 -7.037 1.00 47.38 470 ILE A CA 1
ATOM 3872 C C . ILE A 1 470 ? -39.433 -0.906 -6.053 1.00 47.38 470 ILE A C 1
ATOM 3874 O O . ILE A 1 470 ? -38.553 -1.764 -6.057 1.00 47.38 470 ILE A O 1
ATOM 3878 N N . LEU A 1 471 ? -40.474 -1.008 -5.221 1.00 41.84 471 LEU A N 1
ATOM 3879 C CA . LEU A 1 471 ? -40.604 -2.077 -4.220 1.00 41.84 471 LEU A CA 1
ATOM 3880 C C . LEU A 1 471 ? -41.155 -3.398 -4.780 1.00 41.84 471 LEU A C 1
ATOM 3882 O O . LEU A 1 471 ? -41.022 -4.428 -4.119 1.00 41.84 471 LEU A O 1
ATOM 3886 N N . GLU A 1 472 ? -41.732 -3.400 -5.983 1.00 44.41 472 GLU A N 1
ATOM 3887 C CA . GLU A 1 472 ? -42.278 -4.623 -6.589 1.00 44.41 472 GLU A CA 1
ATOM 3888 C C . GLU A 1 472 ? -41.219 -5.402 -7.397 1.00 44.41 472 GLU A C 1
ATOM 3890 O O . GLU A 1 472 ? -41.291 -6.626 -7.482 1.00 44.41 472 GLU A O 1
ATOM 3895 N N . GLU A 1 473 ? -40.156 -4.739 -7.874 1.00 43.66 473 GLU A N 1
ATOM 3896 C CA . GLU A 1 473 ? -39.107 -5.368 -8.698 1.00 43.66 473 GLU A CA 1
ATOM 3897 C C . GLU A 1 473 ? -38.009 -6.084 -7.876 1.00 43.66 473 GLU A C 1
ATOM 3899 O O . GLU A 1 473 ? -37.265 -6.904 -8.405 1.00 43.66 473 GLU A O 1
ATOM 3904 N N . VAL A 1 474 ? -37.940 -5.863 -6.554 1.00 43.62 474 VAL A N 1
ATOM 3905 C CA . VAL A 1 474 ? -36.900 -6.452 -5.674 1.00 43.62 474 VAL A CA 1
ATOM 3906 C C . VAL A 1 474 ? -37.348 -7.761 -4.995 1.00 43.62 474 VAL A C 1
ATOM 3908 O O . VAL A 1 474 ? -36.568 -8.412 -4.305 1.00 43.62 474 VAL A O 1
ATOM 3911 N N . THR A 1 475 ? -38.588 -8.217 -5.205 1.00 44.03 475 THR A N 1
ATOM 3912 C CA . THR A 1 475 ? -39.105 -9.434 -4.539 1.00 44.03 475 THR A CA 1
ATOM 3913 C C . THR A 1 475 ? -39.055 -10.713 -5.382 1.00 44.03 475 THR A C 1
ATOM 3915 O O . THR A 1 475 ? -39.417 -11.777 -4.879 1.00 44.03 475 THR A O 1
ATOM 3918 N N . MET A 1 476 ? -38.571 -10.659 -6.629 1.00 46.22 476 MET A N 1
ATOM 3919 C CA . MET A 1 476 ? -38.620 -11.812 -7.544 1.00 46.22 476 MET A CA 1
ATOM 3920 C C . MET A 1 476 ? -37.353 -12.680 -7.633 1.00 46.22 476 MET A C 1
ATOM 3922 O O . MET A 1 476 ? -37.448 -13.781 -8.167 1.00 46.22 476 MET A O 1
ATOM 3926 N N . ASP A 1 477 ? -36.223 -12.284 -7.037 1.00 45.00 477 ASP A N 1
ATOM 3927 C CA . ASP A 1 477 ? -34.954 -13.037 -7.154 1.00 45.00 477 ASP A CA 1
ATOM 3928 C C . ASP A 1 477 ? -34.576 -13.873 -5.910 1.00 45.00 477 ASP A C 1
ATOM 3930 O O . ASP A 1 477 ? -33.487 -14.436 -5.825 1.00 45.00 477 ASP A O 1
ATOM 3934 N N . ALA A 1 478 ? -35.486 -14.033 -4.943 1.00 48.00 478 ALA A N 1
ATOM 3935 C CA . ALA A 1 478 ? -35.245 -14.808 -3.718 1.00 48.00 478 ALA A CA 1
ATOM 3936 C C . ALA A 1 478 ? -35.601 -16.312 -3.821 1.00 48.00 478 ALA A C 1
ATOM 3938 O O . ALA A 1 478 ? -35.910 -16.939 -2.809 1.00 48.00 478 ALA A O 1
ATOM 3939 N N . SER A 1 479 ? -35.587 -16.915 -5.019 1.00 47.72 479 SER A N 1
ATOM 3940 C CA . SER A 1 479 ? -35.917 -18.344 -5.211 1.00 47.72 479 SER A CA 1
ATOM 3941 C C . SER A 1 479 ? -34.734 -19.251 -5.576 1.00 47.72 479 SER A C 1
ATOM 3943 O O . SER A 1 479 ? -34.960 -20.386 -5.989 1.00 47.72 479 SER A O 1
ATOM 3945 N N . GLU A 1 480 ? -33.487 -18.797 -5.416 1.00 47.62 480 GLU A N 1
ATOM 3946 C CA . GLU A 1 480 ? -32.276 -19.595 -5.705 1.00 47.62 480 GLU A CA 1
ATOM 3947 C C . GLU A 1 480 ? -31.432 -19.956 -4.460 1.00 47.62 480 GLU A C 1
ATOM 3949 O O . GLU A 1 480 ? -30.296 -20.410 -4.573 1.00 47.62 480 GLU A O 1
ATOM 3954 N N . GLU A 1 481 ? -31.999 -19.842 -3.252 1.00 49.38 481 GLU A N 1
ATOM 3955 C CA . GLU A 1 481 ? -31.416 -20.380 -2.012 1.00 49.38 481 GLU A CA 1
ATOM 3956 C C . GLU A 1 481 ? -32.169 -21.646 -1.562 1.00 49.38 481 GLU A C 1
ATOM 3958 O O . GLU A 1 481 ? -33.054 -21.586 -0.712 1.00 49.38 481 GLU A O 1
ATOM 3963 N N . CYS A 1 482 ? -31.847 -22.813 -2.132 1.00 49.84 482 CYS A N 1
ATOM 3964 C CA . CYS A 1 482 ? -32.395 -24.103 -1.670 1.00 49.84 482 CYS A CA 1
ATOM 3965 C C . CYS A 1 482 ? -31.403 -25.284 -1.669 1.00 49.84 482 CYS A C 1
ATOM 3967 O O . CYS A 1 482 ? -31.835 -26.417 -1.507 1.00 49.84 482 CYS A O 1
ATOM 3969 N N . ASP A 1 483 ? -30.086 -25.051 -1.737 1.00 54.28 483 ASP A N 1
ATOM 3970 C CA . ASP A 1 483 ? -29.098 -26.152 -1.683 1.00 54.28 483 ASP A CA 1
ATOM 3971 C C . ASP A 1 483 ? -28.388 -26.285 -0.318 1.00 54.28 483 ASP A C 1
ATOM 3973 O O . ASP A 1 483 ? -27.739 -27.291 -0.028 1.00 54.28 483 ASP A O 1
ATOM 3977 N N . ALA A 1 484 ? -28.510 -25.290 0.568 1.00 57.91 484 ALA A N 1
ATOM 3978 C CA . ALA A 1 484 ? -27.843 -25.315 1.875 1.00 57.91 484 ALA A CA 1
ATOM 3979 C C . ALA A 1 484 ? -28.599 -26.144 2.930 1.00 57.91 484 ALA A C 1
ATOM 3981 O O . ALA A 1 484 ? -27.976 -26.707 3.833 1.00 57.91 484 ALA A O 1
ATOM 3982 N N . GLU A 1 485 ? -29.927 -26.251 2.825 1.00 62.25 485 GLU A N 1
ATOM 3983 C CA . GLU A 1 485 ? -30.731 -27.031 3.773 1.00 62.25 485 GLU A CA 1
ATOM 3984 C C . GLU A 1 485 ? -30.599 -28.543 3.540 1.00 62.25 485 GLU A C 1
ATOM 3986 O O . GLU A 1 485 ? -30.586 -29.311 4.506 1.00 62.25 485 GLU A O 1
ATOM 3991 N N . GLU A 1 486 ? -30.408 -28.982 2.290 1.00 67.31 486 GLU A N 1
ATOM 3992 C CA . GLU A 1 486 ? -30.265 -30.406 1.953 1.00 67.31 486 GLU A CA 1
ATOM 3993 C C . GLU A 1 486 ? -28.960 -31.001 2.520 1.00 67.31 486 GLU A C 1
ATOM 3995 O O . GLU A 1 486 ? -28.976 -32.075 3.128 1.00 67.31 486 GLU A O 1
ATOM 4000 N N . LEU A 1 487 ? -27.860 -30.237 2.477 1.00 67.06 487 LEU A N 1
ATOM 4001 C CA . LEU A 1 487 ? -26.570 -30.601 3.085 1.00 67.06 487 LEU A CA 1
ATOM 4002 C C . LEU A 1 487 ? -26.649 -30.767 4.615 1.00 67.06 487 LEU A C 1
ATOM 4004 O O . LEU A 1 487 ? -26.050 -31.682 5.180 1.00 67.06 487 LEU A O 1
ATOM 4008 N N . ILE A 1 488 ? -27.425 -29.923 5.304 1.00 76.12 488 ILE A N 1
ATOM 4009 C CA . ILE A 1 488 ? -27.590 -30.010 6.766 1.00 76.12 488 ILE A CA 1
ATOM 4010 C C . ILE A 1 488 ? -28.425 -31.244 7.149 1.00 76.12 488 ILE A C 1
ATOM 4012 O O . ILE A 1 488 ? -28.186 -31.874 8.187 1.00 76.12 488 ILE A O 1
ATOM 4016 N N . VAL A 1 489 ? -29.403 -31.614 6.318 1.00 83.62 489 VAL A N 1
ATOM 4017 C CA . VAL A 1 489 ? -30.237 -32.800 6.546 1.00 83.62 489 VAL A CA 1
ATOM 4018 C C . VAL A 1 489 ? -29.431 -34.088 6.356 1.00 83.62 489 VAL A C 1
ATOM 4020 O O . VAL A 1 489 ? -29.585 -35.005 7.172 1.00 83.62 489 VAL A O 1
ATOM 4023 N N . GLU A 1 490 ? -28.548 -34.161 5.356 1.00 86.62 490 GLU A N 1
ATOM 4024 C CA . GLU A 1 490 ? -27.664 -35.318 5.147 1.00 86.62 490 GLU A CA 1
ATOM 4025 C C . GLU A 1 490 ? -26.679 -35.514 6.314 1.00 86.62 490 GLU A C 1
ATOM 4027 O O . GLU A 1 490 ? -26.625 -36.609 6.891 1.00 86.62 490 GLU A O 1
ATOM 4032 N N . ASP A 1 491 ? -26.016 -34.447 6.772 1.00 85.06 491 ASP A N 1
ATOM 4033 C CA . ASP A 1 491 ? -25.095 -34.492 7.920 1.00 85.06 491 ASP A CA 1
ATOM 4034 C C . ASP A 1 491 ? -25.798 -34.957 9.213 1.00 85.06 491 ASP A C 1
ATOM 4036 O O . ASP A 1 491 ? -25.273 -35.762 9.999 1.00 85.06 491 ASP A O 1
ATOM 4040 N N . LEU A 1 492 ? -27.036 -34.503 9.446 1.00 89.38 492 LEU A N 1
ATOM 4041 C CA . LEU A 1 492 ? -27.829 -34.930 10.604 1.00 89.38 492 LEU A CA 1
ATOM 4042 C C . LEU A 1 492 ? -28.245 -36.407 10.524 1.00 89.38 492 LEU A C 1
ATOM 4044 O O . LEU A 1 492 ? -28.355 -37.074 11.565 1.00 89.38 492 LEU A O 1
ATOM 4048 N N . GLN A 1 493 ? -28.487 -36.935 9.322 1.00 91.00 493 GLN A N 1
ATOM 4049 C CA . GLN A 1 493 ? -28.790 -38.352 9.125 1.00 91.00 493 GLN A CA 1
ATOM 4050 C C . GLN A 1 493 ? -27.550 -39.228 9.334 1.00 91.00 493 GLN A C 1
ATOM 4052 O O . GLN A 1 493 ? -27.649 -40.268 9.999 1.00 91.00 493 GLN A O 1
ATOM 4057 N N . GLU A 1 494 ? -26.379 -38.792 8.869 1.00 90.56 494 GLU A N 1
ATOM 4058 C CA . GLU A 1 494 ? -25.120 -39.512 9.063 1.00 90.56 494 GLU A CA 1
ATOM 4059 C C . GLU A 1 494 ? -24.717 -39.562 10.546 1.00 90.56 494 GLU A C 1
ATOM 4061 O O . GLU A 1 494 ? -24.420 -40.636 11.084 1.00 90.56 494 GLU A O 1
ATOM 4066 N N . MET A 1 495 ? -24.867 -38.451 11.278 1.00 86.19 495 MET A N 1
ATOM 4067 C CA . MET A 1 495 ? -24.664 -38.432 12.732 1.00 86.19 495 MET A CA 1
ATOM 4068 C C . MET A 1 495 ? -25.612 -39.375 13.489 1.00 86.19 495 MET A C 1
ATOM 4070 O O . MET A 1 495 ? -25.210 -40.022 14.464 1.00 86.19 495 MET A O 1
ATOM 4074 N N . LYS A 1 496 ? -26.879 -39.488 13.065 1.00 88.62 496 LYS A N 1
ATOM 4075 C CA . LYS A 1 496 ? -27.833 -40.439 13.669 1.00 88.62 496 LYS A CA 1
ATOM 4076 C C . LYS A 1 496 ? -27.452 -41.891 13.383 1.00 88.62 496 LYS A C 1
ATOM 4078 O O . LYS A 1 496 ? -27.660 -42.744 14.250 1.00 88.62 496 LYS A O 1
ATOM 4083 N N . LYS A 1 497 ? -26.896 -42.179 12.205 1.00 89.38 497 LYS A N 1
ATOM 4084 C CA . LYS A 1 497 ? -26.434 -43.519 11.820 1.00 89.38 497 LYS A CA 1
ATOM 4085 C C . LYS A 1 497 ? -25.210 -43.937 12.637 1.00 89.38 497 LYS A C 1
ATOM 4087 O O . LYS A 1 497 ? -25.211 -45.029 13.204 1.00 89.38 497 LYS A O 1
ATOM 4092 N N . ASN A 1 498 ? -24.251 -43.031 12.825 1.00 83.31 498 ASN A N 1
ATOM 4093 C CA . ASN A 1 498 ? -23.067 -43.274 13.655 1.00 83.31 498 ASN A CA 1
ATOM 4094 C C . ASN A 1 498 ? -23.435 -43.515 15.129 1.00 83.31 498 ASN A C 1
ATOM 4096 O O . ASN A 1 498 ? -22.989 -44.496 15.720 1.00 83.31 498 ASN A O 1
ATOM 4100 N N . LYS A 1 499 ? -24.371 -42.735 15.692 1.00 87.12 499 LYS A N 1
ATOM 4101 C CA . LYS A 1 499 ? -24.879 -42.962 17.063 1.00 87.12 499 LYS A CA 1
ATOM 4102 C C . LYS A 1 499 ? -25.629 -44.284 17.253 1.00 87.12 499 LYS A C 1
ATOM 4104 O O . LYS A 1 499 ? -25.743 -44.755 18.384 1.00 87.12 499 LYS A O 1
ATOM 4109 N N . ARG A 1 500 ? -26.202 -44.862 16.190 1.00 84.38 500 ARG A N 1
ATOM 4110 C CA . ARG A 1 500 ? -26.835 -46.192 16.252 1.00 84.38 500 ARG A CA 1
ATOM 4111 C C . ARG A 1 500 ? -25.794 -47.307 16.224 1.00 84.38 500 ARG A C 1
ATOM 4113 O O . ARG A 1 500 ? -25.951 -48.260 16.976 1.00 84.38 500 ARG A O 1
ATOM 4120 N N . ASN A 1 501 ? -24.734 -47.152 15.434 1.00 77.06 501 ASN A N 1
ATOM 4121 C CA . ASN A 1 501 ? -23.639 -48.120 15.368 1.00 77.06 501 ASN A CA 1
ATOM 4122 C C . ASN A 1 501 ? -22.769 -48.138 16.634 1.00 77.06 501 ASN A C 1
ATOM 4124 O O . ASN A 1 501 ? -22.203 -49.171 16.945 1.00 77.06 501 ASN A O 1
ATOM 4128 N N . GLU A 1 502 ? -22.686 -47.041 17.392 1.00 74.62 502 GLU A N 1
ATOM 4129 C CA . GLU A 1 502 ? -21.990 -47.027 18.693 1.00 74.62 502 GLU A CA 1
ATOM 4130 C C . GLU A 1 502 ? -22.784 -47.687 19.835 1.00 74.62 502 GLU A C 1
ATOM 4132 O O . GLU A 1 502 ? -22.235 -47.940 20.906 1.00 74.62 502 GLU A O 1
ATOM 4137 N N . LYS A 1 503 ? -24.090 -47.922 19.645 1.00 72.19 503 LYS A N 1
ATOM 4138 C CA . LYS A 1 503 ? -24.974 -48.526 20.658 1.00 72.19 503 LYS A CA 1
ATOM 4139 C C . LYS A 1 503 ? -25.306 -49.998 20.400 1.00 72.19 503 LYS A C 1
ATOM 4141 O O . LYS A 1 503 ? -25.908 -50.616 21.278 1.00 72.19 503 LYS A O 1
ATOM 4146 N N . ALA A 1 504 ? -24.981 -50.512 19.217 1.00 64.81 504 ALA A N 1
ATOM 4147 C CA . ALA A 1 504 ? -25.070 -51.926 18.860 1.00 64.81 504 ALA A CA 1
ATOM 4148 C C . ALA A 1 504 ? -23.706 -52.581 19.089 1.00 64.81 504 ALA A C 1
ATOM 4150 O O . ALA A 1 504 ? -23.698 -53.737 19.566 1.00 64.81 504 ALA A O 1
#

Sequence (504 aa):
MGKIFEKLLVSNKILSTEELEQWKSLLIQQPEKKDLGEFLVQKKILETKTLHELCKAEEEAKKHLRLLKKQQRDKQVLEVVQQLGIVAQKEIATAIREKREAESEGENIFLSELFIKKGYLTPYLVQKFYKRGVQRIPLEEGIKTHEDLIINIPQYLRDRFFAKIAVKNRLVSSSDLKNCWAVLKKHWPRR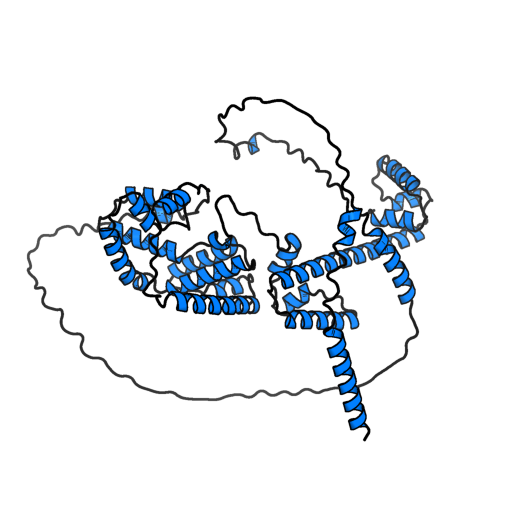SLSEIMLEKNILSEKKLRALLSVLKKSLPEKYPYLDAQIRDTQMARILVKRNFLSPWRLNKCLLGQLEKIKHHEYIPLRQMLVEKGYLSDYQFDVVLKEYGVLVSKNLQEILVPSEEIKIIKKEDIERAVHEAHSDVHLVLEEEDAVDFSFEEKESKKKNASDSMEWDELESIEDLDDIESNPIFSDNKRGSNLFQTGRSKAPGTIPLTESEKIRQIELEAEEISDDLFDIDVEKEEVDIELTEDNVKDFIVEDLANYDLEEKKEDDDDDDEDINMHEILEEVTMDASEECDAEELIVEDLQEMKKNKRNEKA

pLDDT: mean 72.64, std 24.47, range [29.92, 97.69]

Foldseek 3Di:
DDPQLVVVCCVVVLDPPVRSVVLVVVCVPDPDNDDSLVSCVVVVSDPPVVSVVSVVVSVVVVVVVVLVLLQVLLVLLLVLCVVLVLDPPVVLVVLVVVCVVCVVVVHRDGSLNVCCVVQSDFPVVSVVCSPQNNDDDDDFPQDPALLQLAALVLLVLLLVVLVVVCVVVVLADPVVLVVLVVVCLFVPPPDGSLVSCVVVVSDDPVRSVVSVVVSVVCVCVVPVCSVLLNLLSVLLSLCVVSVLDRSVVLNVLSVVQVVVVVVVDGDHSVVSCVVVSSHGPSSSVVSVVVSVVVVVVVVVVVVDPPPDPDDDDPVVVVVSVVRDGDDDDDDDDCVVVPPPPPPPPPPDDDDDDDDDDPPDPDDDDDDDDDDDDDDDDDDDDDDDDDDDDDDDDDDDDDDDPVVVVVVVVVVVVVVPPPPPPDDPPPPPPPDPDDPVVPVPDDDDDDDDDDDDDDDDDDDDDDDDDPPPVVVVVPPPPPPPPDPPVVVVVVVVVVVVVVVVVVVD